Protein AF-A0ABD2I884-F1 (afdb_monomer)

Sequence (385 aa):
MLQFGVSQLSIVIMLTLMMLSFADCMKIKVKYDSKKFPVVVDEKDTVATLKTKIREIKQIGNIPIQKQILFNEITGSVFGDKKTMDEYGIGEGDTIYLEVVSDIYFFPIDVSYGSRQTIVWVKCTDTVKDLKKKIANFDKLGNIPIQKQTLTKKITWNSWIDLTDDEKTINKYGIGEGQNVLVSWDEFEFFVEYKEKMYPIKVNAMTTLKEVKEKMAEITGIPTEKQTLSHYKYGQWNDNGRVIDFVKEDMPFLIMSDGSGITVQWQNHFWEFFVVNVNGTDTVATVKQKIRAINKGRHNSELSGVIKLSKCDFNCEFAKALADEKTMDEYGIGEGITIYMTIESSTIMLCVGKKAHHRPHLLLLPMCLIFIFTWNTVAVVKPFG

Structure (mmCIF, N/CA/C/O backbone):
data_AF-A0ABD2I884-F1
#
_entry.id   AF-A0ABD2I884-F1
#
loop_
_atom_site.group_PDB
_atom_site.id
_atom_site.type_symbol
_atom_site.label_atom_id
_atom_site.label_alt_id
_atom_site.label_comp_id
_atom_site.label_asym_id
_atom_site.label_entity_id
_atom_site.label_seq_id
_atom_site.pdbx_PDB_ins_code
_atom_site.Cartn_x
_atom_site.Cartn_y
_atom_site.Cartn_z
_atom_site.occupancy
_atom_site.B_iso_or_equiv
_atom_site.auth_seq_id
_atom_site.auth_comp_id
_atom_site.auth_asym_id
_atom_site.auth_atom_id
_atom_site.pdbx_PDB_model_num
ATOM 1 N N . MET A 1 1 ? 4.501 -19.905 82.012 1.00 43.53 1 MET A N 1
ATOM 2 C CA . MET A 1 1 ? 4.223 -18.578 81.418 1.00 43.53 1 MET A CA 1
ATOM 3 C C . MET A 1 1 ? 5.105 -18.420 80.187 1.00 43.53 1 MET A C 1
ATOM 5 O O . MET A 1 1 ? 6.271 -18.158 80.403 1.00 43.53 1 MET A O 1
ATOM 9 N N . LEU A 1 2 ? 4.628 -18.681 78.959 1.00 43.16 2 LEU A N 1
ATOM 10 C CA . LEU A 1 2 ? 5.260 -18.259 77.677 1.00 43.16 2 LEU A CA 1
ATOM 11 C C . LEU A 1 2 ? 4.522 -18.859 76.454 1.00 43.16 2 LEU A C 1
ATOM 13 O O . LEU A 1 2 ? 5.142 -19.339 75.516 1.00 43.16 2 LEU A O 1
ATOM 17 N N . GLN A 1 3 ? 3.182 -18.870 76.450 1.00 42.09 3 GLN A N 1
ATOM 18 C CA . GLN A 1 3 ? 2.424 -19.408 75.300 1.00 42.09 3 GLN A CA 1
ATOM 19 C C . GLN A 1 3 ? 1.267 -18.518 74.817 1.00 42.09 3 GLN A C 1
ATOM 21 O O . GLN A 1 3 ? 0.533 -18.902 73.918 1.00 42.09 3 GLN A O 1
ATOM 26 N N . PHE A 1 4 ? 1.147 -17.295 75.350 1.00 42.34 4 PHE A N 1
ATOM 27 C CA . PHE A 1 4 ? 0.112 -16.325 74.957 1.00 42.34 4 PHE A CA 1
ATOM 28 C C . PHE A 1 4 ? 0.639 -15.125 74.137 1.00 42.34 4 PHE A C 1
ATOM 30 O O . PHE A 1 4 ? -0.134 -14.238 73.797 1.00 42.34 4 PHE A O 1
ATOM 37 N N . GLY A 1 5 ? 1.934 -15.080 73.791 1.00 50.03 5 GLY A N 1
ATOM 38 C CA . GLY A 1 5 ? 2.558 -13.901 73.159 1.00 50.03 5 GLY A CA 1
ATOM 39 C C . GLY A 1 5 ? 2.617 -13.886 71.624 1.00 50.03 5 GLY A C 1
ATOM 40 O O . GLY A 1 5 ? 2.813 -12.827 71.040 1.00 50.03 5 GLY A O 1
ATOM 41 N N . VAL A 1 6 ? 2.453 -15.030 70.949 1.00 52.41 6 VAL A N 1
ATOM 42 C CA . VAL A 1 6 ? 2.745 -15.140 69.501 1.00 52.41 6 VAL A CA 1
ATOM 43 C C . VAL A 1 6 ? 1.518 -14.841 68.627 1.00 52.41 6 VAL A C 1
ATOM 45 O O . VAL A 1 6 ? 1.655 -14.311 67.524 1.00 52.41 6 VAL A O 1
ATOM 48 N N . SER A 1 7 ? 0.302 -15.106 69.121 1.00 57.00 7 SER A N 1
ATOM 49 C CA . SER A 1 7 ? -0.935 -14.871 68.358 1.00 57.00 7 SER A CA 1
ATOM 50 C C . SER A 1 7 ? -1.324 -13.392 68.305 1.00 57.00 7 SER A C 1
ATOM 52 O O . SER A 1 7 ? -1.677 -12.895 67.241 1.00 57.00 7 SER A O 1
ATOM 54 N N . GLN A 1 8 ? -1.187 -12.669 69.420 1.00 57.09 8 GLN A N 1
ATOM 55 C CA . GLN A 1 8 ? -1.444 -11.227 69.490 1.00 57.09 8 GLN A CA 1
ATOM 56 C C . GLN A 1 8 ? -0.463 -10.448 68.607 1.00 57.09 8 GLN A C 1
ATOM 58 O O . GLN A 1 8 ? -0.886 -9.591 67.842 1.00 57.09 8 GLN A O 1
ATOM 63 N N . LEU A 1 9 ? 0.829 -10.798 68.626 1.00 58.59 9 LEU A N 1
ATOM 64 C CA . LEU A 1 9 ? 1.838 -10.129 67.800 1.00 58.59 9 LEU A CA 1
ATOM 65 C C . LEU A 1 9 ? 1.624 -10.388 66.297 1.00 58.59 9 LEU A C 1
ATOM 67 O O . LEU A 1 9 ? 1.764 -9.471 65.498 1.00 58.59 9 LEU A O 1
ATOM 71 N N . SER A 1 10 ? 1.219 -11.604 65.913 1.00 63.31 10 SER A N 1
ATOM 72 C CA . SER A 1 10 ? 0.929 -11.952 64.511 1.00 63.31 10 SER A CA 1
ATOM 73 C C . SER A 1 10 ? -0.330 -11.256 63.983 1.00 63.31 10 SER A C 1
ATOM 75 O O . SER A 1 10 ? -0.352 -10.809 62.839 1.00 63.31 10 SER A O 1
ATOM 77 N N . ILE A 1 11 ? -1.363 -11.122 64.823 1.00 66.19 11 ILE A N 1
ATOM 78 C CA . ILE A 1 11 ? -2.586 -10.374 64.497 1.00 66.19 11 ILE A CA 1
ATOM 79 C C . ILE A 1 11 ? -2.288 -8.879 64.407 1.00 66.19 11 ILE A C 1
ATOM 81 O O . ILE A 1 11 ? -2.752 -8.233 63.474 1.00 66.19 11 ILE A O 1
ATOM 85 N N . VAL A 1 12 ? -1.480 -8.339 65.326 1.00 70.62 12 VAL A N 1
ATOM 86 C CA . VAL A 1 12 ? -1.051 -6.939 65.280 1.00 70.62 12 VAL A CA 1
ATOM 87 C C . VAL A 1 12 ? -0.243 -6.681 64.017 1.00 70.62 12 VAL A C 1
ATOM 89 O O . VAL A 1 12 ? -0.601 -5.750 63.324 1.00 70.62 12 VAL A O 1
ATOM 92 N N . ILE A 1 13 ? 0.738 -7.520 63.656 1.00 71.56 13 ILE A N 1
ATOM 93 C CA . ILE A 1 13 ? 1.541 -7.383 62.424 1.00 71.56 13 ILE A CA 1
ATOM 94 C C . ILE A 1 13 ? 0.679 -7.495 61.158 1.00 71.56 13 ILE A C 1
ATOM 96 O O . ILE A 1 13 ? 0.865 -6.713 60.232 1.00 71.56 13 ILE A O 1
ATOM 100 N N . MET A 1 14 ? -0.283 -8.425 61.107 1.00 66.00 14 MET A N 1
ATOM 101 C CA . MET A 1 14 ? -1.245 -8.508 59.999 1.00 66.00 14 MET A CA 1
ATOM 102 C C . MET A 1 14 ? -2.123 -7.260 59.919 1.00 66.00 14 MET A C 1
ATOM 104 O O . MET A 1 14 ? -2.308 -6.727 58.832 1.00 66.00 14 MET A O 1
ATOM 108 N N . LEU A 1 15 ? -2.622 -6.758 61.050 1.00 60.03 15 LEU A N 1
ATOM 109 C CA . LEU A 1 15 ? -3.397 -5.521 61.096 1.00 60.03 15 LEU A CA 1
ATOM 110 C C . LEU A 1 15 ? -2.540 -4.304 60.736 1.00 60.03 15 LEU A C 1
ATOM 112 O O . LEU A 1 15 ? -3.025 -3.467 59.991 1.00 60.03 15 LEU A O 1
ATOM 116 N N . THR A 1 16 ? -1.280 -4.194 61.171 1.00 58.50 16 THR A N 1
ATOM 117 C CA . THR A 1 16 ? -0.398 -3.095 60.750 1.00 58.50 16 THR A CA 1
ATOM 118 C C . THR A 1 16 ? -0.038 -3.196 59.280 1.00 58.50 16 THR A C 1
ATOM 120 O O . THR A 1 16 ? -0.088 -2.173 58.618 1.00 58.50 16 THR A O 1
ATOM 123 N N . LEU A 1 17 ? 0.261 -4.379 58.734 1.00 57.22 17 LEU A N 1
ATOM 124 C CA . LEU A 1 17 ? 0.510 -4.568 57.296 1.00 57.22 17 LEU A CA 1
ATOM 125 C C . LEU A 1 17 ? -0.736 -4.259 56.455 1.00 57.22 17 LEU A C 1
ATOM 127 O O . LEU A 1 17 ? -0.632 -3.636 55.402 1.00 57.22 17 LEU A O 1
ATOM 131 N N . MET A 1 18 ? -1.919 -4.632 56.943 1.00 56.31 18 MET A N 1
ATOM 132 C CA . MET A 1 18 ? -3.189 -4.305 56.303 1.00 56.31 18 MET A CA 1
ATOM 133 C C . MET A 1 18 ? -3.470 -2.796 56.394 1.00 56.31 18 MET A C 1
ATOM 135 O O . MET A 1 18 ? -3.812 -2.188 55.389 1.00 56.31 18 MET A O 1
ATOM 139 N N . MET A 1 19 ? -3.218 -2.150 57.535 1.00 54.94 19 MET A N 1
ATOM 140 C CA . MET A 1 19 ? -3.333 -0.692 57.699 1.00 54.94 19 MET A CA 1
ATOM 141 C C . MET A 1 19 ? -2.277 0.080 56.884 1.00 54.94 19 MET A C 1
ATOM 143 O O . MET A 1 19 ? -2.584 1.151 56.373 1.00 54.94 19 MET A O 1
ATOM 147 N N . LEU A 1 20 ? -1.075 -0.476 56.693 1.00 51.59 20 LEU A N 1
ATOM 148 C CA . LEU A 1 20 ? -0.023 0.055 55.815 1.00 51.59 20 LEU A CA 1
ATOM 149 C C . LEU A 1 20 ? -0.415 -0.050 54.332 1.00 51.59 20 LEU A C 1
ATOM 151 O O . LEU A 1 20 ? -0.107 0.857 53.573 1.00 51.59 20 LEU A O 1
ATOM 155 N N . SER A 1 21 ? -1.157 -1.087 53.919 1.00 52.50 21 SER A N 1
ATOM 156 C CA . SER A 1 21 ? -1.674 -1.200 52.540 1.00 52.50 21 SER A CA 1
ATOM 157 C C . SER A 1 21 ? -2.800 -0.210 52.205 1.00 52.50 21 SER A C 1
ATOM 159 O O . SER A 1 21 ? -3.047 0.067 51.036 1.00 52.50 21 SER A O 1
ATOM 161 N N . PHE A 1 22 ? -3.472 0.344 53.221 1.00 51.50 22 PHE A N 1
ATOM 162 C CA . PHE A 1 22 ? -4.499 1.380 53.061 1.00 51.50 22 PHE A CA 1
ATOM 163 C C . PHE A 1 22 ? -3.937 2.810 53.125 1.00 51.50 22 PHE A C 1
ATOM 165 O O . PHE A 1 22 ? -4.686 3.749 52.858 1.00 51.50 22 PHE A O 1
ATOM 172 N N . ALA A 1 23 ? -2.662 2.991 53.488 1.00 53.56 23 ALA A N 1
ATOM 173 C CA . ALA A 1 23 ? -2.079 4.308 53.751 1.00 53.56 23 ALA A CA 1
ATOM 174 C C . ALA A 1 23 ? -1.807 5.144 52.483 1.00 53.56 23 ALA A C 1
ATOM 176 O O . ALA A 1 23 ? -1.822 6.366 52.581 1.00 53.56 23 ALA A O 1
ATOM 177 N N . ASP A 1 24 ? -1.662 4.507 51.314 1.00 64.38 24 ASP A N 1
ATOM 178 C CA . ASP A 1 24 ? -1.346 5.183 50.038 1.00 64.38 24 ASP A CA 1
ATOM 179 C C . ASP A 1 24 ? -2.547 5.229 49.063 1.00 64.38 24 ASP A C 1
ATOM 181 O O . ASP A 1 24 ? -2.422 5.569 47.886 1.00 64.38 24 ASP A O 1
ATOM 185 N N . CYS A 1 25 ? -3.743 4.867 49.539 1.00 76.62 25 CYS A N 1
ATOM 186 C CA . CYS A 1 25 ? -4.966 4.908 48.741 1.00 76.62 25 CYS A CA 1
ATOM 187 C C . CYS A 1 25 ? -5.672 6.259 48.898 1.00 76.62 25 CYS A C 1
ATOM 189 O O . CYS A 1 25 ? -6.141 6.595 49.985 1.00 76.62 25 CYS A O 1
ATOM 191 N N . MET A 1 26 ? -5.853 6.975 47.791 1.00 91.38 26 MET A N 1
ATOM 192 C CA . MET A 1 26 ? -6.607 8.224 47.725 1.00 91.38 26 MET A CA 1
ATOM 193 C C . MET A 1 26 ? -8.000 8.037 47.105 1.00 91.38 26 MET A C 1
ATOM 195 O O . MET A 1 26 ? -8.238 7.160 46.269 1.00 91.38 26 MET A O 1
ATOM 199 N N . LYS A 1 27 ? -8.963 8.867 47.509 1.00 92.56 27 LYS A N 1
ATOM 200 C CA . LYS A 1 27 ? -10.319 8.929 46.956 1.00 92.56 27 LYS A CA 1
ATOM 201 C C . LYS A 1 27 ? -10.445 10.098 45.996 1.00 92.56 27 LYS A C 1
ATOM 203 O O . LYS A 1 27 ? -10.524 11.258 46.396 1.00 92.56 27 LYS A O 1
ATOM 208 N N . ILE A 1 28 ? -10.606 9.775 44.723 1.00 95.38 28 ILE A N 1
ATOM 209 C CA . ILE A 1 28 ? -10.942 10.740 43.677 1.00 95.38 28 ILE A CA 1
ATOM 210 C C . ILE A 1 28 ? -12.432 10.666 43.331 1.00 95.38 28 ILE A C 1
ATOM 212 O O . ILE A 1 28 ? -13.159 9.765 43.761 1.00 95.38 28 ILE A O 1
ATOM 216 N N . LYS A 1 29 ? -12.908 11.616 42.528 1.00 96.56 29 LYS A N 1
ATOM 217 C CA . LYS A 1 29 ? -14.276 11.662 42.002 1.00 96.56 29 LYS A CA 1
ATOM 218 C C . LYS A 1 29 ? -14.232 11.534 40.485 1.00 96.56 29 LYS A C 1
ATOM 220 O O . LYS A 1 29 ? -13.558 12.307 39.819 1.00 96.56 29 LYS A O 1
ATOM 225 N N . VAL A 1 30 ? -15.016 10.626 39.923 1.00 96.00 30 VAL A N 1
ATOM 226 C CA . VAL A 1 30 ? -15.244 10.545 38.476 1.00 96.00 30 VAL A CA 1
ATOM 227 C C . VAL A 1 30 ? -16.599 11.168 38.168 1.00 96.00 30 VAL A C 1
ATOM 229 O O . VAL A 1 30 ? -17.614 10.732 38.712 1.00 96.00 30 VAL A O 1
ATOM 232 N N . LYS A 1 31 ? -16.634 12.211 37.336 1.00 94.56 31 LYS A N 1
ATOM 233 C CA . LYS A 1 31 ? -17.872 12.855 36.887 1.00 94.56 31 LYS A CA 1
ATOM 234 C C . LYS A 1 31 ? -18.353 12.223 35.581 1.00 94.56 31 LYS A C 1
ATOM 236 O O . LYS A 1 31 ? -17.623 12.231 34.597 1.00 94.56 31 LYS A O 1
ATOM 241 N N . TYR A 1 32 ? -19.583 11.714 35.584 1.00 92.50 32 TYR A N 1
ATOM 242 C CA . TYR A 1 32 ? -20.271 11.126 34.433 1.00 92.50 32 TYR A CA 1
ATOM 243 C C . TYR A 1 32 ? -21.754 11.521 34.457 1.00 92.50 32 TYR A C 1
ATOM 245 O O . TYR A 1 32 ? -22.393 11.421 35.504 1.00 92.50 32 TYR A O 1
ATOM 253 N N . ASP A 1 33 ? -22.282 12.001 33.326 1.00 85.06 33 ASP A N 1
ATOM 254 C CA . ASP A 1 33 ? -23.678 12.450 33.155 1.00 85.06 33 ASP A CA 1
ATOM 255 C C . ASP A 1 33 ? -24.191 13.323 34.323 1.00 85.06 33 ASP A C 1
ATOM 257 O O . ASP A 1 33 ? -25.165 13.027 35.015 1.00 85.06 33 ASP A O 1
ATOM 261 N N . SER A 1 34 ? -23.437 14.387 34.620 1.00 85.38 34 SER A N 1
ATOM 262 C CA . SER A 1 34 ? -23.677 15.338 35.722 1.00 85.38 34 SER A CA 1
ATOM 263 C C . SER A 1 34 ? -23.566 14.786 37.154 1.00 85.38 34 SER A C 1
ATOM 265 O O . SER A 1 34 ? -23.639 15.562 38.108 1.00 85.38 34 SER A O 1
ATOM 267 N N . LYS A 1 35 ? -23.318 13.485 37.343 1.00 93.12 35 LYS A N 1
ATOM 268 C CA . LYS A 1 35 ? -23.128 12.844 38.657 1.00 93.12 35 LYS A CA 1
ATOM 269 C C . LYS A 1 35 ? -21.650 12.609 38.952 1.00 93.12 35 LYS A C 1
ATOM 271 O O . LYS A 1 35 ? -20.857 12.421 38.038 1.00 93.12 35 LYS A O 1
ATOM 276 N N . LYS A 1 36 ? -21.273 12.609 40.234 1.00 95.25 36 LYS A N 1
ATOM 277 C CA . LYS A 1 36 ? -19.907 12.310 40.696 1.00 95.25 36 LYS A CA 1
ATOM 278 C C . LYS A 1 36 ? -19.889 10.990 41.462 1.00 95.25 36 LYS A C 1
ATOM 280 O O . LYS A 1 36 ? -20.698 10.800 42.366 1.00 95.25 36 LYS A O 1
ATOM 285 N N . PHE A 1 37 ? -18.948 10.118 41.125 1.00 95.00 37 PHE A N 1
ATOM 286 C CA . PHE A 1 37 ? -18.786 8.792 41.715 1.00 95.00 37 PHE A CA 1
ATOM 287 C C . PHE A 1 37 ? -17.421 8.699 42.409 1.00 95.00 37 PHE A C 1
ATOM 289 O O . PHE A 1 37 ? -16.416 9.019 41.773 1.00 95.00 37 PHE A O 1
ATOM 296 N N . PRO A 1 38 ? -17.349 8.306 43.692 1.00 94.31 38 PRO A N 1
ATOM 297 C CA . PRO A 1 38 ? -16.074 8.147 44.381 1.00 94.31 38 PRO A CA 1
ATOM 298 C C . PRO A 1 38 ? -15.347 6.891 43.887 1.00 94.31 38 PRO A C 1
ATOM 300 O O . PRO A 1 38 ? -15.960 5.830 43.767 1.00 94.31 38 PRO A O 1
ATOM 303 N N . VAL A 1 39 ? -14.043 7.003 43.639 1.00 94.25 39 VAL A N 1
ATOM 304 C CA . VAL A 1 39 ? -13.177 5.886 43.231 1.00 94.25 39 VAL A CA 1
ATOM 305 C C . VAL A 1 39 ? -11.913 5.905 44.077 1.00 94.25 39 VAL A C 1
ATOM 307 O O . VAL A 1 39 ? -11.309 6.959 44.252 1.00 94.25 39 VAL A O 1
ATOM 310 N N . VAL A 1 40 ? -11.530 4.744 44.611 1.00 93.38 40 VAL A N 1
ATOM 311 C CA . VAL A 1 40 ? -10.292 4.582 45.386 1.00 93.38 40 VAL A CA 1
ATOM 312 C C . VAL A 1 40 ? -9.160 4.200 44.434 1.00 93.38 40 VAL A C 1
ATOM 314 O O . VAL A 1 40 ? -9.248 3.182 43.738 1.00 93.38 40 VAL A O 1
ATOM 317 N N . VAL A 1 41 ? -8.105 5.005 44.397 1.00 92.94 41 VAL A N 1
ATOM 318 C CA . VAL A 1 41 ? -6.924 4.827 43.543 1.00 92.94 41 VAL A CA 1
ATOM 319 C C . VAL A 1 41 ? -5.641 4.956 44.358 1.00 92.94 41 VAL A C 1
ATOM 321 O O . VAL A 1 41 ? -5.647 5.569 45.417 1.00 92.94 41 VAL A O 1
ATOM 324 N N . ASP A 1 42 ? -4.561 4.364 43.867 1.00 92.44 42 ASP A N 1
ATOM 325 C CA . ASP A 1 42 ? -3.194 4.615 44.339 1.00 92.44 42 ASP A CA 1
ATOM 326 C C . ASP A 1 42 ? -2.560 5.709 43.459 1.00 92.44 42 ASP A C 1
ATOM 328 O O . ASP A 1 42 ? -2.895 5.825 42.277 1.00 92.44 42 ASP A O 1
ATOM 332 N N . GLU A 1 43 ? -1.637 6.506 43.993 1.00 90.25 43 GLU A N 1
ATOM 333 C CA . GLU A 1 43 ? -0.871 7.500 43.220 1.00 90.25 43 GLU A CA 1
ATOM 334 C C . GLU A 1 43 ? -0.139 6.875 42.012 1.00 90.25 43 GLU A C 1
ATOM 336 O O . GLU A 1 43 ? 0.013 7.500 40.956 1.00 90.25 43 GLU A O 1
ATOM 341 N N . LYS A 1 44 ? 0.252 5.600 42.134 1.00 91.81 44 LYS A N 1
ATOM 342 C CA . LYS A 1 44 ? 0.913 4.799 41.094 1.00 91.81 44 LYS A CA 1
ATOM 343 C C . LYS A 1 44 ? -0.058 4.119 40.133 1.00 91.81 44 LYS A C 1
ATOM 345 O O . LYS A 1 44 ? 0.394 3.515 39.157 1.00 91.81 44 LYS A O 1
ATOM 350 N N . ASP A 1 45 ? -1.369 4.193 40.367 1.00 94.19 45 ASP A N 1
ATOM 351 C CA . ASP A 1 45 ? -2.337 3.645 39.421 1.00 94.19 45 ASP A CA 1
ATOM 352 C C . ASP A 1 45 ? -2.227 4.369 38.080 1.00 94.19 45 ASP A C 1
ATOM 354 O O . ASP A 1 45 ? -2.227 5.597 37.997 1.00 94.19 45 ASP A O 1
ATOM 358 N N . THR A 1 46 ? -2.186 3.593 36.999 1.00 94.75 46 THR A N 1
ATOM 359 C CA . THR A 1 46 ? -2.264 4.144 35.645 1.00 94.75 46 THR A CA 1
ATOM 360 C C . THR A 1 46 ? -3.696 4.531 35.289 1.00 94.75 46 THR A C 1
ATOM 362 O O . THR A 1 46 ? -4.671 4.007 35.837 1.00 94.75 46 THR A O 1
ATOM 365 N N . VAL A 1 47 ? -3.843 5.387 34.281 1.00 90.81 47 VAL A N 1
ATOM 366 C CA . VAL A 1 47 ? -5.149 5.706 33.685 1.00 90.81 47 VAL A CA 1
ATOM 367 C C . VAL A 1 47 ? -5.867 4.443 33.180 1.00 90.81 47 VAL A C 1
ATOM 369 O O . VAL A 1 47 ? -7.085 4.335 33.327 1.00 90.81 47 VAL A O 1
ATOM 372 N N . ALA A 1 48 ? -5.143 3.444 32.660 1.00 87.69 48 ALA A N 1
ATOM 373 C CA . ALA A 1 48 ? -5.728 2.151 32.287 1.00 87.69 48 ALA A CA 1
ATOM 374 C C . ALA A 1 48 ? -6.326 1.395 33.492 1.00 87.69 48 ALA A C 1
ATOM 376 O O . ALA A 1 48 ? -7.418 0.819 33.395 1.00 87.69 48 ALA A O 1
ATOM 377 N N . THR A 1 49 ? -5.647 1.430 34.643 1.00 91.88 49 THR A N 1
ATOM 378 C CA . THR A 1 49 ? -6.148 0.843 35.895 1.00 91.88 49 THR A CA 1
ATOM 379 C C . THR A 1 49 ? -7.411 1.563 36.364 1.00 91.88 49 THR A C 1
ATOM 381 O O . THR A 1 49 ? -8.416 0.915 36.664 1.00 91.88 49 THR A O 1
ATOM 384 N N . LEU A 1 50 ? -7.413 2.900 36.343 1.00 94.81 50 LEU A N 1
ATOM 385 C CA . LEU A 1 50 ? -8.586 3.703 36.693 1.00 94.81 50 LEU A CA 1
ATOM 386 C C . LEU A 1 50 ? -9.794 3.385 35.793 1.00 94.81 50 LEU A C 1
ATOM 388 O O . LEU A 1 50 ? -10.895 3.196 36.304 1.00 94.81 50 LEU A O 1
ATOM 392 N N . LYS A 1 51 ? -9.610 3.243 34.473 1.00 91.88 51 LYS A N 1
ATOM 393 C CA . LYS A 1 51 ? -10.704 2.850 33.558 1.00 91.88 51 LYS A CA 1
ATOM 394 C C . LYS A 1 51 ? -11.316 1.491 33.905 1.00 91.88 51 LYS A C 1
ATOM 396 O O . LYS A 1 51 ? -12.525 1.278 33.772 1.00 91.88 51 LYS A O 1
ATOM 401 N N . THR A 1 52 ? -10.485 0.564 34.373 1.00 90.75 52 THR A N 1
ATOM 402 C CA . THR A 1 52 ? -10.947 -0.744 34.851 1.00 90.75 52 THR A CA 1
ATOM 403 C C . THR A 1 52 ? -11.790 -0.586 36.116 1.00 90.75 52 THR A C 1
ATOM 405 O O . THR A 1 52 ? -12.910 -1.087 36.152 1.00 90.75 52 THR A O 1
ATOM 408 N N . LYS A 1 53 ? -11.327 0.206 37.092 1.00 93.31 53 LYS A N 1
ATOM 409 C CA . LYS A 1 53 ? -12.087 0.517 38.316 1.00 93.31 53 LYS A CA 1
ATOM 410 C C . LYS A 1 53 ? -13.416 1.222 38.020 1.00 93.31 53 LYS A C 1
ATOM 412 O O . LYS A 1 53 ? -14.434 0.898 38.620 1.00 93.31 53 LYS A O 1
ATOM 417 N N . ILE A 1 54 ? -13.447 2.142 37.052 1.00 92.62 54 ILE A N 1
ATOM 418 C CA . ILE A 1 54 ? -14.675 2.826 36.611 1.00 92.62 54 ILE A CA 1
ATOM 419 C C . ILE A 1 54 ? -15.704 1.835 36.060 1.00 92.62 54 ILE A C 1
ATOM 421 O O . ILE A 1 54 ? -16.892 1.962 36.347 1.00 92.62 54 ILE A O 1
ATOM 425 N N . ARG A 1 55 ? -15.262 0.824 35.302 1.00 86.19 55 ARG A N 1
ATOM 426 C CA . ARG A 1 55 ? -16.146 -0.213 34.746 1.00 86.19 55 ARG A CA 1
ATOM 427 C C . ARG A 1 55 ? -16.861 -1.028 35.832 1.00 86.19 55 ARG A C 1
ATOM 429 O O . ARG A 1 55 ? -17.951 -1.541 35.589 1.00 86.19 55 ARG A O 1
ATOM 436 N N . GLU A 1 56 ? -16.265 -1.150 37.015 1.00 85.69 56 GLU A N 1
ATOM 437 C CA . GLU A 1 56 ? -16.834 -1.881 38.154 1.00 85.69 56 GLU A CA 1
ATOM 438 C C . GLU A 1 56 ? -17.914 -1.077 38.905 1.00 85.69 56 GLU A C 1
ATOM 440 O O . GLU A 1 56 ? -18.674 -1.638 39.702 1.00 85.69 56 GLU A O 1
ATOM 445 N N . ILE A 1 57 ? -18.048 0.226 38.622 1.00 89.56 57 ILE A N 1
ATOM 446 C CA . ILE A 1 57 ? -19.057 1.098 39.232 1.00 89.56 57 ILE A CA 1
ATOM 447 C C . ILE A 1 57 ? -20.429 0.782 38.631 1.00 89.56 57 ILE A C 1
ATOM 449 O O . ILE A 1 57 ? -20.808 1.266 37.563 1.00 89.56 57 ILE A O 1
ATOM 453 N N . LYS A 1 58 ? -21.220 -0.006 39.365 1.00 85.44 58 LYS A N 1
ATOM 454 C CA . LYS A 1 58 ? -22.549 -0.478 38.936 1.00 85.44 58 LYS A CA 1
ATOM 455 C C . LYS A 1 58 ? -23.487 0.644 38.480 1.00 85.44 58 LYS A C 1
ATOM 457 O O . LYS A 1 58 ? -24.287 0.426 37.578 1.00 85.44 58 LYS A O 1
ATOM 462 N N . GLN A 1 59 ? -23.395 1.831 39.081 1.00 86.06 59 GLN A N 1
ATOM 463 C CA . GLN A 1 59 ? -24.249 2.980 38.766 1.00 86.06 59 GLN A CA 1
ATOM 464 C C . GLN A 1 59 ? -23.926 3.641 37.418 1.00 86.06 59 GLN A C 1
ATOM 466 O O . GLN A 1 59 ? -24.802 4.276 36.839 1.00 86.06 59 GLN A O 1
ATOM 471 N N . ILE A 1 60 ? -22.688 3.515 36.934 1.00 82.06 60 ILE A N 1
ATOM 472 C CA . ILE A 1 60 ? -22.249 4.059 35.641 1.00 82.06 60 ILE A CA 1
ATOM 473 C C . ILE A 1 60 ? -22.632 3.102 34.492 1.00 82.06 60 ILE A C 1
ATOM 475 O O . ILE A 1 60 ? -22.807 3.525 33.350 1.00 82.06 60 ILE A O 1
ATOM 479 N N . GLY A 1 61 ? -22.830 1.817 34.802 1.00 72.75 61 GLY A N 1
ATOM 480 C CA . GLY A 1 61 ? -23.077 0.759 33.825 1.00 72.75 61 GLY A CA 1
ATOM 481 C C . GLY A 1 61 ? -21.777 0.135 33.308 1.00 72.75 61 GLY A C 1
ATOM 482 O O . GLY A 1 61 ? -20.678 0.621 33.563 1.00 72.75 61 GLY A O 1
ATOM 483 N N . ASN A 1 62 ? -21.885 -0.977 32.578 1.00 77.81 62 ASN A N 1
ATOM 484 C CA . ASN A 1 62 ? -20.732 -1.750 32.096 1.00 77.81 62 ASN A CA 1
ATOM 485 C C . ASN A 1 62 ? -20.097 -1.110 30.845 1.00 77.81 62 ASN A C 1
ATOM 487 O O . ASN A 1 62 ? -20.117 -1.697 29.763 1.00 77.81 62 ASN A O 1
ATOM 491 N N . ILE A 1 63 ? -19.577 0.114 30.975 1.00 77.75 63 ILE A N 1
ATOM 492 C CA . ILE A 1 63 ? -18.952 0.853 29.872 1.00 77.75 63 ILE A CA 1
ATOM 493 C C . ILE A 1 63 ? -17.619 0.177 29.507 1.00 77.75 63 ILE A C 1
ATOM 495 O O . ILE A 1 63 ? -16.713 0.121 30.347 1.00 77.75 63 ILE A O 1
ATOM 499 N N . PRO A 1 64 ? -17.447 -0.310 28.262 1.00 77.44 64 PRO A N 1
ATOM 500 C CA . PRO A 1 64 ? -16.181 -0.876 27.807 1.00 77.44 64 PRO A CA 1
ATOM 501 C C . PRO A 1 64 ? -15.014 0.101 27.987 1.00 77.44 64 PRO A C 1
ATOM 503 O O . PRO A 1 64 ? -15.144 1.276 27.653 1.00 77.44 64 PRO A O 1
ATOM 506 N N . ILE A 1 65 ? -13.861 -0.396 28.444 1.00 78.31 65 ILE A N 1
ATOM 507 C CA . ILE A 1 65 ? -12.658 0.408 28.741 1.00 78.31 65 ILE A CA 1
ATOM 508 C C . ILE A 1 65 ? -12.254 1.288 27.548 1.00 78.31 65 ILE A C 1
ATOM 510 O O . ILE A 1 65 ? -11.942 2.462 27.724 1.00 78.31 65 ILE A O 1
ATOM 514 N N . GLN A 1 66 ? -12.339 0.764 26.321 1.00 72.94 66 GLN A N 1
ATOM 515 C CA . GLN A 1 66 ? -12.005 1.506 25.101 1.00 72.94 66 GLN A CA 1
ATOM 516 C C . GLN A 1 66 ? -12.949 2.676 24.777 1.00 72.94 66 GLN A C 1
ATOM 518 O O . GLN A 1 66 ? -12.598 3.520 23.959 1.00 72.94 66 GLN A O 1
ATOM 523 N N . LYS A 1 67 ? -14.143 2.726 25.380 1.00 74.94 67 LYS A N 1
ATOM 524 C CA . LYS A 1 67 ? -15.095 3.833 25.207 1.00 74.94 67 LYS A CA 1
ATOM 525 C C . LYS A 1 67 ? -14.935 4.920 26.261 1.00 74.94 67 LYS A C 1
ATOM 527 O O . LYS A 1 67 ? -15.607 5.936 26.166 1.00 74.94 67 LYS A O 1
ATOM 532 N N . GLN A 1 68 ? -14.094 4.703 27.268 1.00 86.94 68 GLN A N 1
ATOM 533 C CA . GLN A 1 68 ? -13.886 5.661 28.342 1.00 86.94 68 GLN A CA 1
ATOM 534 C C . GLN A 1 68 ? -12.805 6.665 27.930 1.00 86.94 68 GLN A C 1
ATOM 536 O O . GLN A 1 68 ? -11.632 6.300 27.796 1.00 86.94 68 GLN A O 1
ATOM 541 N N . ILE A 1 69 ? -13.189 7.926 27.747 1.00 85.69 69 ILE A N 1
ATOM 542 C CA . ILE A 1 69 ? -12.269 9.059 27.630 1.00 85.69 69 ILE A CA 1
ATOM 543 C C . ILE A 1 69 ? -12.231 9.746 28.988 1.00 85.69 69 ILE A C 1
ATOM 545 O O . ILE A 1 69 ? -13.256 10.204 29.485 1.00 85.69 69 ILE A O 1
ATOM 549 N N . LEU A 1 70 ? -11.044 9.789 29.592 1.00 90.25 70 LEU A N 1
ATOM 550 C CA . LEU A 1 70 ? -10.814 10.486 30.850 1.00 90.25 70 LEU A CA 1
ATOM 551 C C . LEU A 1 70 ? -10.055 11.772 30.564 1.00 90.25 70 LEU A C 1
ATOM 553 O O . LEU A 1 70 ? -9.050 11.742 29.855 1.00 90.25 70 LEU A O 1
ATOM 557 N N . PHE A 1 71 ? -10.522 12.889 31.103 1.00 81.50 71 PHE A N 1
ATOM 558 C CA . PHE A 1 71 ? -9.891 14.185 30.884 1.00 81.50 71 PHE A CA 1
ATOM 559 C C . PHE A 1 71 ? -10.041 15.105 32.094 1.00 81.50 71 PHE A C 1
ATOM 561 O O . PHE A 1 71 ? -10.864 14.883 32.989 1.00 81.50 71 PHE A O 1
ATOM 568 N N . ASN A 1 72 ? -9.217 16.147 32.120 1.00 84.75 72 ASN A N 1
ATOM 569 C CA . ASN A 1 72 ? -9.331 17.249 33.064 1.00 84.75 72 ASN A CA 1
ATOM 570 C C . ASN A 1 72 ? -10.188 18.359 32.435 1.00 84.75 72 ASN A C 1
ATOM 572 O O . ASN A 1 72 ? -9.831 18.883 31.384 1.00 84.75 72 ASN A O 1
ATOM 576 N N . GLU A 1 73 ? -11.306 18.732 33.062 1.00 81.12 73 GLU A N 1
ATOM 577 C CA . GLU A 1 73 ? -12.218 19.761 32.527 1.00 81.12 73 GLU A CA 1
ATOM 578 C C . GLU A 1 73 ? -11.571 21.151 32.452 1.00 81.12 73 GLU A C 1
ATOM 580 O O . GLU A 1 73 ? -11.845 21.895 31.517 1.00 81.12 73 GLU A O 1
ATOM 585 N N . ILE A 1 74 ? -10.689 21.500 33.396 1.00 75.50 74 ILE A N 1
ATOM 586 C CA . ILE A 1 74 ? -10.082 22.838 33.476 1.00 75.50 74 ILE A CA 1
ATOM 587 C C . ILE A 1 74 ? -9.080 23.046 32.337 1.00 75.50 74 ILE A C 1
ATOM 589 O O . ILE A 1 74 ? -9.026 24.119 31.743 1.00 75.50 74 ILE A O 1
ATOM 593 N N . THR A 1 75 ? -8.281 22.024 32.027 1.00 73.62 75 THR A N 1
ATOM 594 C CA . THR A 1 75 ? -7.252 22.105 30.977 1.00 73.62 75 THR A CA 1
ATOM 595 C C . THR A 1 75 ? -7.718 21.554 29.630 1.00 73.62 75 THR A C 1
ATOM 597 O O . THR A 1 75 ? -7.010 21.710 28.638 1.00 73.62 75 THR A O 1
ATOM 600 N N . GLY A 1 76 ? -8.855 20.851 29.589 1.00 65.12 76 GLY A N 1
ATOM 601 C CA . GLY A 1 76 ? -9.323 20.096 28.421 1.00 65.12 76 GLY A CA 1
ATOM 602 C C . GLY A 1 76 ? -8.415 18.924 28.030 1.00 65.12 76 GLY A C 1
ATOM 603 O O . GLY A 1 76 ? -8.590 18.334 26.966 1.00 65.12 76 GLY A O 1
ATOM 604 N N . SER A 1 77 ? -7.414 18.590 28.851 1.00 70.69 77 SER A N 1
ATOM 605 C CA . SER A 1 77 ? -6.401 17.594 28.498 1.00 70.69 77 SER A CA 1
ATOM 606 C C . SER A 1 77 ? -6.920 16.179 28.713 1.00 70.69 77 SER A C 1
ATOM 608 O O . SER A 1 77 ? -7.315 15.819 29.823 1.00 70.69 77 SER A O 1
ATOM 610 N N . VAL A 1 78 ? -6.864 15.367 27.656 1.00 76.00 78 VAL A N 1
ATOM 611 C CA . VAL A 1 78 ? -7.182 13.936 27.710 1.00 76.00 78 VAL A CA 1
ATOM 612 C C . VAL A 1 78 ? -6.020 13.170 28.339 1.00 76.00 78 VAL A C 1
ATOM 614 O O . VAL A 1 78 ? -4.859 13.335 27.957 1.00 76.00 78 VAL A O 1
ATOM 617 N N . PHE A 1 79 ? -6.339 12.304 29.294 1.00 84.19 79 PHE A N 1
ATOM 618 C CA . PHE A 1 79 ? -5.376 11.441 29.955 1.00 84.19 79 PHE A CA 1
ATOM 619 C C . PHE A 1 79 ? -5.039 10.225 29.082 1.00 84.19 79 PHE A C 1
ATOM 621 O O . PHE A 1 79 ? -5.914 9.548 28.542 1.00 84.19 79 PHE A O 1
ATOM 628 N N . GLY A 1 80 ? -3.748 9.940 28.942 1.00 78.69 80 GLY A N 1
ATOM 629 C CA . GLY A 1 80 ? -3.215 8.796 28.217 1.00 78.69 80 GLY A CA 1
ATOM 630 C C . GLY A 1 80 ? -3.038 7.589 29.133 1.00 78.69 80 GLY A C 1
ATOM 631 O O . GLY A 1 80 ? -2.555 7.716 30.253 1.00 78.69 80 GLY A O 1
ATOM 632 N N . ASP A 1 81 ? -3.362 6.404 28.618 1.00 82.62 81 ASP A N 1
ATOM 633 C CA . ASP A 1 81 ? -3.501 5.160 29.394 1.00 82.62 81 ASP A CA 1
ATOM 634 C C . ASP A 1 81 ? -2.265 4.730 30.203 1.00 82.62 81 ASP A C 1
ATOM 636 O O . ASP A 1 81 ? -2.409 4.005 31.184 1.00 82.62 81 ASP A O 1
ATOM 640 N N . LYS A 1 82 ? -1.059 5.144 29.791 1.00 86.75 82 LYS A N 1
ATOM 641 C CA . LYS A 1 82 ? 0.213 4.687 30.377 1.00 86.75 82 LYS A CA 1
ATOM 642 C C . LYS A 1 82 ? 0.679 5.493 31.583 1.00 86.75 82 LYS A C 1
ATOM 644 O O . LYS A 1 82 ? 1.499 4.980 32.335 1.00 86.75 82 LYS A O 1
ATOM 649 N N . LYS A 1 83 ? 0.219 6.738 31.715 1.00 89.50 83 LYS A N 1
ATOM 650 C CA . LYS A 1 83 ? 0.684 7.624 32.780 1.00 89.50 83 LYS A CA 1
ATOM 651 C C . LYS A 1 83 ? -0.056 7.354 34.090 1.00 89.50 83 LYS A C 1
ATOM 653 O O . LYS A 1 83 ? -1.213 6.917 34.055 1.00 89.50 83 LYS A O 1
ATOM 658 N N . THR A 1 84 ? 0.611 7.586 35.215 1.00 94.31 84 THR A N 1
ATOM 659 C CA . THR A 1 84 ? 0.041 7.410 36.561 1.00 94.31 84 THR A CA 1
ATOM 660 C C . THR A 1 84 ? -0.789 8.616 37.002 1.00 94.31 84 THR A C 1
ATOM 662 O O . THR A 1 84 ? -0.779 9.662 36.348 1.00 94.31 84 THR A O 1
ATOM 665 N N . MET A 1 85 ? -1.534 8.471 38.103 1.00 94.00 85 MET A N 1
ATOM 666 C CA . MET A 1 85 ? -2.242 9.592 38.727 1.00 94.00 85 MET A CA 1
ATOM 667 C C . MET A 1 85 ? -1.260 10.694 39.159 1.00 94.00 85 MET A C 1
ATOM 669 O O . MET A 1 85 ? -1.487 11.860 38.836 1.00 94.00 85 MET A O 1
ATOM 673 N N . ASP A 1 86 ? -0.138 10.318 39.785 1.00 93.00 86 ASP A N 1
ATOM 674 C CA . ASP A 1 86 ? 0.922 11.245 40.218 1.00 93.00 86 ASP A CA 1
ATOM 675 C C . ASP A 1 86 ? 1.576 11.995 39.042 1.00 93.00 86 ASP A C 1
ATOM 677 O O . ASP A 1 86 ? 1.736 13.213 39.076 1.00 93.00 86 ASP A O 1
ATOM 681 N N . GLU A 1 87 ? 1.840 11.316 37.919 1.00 92.19 87 GLU A N 1
ATOM 682 C CA . GLU A 1 87 ? 2.381 11.961 36.710 1.00 92.19 87 GLU A CA 1
ATOM 683 C C . GLU A 1 87 ? 1.430 12.999 36.087 1.00 92.19 87 GLU A C 1
ATOM 685 O O . GLU A 1 87 ? 1.862 13.849 35.299 1.00 92.19 87 GLU A O 1
ATOM 690 N N . TYR A 1 88 ? 0.135 12.923 36.405 1.00 90.50 88 TYR A N 1
ATOM 691 C CA . TYR A 1 88 ? -0.868 13.924 36.044 1.00 90.50 88 TYR A CA 1
ATOM 692 C C . TYR A 1 88 ? -1.161 14.929 37.163 1.00 90.50 88 TYR A C 1
ATOM 694 O O . TYR A 1 88 ? -1.954 15.846 36.942 1.00 90.50 88 TYR A O 1
ATOM 702 N N . GLY A 1 89 ? -0.523 14.786 38.328 1.00 91.69 89 GLY A N 1
ATOM 703 C CA . GLY A 1 89 ? -0.768 15.605 39.512 1.00 91.69 89 GLY A CA 1
ATOM 704 C C . GLY A 1 89 ? -2.183 15.449 40.067 1.00 91.69 89 GLY A C 1
ATOM 705 O O . GLY A 1 89 ? -2.736 16.417 40.579 1.00 91.69 89 GLY A O 1
ATOM 706 N N . ILE A 1 90 ? -2.793 14.272 39.899 1.00 92.50 90 ILE A N 1
ATOM 707 C CA . ILE A 1 90 ? -4.131 13.959 40.410 1.00 92.50 90 ILE A CA 1
ATOM 708 C C . ILE A 1 90 ? -3.989 13.522 41.869 1.00 92.50 90 ILE A C 1
ATOM 710 O O . ILE A 1 90 ? -3.302 12.541 42.137 1.00 92.50 90 ILE A O 1
ATOM 714 N N . GLY A 1 91 ? -4.662 14.218 42.785 1.00 91.38 91 GLY A N 1
ATOM 715 C CA . GLY A 1 91 ? -4.604 13.967 44.226 1.00 91.38 91 GLY A CA 1
ATOM 716 C C . GLY A 1 91 ? -5.957 13.661 44.881 1.00 91.38 91 GLY A C 1
ATOM 717 O O . GLY A 1 91 ? -7.009 13.594 44.237 1.00 91.38 91 GLY A O 1
ATOM 718 N N . GLU A 1 92 ? -5.933 13.497 46.207 1.00 92.38 92 GLU A N 1
ATOM 719 C CA . GLU A 1 92 ? -7.123 13.269 47.039 1.00 92.38 92 GLU A CA 1
ATOM 720 C C . GLU A 1 92 ? -8.214 14.319 46.771 1.00 92.38 92 GLU A C 1
ATOM 722 O O . GLU A 1 92 ? -8.013 15.527 46.886 1.00 92.38 92 GLU A O 1
ATOM 727 N N . GLY A 1 93 ? -9.422 13.847 46.468 1.00 91.88 93 GLY A N 1
ATOM 728 C CA . GLY A 1 93 ? -10.605 14.684 46.299 1.00 91.88 93 GLY A CA 1
ATOM 729 C C . GLY A 1 93 ? -10.795 15.299 44.910 1.00 91.88 93 GLY A C 1
ATOM 730 O O . GLY A 1 93 ? -11.877 15.872 44.680 1.00 91.88 93 GLY A O 1
ATOM 731 N N . ASP A 1 94 ? -9.829 15.139 43.999 1.00 94.50 94 ASP A N 1
ATOM 732 C CA . ASP A 1 94 ? -9.881 15.660 42.631 1.00 94.50 94 ASP A CA 1
ATOM 733 C C . ASP A 1 94 ? -11.036 15.081 41.814 1.00 94.50 94 ASP A C 1
ATOM 735 O O . ASP A 1 94 ? -11.573 14.009 42.103 1.00 94.50 94 ASP A O 1
ATOM 739 N N . THR A 1 95 ? -11.466 15.826 40.789 1.00 94.69 95 THR A N 1
ATOM 740 C CA . THR A 1 95 ? -12.528 15.395 39.870 1.00 94.69 95 THR A CA 1
ATOM 741 C C . THR A 1 95 ? -11.974 15.136 38.470 1.00 94.69 95 THR A C 1
ATOM 743 O O . THR A 1 95 ? -11.550 16.066 37.790 1.00 94.69 95 THR A O 1
ATOM 746 N N . ILE A 1 96 ? -12.063 13.887 38.017 1.00 94.75 96 ILE A N 1
ATOM 747 C CA . ILE A 1 96 ? -11.778 13.457 36.644 1.00 94.75 96 ILE A CA 1
ATOM 748 C C . ILE A 1 96 ? -13.089 13.350 35.873 1.00 94.75 96 ILE A C 1
ATOM 750 O O . ILE A 1 96 ? -14.094 12.884 36.409 1.00 94.75 96 ILE A O 1
ATOM 754 N N . TYR A 1 97 ? -13.087 13.756 34.610 1.00 92.19 97 TYR A N 1
ATOM 755 C CA . TYR A 1 97 ? -14.273 13.730 33.765 1.00 92.19 97 TYR A CA 1
ATOM 756 C C . TYR A 1 97 ? -14.248 12.506 32.865 1.00 92.19 97 TYR A C 1
ATOM 758 O O . TYR A 1 97 ? -13.245 12.251 32.203 1.00 92.19 97 TYR A O 1
ATOM 766 N N . LEU A 1 98 ? -15.346 11.748 32.871 1.00 91.69 98 LEU A N 1
ATOM 767 C CA . LEU A 1 98 ? -15.568 10.610 31.992 1.00 91.69 98 LEU A CA 1
ATOM 768 C C . LEU A 1 98 ? -16.528 11.015 30.877 1.00 91.69 98 LEU A C 1
ATOM 770 O O . LEU A 1 98 ? -17.705 11.279 31.126 1.00 91.69 98 LEU A O 1
ATOM 774 N N . GLU A 1 99 ? -16.036 10.979 29.647 1.00 86.12 99 GLU A N 1
ATOM 775 C CA . GLU A 1 99 ? -16.856 11.008 28.444 1.00 86.12 99 GLU A CA 1
ATOM 776 C C . GLU A 1 99 ? -16.874 9.620 27.804 1.00 86.12 99 GLU A C 1
ATOM 778 O O . GLU A 1 99 ? -15.868 8.906 27.765 1.00 86.12 99 GLU A O 1
ATOM 783 N N . VAL A 1 100 ? -18.051 9.212 27.338 1.00 80.75 100 VAL A N 1
ATOM 784 C CA . VAL A 1 100 ? -18.250 7.904 26.720 1.00 80.75 100 VAL A CA 1
ATOM 785 C C . VAL A 1 100 ? -18.328 8.101 25.227 1.00 80.75 100 VAL A C 1
ATOM 787 O O . VAL A 1 100 ? -19.266 8.723 24.732 1.00 80.75 100 VAL A O 1
ATOM 790 N N . VAL A 1 101 ? -17.376 7.518 24.502 1.00 70.62 101 VAL A N 1
ATOM 791 C CA . VAL A 1 101 ? -17.472 7.427 23.046 1.00 70.62 101 VAL A CA 1
ATOM 792 C C . VAL A 1 101 ? -18.722 6.617 22.733 1.00 70.62 101 VAL A C 1
ATOM 794 O O . VAL A 1 101 ? -18.778 5.415 23.010 1.00 70.62 101 VAL A O 1
ATOM 797 N N . SER A 1 102 ? -19.754 7.285 22.216 1.00 57.25 102 SER A N 1
ATOM 798 C CA . SER A 1 102 ? -21.007 6.614 21.887 1.00 57.25 102 SER A CA 1
ATOM 799 C C . SER A 1 102 ? -20.754 5.491 20.873 1.00 57.25 102 SER A C 1
ATOM 801 O O . SER A 1 102 ? -19.908 5.607 19.986 1.00 57.25 102 SER A O 1
ATOM 803 N N . ASP A 1 103 ? -21.538 4.412 20.947 1.00 51.78 103 ASP A N 1
ATOM 804 C CA . ASP A 1 103 ? -21.572 3.347 19.927 1.00 51.78 103 ASP A CA 1
ATOM 805 C C . ASP A 1 103 ? -21.955 3.833 18.517 1.00 51.78 103 ASP A C 1
ATOM 807 O O . ASP A 1 103 ? -21.940 3.044 17.566 1.00 51.78 103 ASP A O 1
ATOM 811 N N . ILE A 1 104 ? -22.315 5.113 18.413 1.00 51.50 104 ILE A N 1
ATOM 812 C CA . ILE A 1 104 ? -22.809 5.825 17.241 1.00 51.50 104 ILE A CA 1
ATOM 813 C C . ILE A 1 104 ? -21.700 6.691 16.625 1.00 51.50 104 ILE A C 1
ATOM 815 O O . ILE A 1 104 ? -21.924 7.258 15.561 1.00 51.50 104 ILE A O 1
ATOM 819 N N . TYR A 1 105 ? -20.499 6.785 17.220 1.00 58.38 105 TYR A N 1
ATOM 820 C CA . TYR A 1 105 ? -19.393 7.501 16.576 1.00 58.38 105 TYR A CA 1
ATOM 821 C C . TYR A 1 105 ? -18.819 6.661 15.431 1.00 58.38 105 TYR A C 1
ATOM 823 O O . TYR A 1 105 ? -17.780 6.004 15.534 1.00 58.38 105 TYR A O 1
ATOM 831 N N . PHE A 1 106 ? -19.578 6.634 14.342 1.00 68.38 106 PHE A N 1
ATOM 832 C CA . PHE A 1 106 ? -19.097 6.249 13.042 1.00 68.38 106 PHE A CA 1
ATOM 833 C C . PHE A 1 106 ? -18.399 7.456 12.441 1.00 68.38 106 PHE A C 1
ATOM 835 O O . PHE A 1 106 ? -18.955 8.551 12.430 1.00 68.38 106 PHE A O 1
ATOM 842 N N . PHE A 1 107 ? -17.212 7.243 11.902 1.00 66.12 107 PHE A N 1
ATOM 843 C CA . PHE A 1 107 ? -16.565 8.228 11.055 1.00 66.12 107 PHE A CA 1
ATOM 844 C C . PHE A 1 107 ? -16.481 7.686 9.626 1.00 66.12 107 PHE A C 1
ATOM 846 O O . PHE A 1 107 ? -16.401 6.465 9.428 1.00 66.12 107 PHE A O 1
ATOM 853 N N . PRO A 1 108 ? -16.538 8.567 8.621 1.00 79.38 108 PRO A N 1
ATOM 854 C CA . PRO A 1 108 ? -16.356 8.172 7.238 1.00 79.38 108 PRO A CA 1
ATOM 855 C C . PRO A 1 108 ? -14.879 7.873 6.955 1.00 79.38 108 PRO A C 1
ATOM 857 O O . PRO A 1 108 ? -13.984 8.615 7.367 1.00 79.38 108 PRO A O 1
ATOM 860 N N . ILE A 1 109 ? -14.629 6.797 6.213 1.00 85.81 109 ILE A N 1
ATOM 861 C CA . ILE A 1 109 ? -13.356 6.542 5.529 1.00 85.81 109 ILE A CA 1
ATOM 862 C C . ILE A 1 109 ? -13.594 6.409 4.031 1.00 85.81 109 ILE A C 1
ATOM 864 O O . ILE A 1 109 ? -14.657 5.949 3.605 1.00 85.81 109 ILE A O 1
ATOM 868 N N . ASP A 1 110 ? -12.582 6.753 3.246 1.00 89.00 110 ASP A N 1
ATOM 869 C CA . ASP A 1 110 ? -12.599 6.565 1.804 1.00 89.00 110 ASP A CA 1
ATOM 870 C C . ASP A 1 110 ? -12.135 5.148 1.482 1.00 89.00 110 ASP A C 1
ATOM 872 O O . ASP A 1 110 ? -11.026 4.746 1.837 1.00 89.00 110 ASP A O 1
ATOM 876 N N . VAL A 1 111 ? -12.977 4.380 0.796 1.00 89.19 111 VAL A N 1
ATOM 877 C CA . VAL A 1 111 ? -12.631 3.056 0.280 1.00 89.19 111 VAL A CA 1
ATOM 878 C C . VAL A 1 111 ? -12.570 3.106 -1.237 1.00 89.19 111 VAL A C 1
ATOM 880 O O . VAL A 1 111 ? -13.528 3.508 -1.897 1.00 89.19 111 VAL A O 1
ATOM 883 N N . SER A 1 112 ? -11.447 2.667 -1.800 1.00 87.00 112 SER A N 1
ATOM 884 C CA . SER A 1 112 ? -11.216 2.658 -3.246 1.00 87.00 112 SER A CA 1
ATOM 885 C C . SER A 1 112 ? -10.939 1.256 -3.784 1.00 87.00 112 SER A C 1
ATOM 887 O O . SER A 1 112 ? -10.291 0.448 -3.122 1.00 87.00 112 SER A O 1
ATOM 889 N N . TYR A 1 113 ? -11.420 0.988 -4.998 1.00 81.50 113 TYR A N 1
ATOM 890 C CA . TYR A 1 113 ? -11.101 -0.192 -5.802 1.00 81.50 113 TYR A CA 1
ATOM 891 C C . TYR A 1 113 ? -10.902 0.226 -7.261 1.00 81.50 113 TYR A C 1
ATOM 893 O O . TYR A 1 113 ? -11.864 0.601 -7.935 1.00 81.50 113 TYR A O 1
ATOM 901 N N . GLY A 1 114 ? -9.662 0.179 -7.757 1.00 73.62 114 GLY A N 1
ATOM 902 C CA . GLY A 1 114 ? -9.334 0.702 -9.087 1.00 73.62 114 GLY A CA 1
ATOM 903 C C . GLY A 1 114 ? -9.781 2.163 -9.230 1.00 73.62 114 GLY A C 1
ATOM 904 O O . GLY A 1 114 ? -9.391 3.012 -8.427 1.00 73.62 114 GLY A O 1
ATOM 905 N N . SER A 1 115 ? -10.641 2.443 -10.214 1.00 69.94 115 SER A N 1
ATOM 906 C CA . SER A 1 115 ? -11.257 3.761 -10.442 1.00 69.94 115 SER A CA 1
ATOM 907 C C . SER A 1 115 ? -12.514 4.036 -9.602 1.00 69.94 115 SER A C 1
ATOM 909 O O . SER A 1 115 ? -13.022 5.156 -9.603 1.00 69.94 115 SER A O 1
ATOM 911 N N . ARG A 1 116 ? -13.040 3.040 -8.879 1.00 80.19 116 ARG A N 1
ATOM 912 C CA . ARG A 1 116 ? -14.254 3.170 -8.060 1.00 80.19 116 ARG A CA 1
ATOM 913 C C . ARG A 1 116 ? -13.894 3.635 -6.656 1.00 80.19 116 ARG A C 1
ATOM 915 O O . ARG A 1 116 ? -12.923 3.162 -6.067 1.00 80.19 116 ARG A O 1
ATOM 922 N N . GLN A 1 117 ? -14.706 4.526 -6.098 1.00 84.06 117 GLN A N 1
ATOM 923 C CA . GLN A 1 117 ? -14.547 5.032 -4.737 1.00 84.06 117 GLN A CA 1
ATOM 924 C C . GLN A 1 117 ? -15.904 5.101 -4.036 1.00 84.06 117 GLN A C 1
ATOM 926 O O . GLN A 1 117 ? -16.933 5.361 -4.662 1.00 84.06 117 GLN A O 1
ATOM 931 N N . THR A 1 118 ? -15.915 4.850 -2.732 1.00 85.12 118 THR A N 1
ATOM 932 C CA . THR A 1 118 ? -17.093 5.001 -1.880 1.00 85.12 118 THR A CA 1
ATOM 933 C C . THR A 1 118 ? -16.673 5.364 -0.466 1.00 85.12 118 THR A C 1
ATOM 935 O O . THR A 1 118 ? -15.568 5.051 -0.037 1.00 85.12 118 THR A O 1
ATOM 938 N N . ILE A 1 119 ? -17.588 5.973 0.278 1.00 82.75 119 ILE A N 1
ATOM 939 C CA . ILE A 1 119 ? -17.402 6.252 1.699 1.00 82.75 119 ILE A CA 1
ATOM 940 C C . ILE A 1 119 ? -17.981 5.088 2.502 1.00 82.75 119 ILE A C 1
ATOM 942 O O . ILE A 1 119 ? -19.106 4.652 2.241 1.00 82.75 119 ILE A O 1
ATOM 946 N N . VAL A 1 120 ? -17.227 4.596 3.484 1.00 85.56 120 VAL A N 1
ATOM 947 C CA . VAL A 1 120 ? -17.672 3.561 4.425 1.00 85.56 120 VAL A CA 1
ATOM 948 C C . VAL A 1 120 ? -17.657 4.126 5.840 1.00 85.56 120 VAL A C 1
ATOM 950 O O . VAL A 1 120 ? -16.667 4.698 6.283 1.00 85.56 120 VAL A O 1
ATOM 953 N N . TRP A 1 121 ? -18.760 3.944 6.563 1.00 81.94 121 TRP A N 1
ATOM 954 C CA . TRP A 1 121 ? -18.903 4.385 7.948 1.00 81.94 121 TRP A CA 1
ATOM 955 C C . TRP A 1 121 ? -18.388 3.311 8.912 1.00 81.94 121 TRP A C 1
ATOM 957 O O . TRP A 1 121 ? -18.915 2.191 8.987 1.00 81.94 121 TRP A O 1
ATOM 967 N N . VAL A 1 122 ? -17.344 3.648 9.665 1.00 82.25 122 VAL A N 1
ATOM 968 C CA . VAL A 1 122 ? -16.612 2.708 10.526 1.00 82.25 122 VAL A CA 1
ATOM 969 C C . VAL A 1 122 ? -16.530 3.195 11.964 1.00 82.25 122 VAL A C 1
ATOM 971 O O . VAL A 1 122 ? -16.598 4.389 12.228 1.00 82.25 122 VAL A O 1
ATOM 974 N N . LYS A 1 123 ? -16.389 2.258 12.900 1.00 81.00 123 LYS A N 1
ATOM 975 C CA . LYS A 1 123 ? -16.124 2.533 14.315 1.00 81.00 123 LYS A CA 1
ATOM 976 C C . LYS A 1 123 ? -14.635 2.380 14.581 1.00 81.00 123 LYS A C 1
ATOM 978 O O . LYS A 1 123 ? -13.996 1.494 14.019 1.00 81.00 123 LYS A O 1
ATOM 983 N N . CYS A 1 124 ? -14.094 3.125 15.542 1.00 72.69 124 CYS A N 1
ATOM 984 C CA . CYS A 1 124 ? -12.686 2.993 15.950 1.00 72.69 124 CYS A CA 1
ATOM 985 C C . CYS A 1 124 ? -12.333 1.563 16.414 1.00 72.69 124 CYS A C 1
ATOM 987 O O . CYS A 1 124 ? -11.174 1.146 16.378 1.00 72.69 124 CYS A O 1
ATOM 989 N N . THR A 1 125 ? -13.338 0.824 16.891 1.00 78.44 125 THR A N 1
ATOM 990 C CA . THR A 1 125 ? -13.222 -0.547 17.393 1.00 78.44 125 THR A CA 1
ATOM 991 C C . THR A 1 125 ? -13.454 -1.616 16.336 1.00 78.44 125 THR A C 1
ATOM 993 O O . THR A 1 125 ? -13.286 -2.786 16.666 1.00 78.44 125 THR A O 1
ATOM 996 N N . ASP A 1 126 ? -13.863 -1.254 15.116 1.00 86.31 126 ASP A N 1
ATOM 997 C CA . ASP A 1 126 ? -14.040 -2.241 14.051 1.00 86.31 126 ASP A CA 1
ATOM 998 C C . ASP A 1 126 ? -12.715 -2.966 13.814 1.00 86.31 126 ASP A C 1
ATOM 1000 O O . ASP A 1 126 ? -11.645 -2.348 13.755 1.00 86.31 126 ASP A O 1
ATOM 1004 N N . THR A 1 127 ? -12.788 -4.286 13.695 1.00 93.44 127 THR A N 1
ATOM 1005 C CA . THR A 1 127 ? -11.659 -5.106 13.258 1.00 93.44 127 THR A CA 1
ATOM 1006 C C . THR A 1 127 ? -11.466 -4.987 11.747 1.00 93.44 127 THR A C 1
ATOM 1008 O O . THR A 1 127 ? -12.360 -4.539 11.021 1.00 93.44 127 THR A O 1
ATOM 1011 N N . VAL A 1 128 ? -10.309 -5.407 11.236 1.00 93.56 128 VAL A N 1
ATOM 1012 C CA . VAL A 1 128 ? -10.095 -5.528 9.785 1.00 93.56 128 VAL A CA 1
ATOM 1013 C C . VAL A 1 128 ? -11.155 -6.443 9.156 1.00 93.56 128 VAL A C 1
ATOM 1015 O O . VAL A 1 128 ? -11.697 -6.124 8.097 1.00 93.56 128 VAL A O 1
ATOM 1018 N N . LYS A 1 129 ? -11.540 -7.526 9.836 1.00 94.56 129 LYS A N 1
ATOM 1019 C CA . LYS A 1 129 ? -12.624 -8.423 9.415 1.00 94.56 129 LYS A CA 1
ATOM 1020 C C . LYS A 1 129 ? -13.989 -7.736 9.357 1.00 94.56 129 LYS A C 1
ATOM 1022 O O . LYS A 1 129 ? -14.762 -7.995 8.432 1.00 94.56 129 LYS A O 1
ATOM 1027 N N . ASP A 1 130 ? -14.297 -6.854 10.307 1.00 92.38 130 ASP A N 1
ATOM 1028 C CA . ASP A 1 130 ? -15.532 -6.060 10.280 1.00 92.38 130 ASP A CA 1
ATOM 1029 C C . ASP A 1 130 ? -15.532 -5.067 9.118 1.00 92.38 130 ASP A C 1
ATOM 1031 O O . ASP A 1 130 ? -16.541 -4.935 8.421 1.00 92.38 130 ASP A O 1
ATOM 1035 N N . LEU A 1 131 ? -14.391 -4.428 8.848 1.00 92.62 131 LEU A N 1
ATOM 1036 C CA . LEU A 1 131 ? -14.232 -3.558 7.687 1.00 92.62 131 LEU A CA 1
ATOM 1037 C C . LEU A 1 131 ? -14.427 -4.333 6.373 1.00 92.62 131 LEU A C 1
ATOM 1039 O O . LEU A 1 131 ? -15.188 -3.878 5.519 1.00 92.62 131 LEU A O 1
ATOM 1043 N N . LYS A 1 132 ? -13.846 -5.532 6.228 1.00 93.31 132 LYS A N 1
ATOM 1044 C CA . LYS A 1 132 ? -14.056 -6.380 5.039 1.00 93.31 132 LYS A CA 1
ATOM 1045 C C . LYS A 1 132 ? -15.529 -6.742 4.829 1.00 93.31 132 LYS A C 1
ATOM 1047 O O . LYS A 1 132 ? -16.039 -6.662 3.712 1.00 93.31 132 LYS A O 1
ATOM 1052 N N . LYS A 1 133 ? -16.246 -7.102 5.903 1.00 91.38 133 LYS A N 1
ATOM 1053 C CA . LYS A 1 133 ? -17.700 -7.359 5.855 1.00 91.38 133 LYS A CA 1
ATOM 1054 C C . LYS A 1 133 ? -18.476 -6.129 5.398 1.00 91.38 133 LYS A C 1
ATOM 1056 O O . LYS A 1 133 ? -19.365 -6.254 4.564 1.00 91.38 133 LYS A O 1
ATOM 1061 N N . LYS A 1 134 ? -18.141 -4.948 5.927 1.00 89.62 134 LYS A N 1
ATOM 1062 C CA . LYS A 1 134 ? -18.776 -3.692 5.513 1.00 89.62 134 LYS A CA 1
ATOM 1063 C C . LYS A 1 134 ? -18.546 -3.433 4.031 1.00 89.62 134 LYS A C 1
ATOM 1065 O O . LYS A 1 134 ? -19.519 -3.201 3.331 1.00 89.62 134 LYS A O 1
ATOM 1070 N N . ILE A 1 135 ? -17.304 -3.547 3.558 1.00 90.00 135 ILE A N 1
ATOM 1071 C CA . ILE A 1 135 ? -16.921 -3.357 2.150 1.00 90.00 135 ILE A CA 1
ATOM 1072 C C . ILE A 1 135 ? -17.636 -4.350 1.226 1.00 90.00 135 ILE A C 1
ATOM 1074 O O . ILE A 1 135 ? -18.116 -3.948 0.169 1.00 90.00 135 ILE A O 1
ATOM 1078 N N . ALA A 1 136 ? -17.756 -5.620 1.631 1.00 85.69 136 ALA A N 1
ATOM 1079 C CA . ALA A 1 136 ? -18.419 -6.660 0.836 1.00 85.69 136 ALA A CA 1
ATOM 1080 C C . ALA A 1 136 ? -19.882 -6.326 0.503 1.00 85.69 136 ALA A C 1
ATOM 1082 O O . ALA A 1 136 ? -20.384 -6.768 -0.524 1.00 85.69 136 ALA A O 1
ATOM 1083 N N . ASN A 1 137 ? -20.539 -5.532 1.353 1.00 77.75 137 ASN A N 1
ATOM 1084 C CA . ASN A 1 137 ? -21.940 -5.147 1.201 1.00 77.75 137 ASN A CA 1
ATOM 1085 C C . ASN A 1 137 ? -22.146 -3.895 0.324 1.00 77.75 137 ASN A C 1
ATOM 1087 O O . ASN A 1 137 ? -23.281 -3.445 0.182 1.00 77.75 137 ASN A O 1
ATOM 1091 N N . PHE A 1 138 ? -21.087 -3.289 -0.228 1.00 77.06 138 PHE A N 1
ATOM 1092 C CA . PHE A 1 138 ? -21.219 -2.128 -1.115 1.00 77.06 138 PHE A CA 1
ATOM 1093 C C . PHE A 1 138 ? -21.257 -2.548 -2.588 1.00 77.06 138 PHE A C 1
ATOM 1095 O O . PHE A 1 138 ? -20.214 -2.761 -3.213 1.00 77.06 138 PHE A O 1
ATOM 1102 N N . ASP A 1 139 ? -22.452 -2.506 -3.185 1.00 67.19 139 ASP A N 1
ATOM 1103 C CA . ASP A 1 139 ? -22.667 -2.774 -4.617 1.00 67.19 139 ASP A CA 1
ATOM 1104 C C . ASP A 1 139 ? -21.792 -1.892 -5.524 1.00 67.19 139 ASP A C 1
ATOM 1106 O O . ASP A 1 139 ? -21.297 -2.340 -6.559 1.00 67.19 139 ASP A O 1
ATOM 1110 N N . LYS A 1 140 ? -21.516 -0.647 -5.101 1.00 73.19 140 LYS A N 1
ATOM 1111 C CA . LYS A 1 140 ? -20.646 0.299 -5.826 1.00 73.19 140 LYS A CA 1
ATOM 1112 C C . LYS A 1 140 ? -19.225 -0.231 -6.055 1.00 73.19 140 LYS A C 1
ATOM 1114 O O . LYS A 1 140 ? -18.563 0.218 -6.987 1.00 73.19 140 LYS A O 1
ATOM 1119 N N . LEU A 1 141 ? -18.752 -1.171 -5.235 1.00 69.75 141 LEU A N 1
ATOM 1120 C CA . LEU A 1 141 ? -17.431 -1.792 -5.371 1.00 69.75 141 LEU A CA 1
ATOM 1121 C C . LEU A 1 141 ? -17.476 -3.153 -6.085 1.00 69.75 141 LEU A C 1
ATOM 1123 O O . LEU A 1 141 ? -16.421 -3.699 -6.390 1.00 69.75 141 LEU A O 1
ATOM 1127 N N . GLY A 1 142 ? -18.662 -3.658 -6.442 1.00 70.12 142 GLY A N 1
ATOM 1128 C CA . GLY A 1 142 ? -18.828 -4.900 -7.204 1.00 70.12 142 GLY A CA 1
ATOM 1129 C C . GLY A 1 142 ? -18.990 -6.171 -6.364 1.00 70.12 142 GLY A C 1
ATOM 1130 O O . GLY A 1 142 ? -18.693 -7.244 -6.875 1.00 70.12 142 GLY A O 1
ATOM 1131 N N . ASN A 1 143 ? -19.463 -6.066 -5.114 1.00 75.56 143 ASN A N 1
ATOM 1132 C CA . ASN A 1 143 ? -19.801 -7.209 -4.245 1.00 75.56 143 ASN A CA 1
ATOM 1133 C C . ASN A 1 143 ? -18.653 -8.205 -4.051 1.00 75.56 143 ASN A C 1
ATOM 1135 O O . ASN A 1 143 ? -18.757 -9.408 -4.293 1.00 75.56 143 ASN A O 1
ATOM 1139 N N . ILE A 1 144 ? -17.535 -7.660 -3.586 1.00 77.56 144 ILE A N 1
ATOM 1140 C CA . ILE A 1 144 ? -16.274 -8.366 -3.417 1.00 77.56 144 ILE A CA 1
ATOM 1141 C C . ILE A 1 144 ? -16.374 -9.394 -2.278 1.00 77.56 144 ILE A C 1
ATOM 1143 O O . ILE A 1 144 ? -16.572 -8.991 -1.124 1.00 77.56 144 ILE A O 1
ATOM 1147 N N . PRO A 1 145 ? -16.148 -10.701 -2.525 1.00 83.75 145 PRO A N 1
ATOM 1148 C CA . PRO A 1 145 ? -16.163 -11.704 -1.466 1.00 83.75 145 PRO A CA 1
ATOM 1149 C C . PRO A 1 145 ? -15.128 -11.395 -0.383 1.00 83.75 145 PRO A C 1
ATOM 1151 O O . PRO A 1 145 ? -13.952 -11.216 -0.686 1.00 83.75 145 PRO A O 1
ATOM 1154 N N . ILE A 1 146 ? -15.549 -11.405 0.886 1.00 85.94 146 ILE A N 1
ATOM 1155 C CA . ILE A 1 146 ? -14.711 -11.076 2.059 1.00 85.94 146 ILE A CA 1
ATOM 1156 C C . ILE A 1 146 ? -13.355 -11.794 2.021 1.00 85.94 146 ILE A C 1
ATOM 1158 O O . ILE A 1 146 ? -12.328 -11.178 2.282 1.00 85.94 146 ILE A O 1
ATOM 1162 N N . GLN A 1 147 ? -13.344 -13.084 1.669 1.00 82.75 147 GLN A N 1
ATOM 1163 C CA . GLN A 1 147 ? -12.129 -13.910 1.662 1.00 82.75 147 GLN A CA 1
ATOM 1164 C C . GLN A 1 147 ? -11.132 -13.534 0.560 1.00 82.75 147 GLN A C 1
ATOM 1166 O O . GLN A 1 147 ? -9.959 -13.870 0.665 1.00 82.75 147 GLN A O 1
ATOM 1171 N N . LYS A 1 148 ? -11.591 -12.845 -0.488 1.00 83.19 148 LYS A N 1
ATOM 1172 C CA . LYS A 1 148 ? -10.735 -12.351 -1.570 1.00 83.19 148 LYS A CA 1
ATOM 1173 C C . LYS A 1 148 ? -10.235 -10.930 -1.318 1.00 83.19 148 LYS A C 1
ATOM 1175 O O . LYS A 1 148 ? -9.378 -10.464 -2.053 1.00 83.19 148 LYS A O 1
ATOM 1180 N N . GLN A 1 149 ? -10.763 -10.233 -0.309 1.00 87.25 149 GLN A N 1
ATOM 1181 C CA . GLN A 1 149 ? -10.375 -8.855 -0.029 1.00 87.25 149 GLN A CA 1
ATOM 1182 C C . GLN A 1 149 ? -9.004 -8.786 0.638 1.00 87.25 149 GLN A C 1
ATOM 1184 O O . GLN A 1 149 ? -8.823 -9.232 1.774 1.00 87.25 149 GLN A O 1
ATOM 1189 N N . THR A 1 150 ? -8.090 -8.089 -0.019 1.00 87.75 150 THR A N 1
ATOM 1190 C CA . THR A 1 150 ? -6.870 -7.561 0.583 1.00 87.75 150 THR A CA 1
ATOM 1191 C C . THR A 1 150 ? -7.067 -6.071 0.816 1.00 87.75 150 THR A C 1
ATOM 1193 O O . THR A 1 150 ? -7.329 -5.323 -0.129 1.00 87.75 150 THR A O 1
ATOM 1196 N N . LEU A 1 151 ? -6.988 -5.651 2.082 1.00 90.50 151 LEU A N 1
ATOM 1197 C CA . LEU A 1 151 ? -7.147 -4.255 2.477 1.00 90.50 151 LEU A CA 1
ATOM 1198 C C . LEU A 1 151 ? -5.793 -3.623 2.771 1.00 90.50 151 LEU A C 1
ATOM 1200 O O . LEU A 1 151 ? -4.962 -4.202 3.474 1.00 90.50 151 LEU A O 1
ATOM 1204 N N . THR A 1 152 ? -5.613 -2.399 2.300 1.00 88.25 152 THR A N 1
ATOM 1205 C CA . THR A 1 152 ? -4.357 -1.674 2.456 1.00 88.25 152 THR A CA 1
ATOM 1206 C C . THR A 1 152 ? -4.633 -0.217 2.754 1.00 88.25 152 THR A C 1
ATOM 1208 O O . THR A 1 152 ? -5.496 0.404 2.141 1.00 88.25 152 THR A O 1
ATOM 1211 N N . LYS A 1 153 ? -3.888 0.360 3.689 1.00 87.19 153 LYS A N 1
ATOM 1212 C CA . LYS A 1 153 ? -3.986 1.780 4.022 1.00 87.19 153 LYS A CA 1
ATOM 1213 C C . LYS A 1 153 ? -2.803 2.532 3.422 1.00 87.19 153 LYS A C 1
ATOM 1215 O O . LYS A 1 153 ? -1.659 2.095 3.560 1.00 87.19 153 LYS A O 1
ATOM 1220 N N . LYS A 1 154 ? -3.068 3.687 2.812 1.00 80.25 154 LYS A N 1
ATOM 1221 C CA . LYS A 1 154 ? -2.015 4.622 2.398 1.00 80.25 154 LYS A CA 1
ATOM 1222 C C . LYS A 1 154 ? -1.478 5.380 3.616 1.00 80.25 154 LYS A C 1
ATOM 1224 O O . LYS A 1 154 ? -2.259 5.921 4.394 1.00 80.25 154 LYS A O 1
ATOM 1229 N N . ILE A 1 155 ? -0.160 5.423 3.792 1.00 76.00 155 ILE A N 1
ATOM 1230 C CA . ILE A 1 155 ? 0.495 6.206 4.855 1.00 76.00 155 ILE A CA 1
ATOM 1231 C C . ILE A 1 155 ? 1.085 7.494 4.270 1.00 76.00 155 ILE A C 1
ATOM 1233 O O . ILE A 1 155 ? 0.850 8.576 4.801 1.00 76.00 155 ILE A O 1
ATOM 1237 N N . THR A 1 156 ? 1.817 7.388 3.160 1.00 68.31 156 THR A N 1
ATOM 1238 C CA . THR A 1 156 ? 2.414 8.520 2.425 1.00 68.31 156 THR A CA 1
ATOM 1239 C C . THR A 1 156 ? 2.208 8.339 0.920 1.00 68.31 156 THR A C 1
ATOM 1241 O O . THR A 1 156 ? 1.592 7.367 0.487 1.00 68.31 156 THR A O 1
ATOM 1244 N N . TRP A 1 157 ? 2.706 9.266 0.091 1.00 61.16 157 TRP A N 1
ATOM 1245 C CA . TRP A 1 157 ? 2.546 9.211 -1.367 1.00 61.16 157 TRP A CA 1
ATOM 1246 C C . TRP A 1 157 ? 3.070 7.907 -2.003 1.00 61.16 157 TRP A C 1
ATOM 1248 O O . TRP A 1 157 ? 2.463 7.471 -2.977 1.00 61.16 157 TRP A O 1
ATOM 1258 N N . ASN A 1 158 ? 4.082 7.269 -1.399 1.00 60.16 158 ASN A N 1
ATOM 1259 C CA . ASN A 1 158 ? 4.748 6.029 -1.830 1.00 60.16 158 ASN A CA 1
ATOM 1260 C C . ASN A 1 158 ? 4.815 4.939 -0.740 1.00 60.16 158 ASN A C 1
ATOM 1262 O O . ASN A 1 158 ? 5.698 4.082 -0.777 1.00 60.16 158 ASN A O 1
ATOM 1266 N N . SER A 1 159 ? 3.9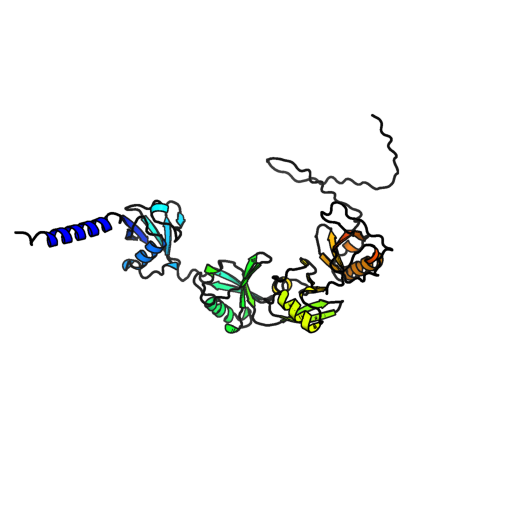51 4.993 0.276 1.00 70.06 159 SER A N 1
ATOM 1267 C CA . SER A 1 159 ? 3.981 4.013 1.365 1.00 70.06 159 SER A CA 1
ATOM 1268 C C . SER A 1 159 ? 2.595 3.501 1.705 1.00 70.06 159 SER A C 1
ATOM 1270 O O . SER A 1 159 ? 1.647 4.270 1.899 1.00 70.06 159 SER A O 1
ATOM 1272 N N . TRP A 1 160 ? 2.520 2.181 1.825 1.00 81.38 160 TRP A N 1
ATOM 1273 C CA . TRP A 1 160 ? 1.310 1.418 2.063 1.00 81.38 160 TRP A CA 1
ATOM 1274 C C . TRP A 1 160 ? 1.537 0.435 3.207 1.00 81.38 160 TRP A C 1
ATOM 1276 O O . TRP A 1 160 ? 2.627 -0.115 3.354 1.00 81.38 160 TRP A O 1
ATOM 1286 N N . ILE A 1 161 ? 0.496 0.197 4.003 1.00 84.06 161 ILE A N 1
ATOM 1287 C CA . ILE A 1 161 ? 0.490 -0.847 5.028 1.00 84.06 161 ILE A CA 1
ATOM 1288 C C . ILE A 1 161 ? -0.659 -1.813 4.791 1.00 84.06 161 ILE A C 1
ATOM 1290 O O . ILE A 1 161 ? -1.818 -1.405 4.681 1.00 84.06 161 ILE A O 1
ATOM 1294 N N . ASP A 1 162 ? -0.325 -3.098 4.733 1.00 86.12 162 ASP A N 1
ATOM 1295 C CA . ASP A 1 162 ? -1.313 -4.160 4.614 1.00 86.12 162 ASP A CA 1
ATOM 1296 C C . ASP A 1 162 ? -2.026 -4.378 5.945 1.00 86.12 162 ASP A C 1
ATOM 1298 O O . ASP A 1 162 ? -1.414 -4.484 7.014 1.00 86.12 162 ASP A O 1
ATOM 1302 N N . LEU A 1 163 ? -3.349 -4.462 5.871 1.00 89.31 163 LEU A N 1
ATOM 1303 C CA . LEU A 1 163 ? -4.199 -4.791 7.003 1.00 89.31 163 LEU A CA 1
ATOM 1304 C C . LEU A 1 163 ? -4.311 -6.320 7.084 1.00 89.31 163 LEU A C 1
ATOM 1306 O O . LEU A 1 163 ? -5.321 -6.905 6.705 1.00 89.31 163 LEU A O 1
ATOM 1310 N N . THR A 1 164 ? -3.218 -6.970 7.487 1.00 87.12 164 THR A N 1
ATOM 1311 C CA . THR A 1 164 ? -3.082 -8.439 7.472 1.00 87.12 164 THR A CA 1
ATOM 1312 C C . THR A 1 164 ? -3.704 -9.147 8.672 1.00 87.12 164 THR A C 1
ATOM 1314 O O . THR A 1 164 ? -4.033 -10.325 8.573 1.00 87.12 164 THR A O 1
ATOM 1317 N N . ASP A 1 165 ? -3.854 -8.459 9.805 1.00 91.06 165 ASP A N 1
ATOM 1318 C CA . ASP A 1 165 ? -4.407 -9.030 11.031 1.00 91.06 165 ASP A CA 1
ATOM 1319 C C . ASP A 1 165 ? -5.910 -8.741 11.102 1.00 91.06 165 ASP A C 1
ATOM 1321 O O . ASP A 1 165 ? -6.331 -7.633 11.444 1.00 91.06 165 ASP A O 1
ATOM 1325 N N . ASP A 1 166 ? -6.705 -9.756 10.760 1.00 91.94 166 ASP A N 1
ATOM 1326 C CA . ASP A 1 166 ? -8.166 -9.686 10.695 1.00 91.94 166 ASP A CA 1
ATOM 1327 C C . ASP A 1 166 ? -8.822 -9.321 12.037 1.00 91.94 166 ASP A C 1
ATOM 1329 O O . ASP A 1 166 ? -9.896 -8.720 12.033 1.00 91.94 166 ASP A O 1
ATOM 1333 N N . GLU A 1 167 ? -8.182 -9.633 13.168 1.00 93.00 167 GLU A N 1
ATOM 1334 C CA . GLU A 1 167 ? -8.706 -9.390 14.520 1.00 93.00 167 GLU A CA 1
ATOM 1335 C C . GLU A 1 167 ? -8.185 -8.067 15.115 1.00 93.00 167 GLU A C 1
ATOM 1337 O O . GLU A 1 167 ? -8.698 -7.557 16.119 1.00 93.00 167 GLU A O 1
ATOM 1342 N N . LYS A 1 168 ? -7.179 -7.451 14.485 1.00 89.38 168 LYS A N 1
ATOM 1343 C CA . LY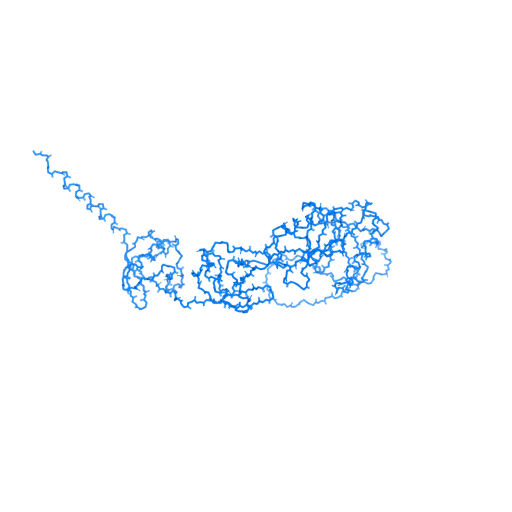S A 1 168 ? -6.680 -6.136 14.883 1.00 89.38 168 LYS A CA 1
ATOM 1344 C C . LYS A 1 168 ? -7.666 -5.045 14.482 1.00 89.38 168 LYS A C 1
ATOM 1346 O O . LYS A 1 168 ? -8.218 -5.021 13.384 1.00 89.38 168 LYS A O 1
ATOM 1351 N N . THR A 1 169 ? -7.878 -4.099 15.394 1.00 85.81 169 THR A N 1
ATOM 1352 C CA . THR A 1 169 ? -8.774 -2.968 15.148 1.00 85.81 169 THR A CA 1
ATOM 1353 C C . THR A 1 169 ? -8.169 -1.973 14.163 1.00 85.81 169 THR A C 1
ATOM 1355 O O . THR A 1 169 ? -6.958 -1.733 14.164 1.00 85.81 169 THR A O 1
ATOM 1358 N N . ILE A 1 170 ? -9.014 -1.330 13.359 1.00 85.00 170 ILE A N 1
ATOM 1359 C CA . ILE A 1 170 ? -8.587 -0.345 12.357 1.00 85.00 170 ILE A CA 1
ATOM 1360 C C . ILE A 1 170 ? -7.871 0.862 12.995 1.00 85.00 170 ILE A C 1
ATOM 1362 O O . ILE A 1 170 ? -6.908 1.384 12.431 1.00 85.00 170 ILE A O 1
ATOM 1366 N N . ASN A 1 171 ? -8.232 1.241 14.228 1.00 80.38 171 ASN A N 1
ATOM 1367 C CA . ASN A 1 171 ? -7.539 2.297 14.973 1.00 80.38 171 ASN A CA 1
ATOM 1368 C C . ASN A 1 171 ? -6.091 1.912 15.335 1.00 80.38 171 ASN A C 1
ATOM 1370 O O . ASN A 1 171 ? -5.197 2.753 15.309 1.00 80.38 171 ASN A O 1
ATOM 1374 N N . LYS A 1 172 ? -5.796 0.626 15.582 1.00 83.31 172 LYS A N 1
ATOM 1375 C CA . LYS A 1 172 ? -4.407 0.168 15.790 1.00 83.31 172 LYS A CA 1
ATOM 1376 C C . LYS A 1 172 ? -3.554 0.237 14.513 1.00 83.31 172 LYS A C 1
ATOM 1378 O O . LYS A 1 172 ? -2.335 0.117 14.600 1.00 83.31 172 LYS A O 1
ATOM 1383 N N . TYR A 1 173 ? -4.173 0.417 13.345 1.00 81.25 173 TYR A N 1
ATOM 1384 C CA . TYR A 1 173 ? -3.510 0.763 12.080 1.00 81.25 173 TYR A CA 1
ATOM 1385 C C . TYR A 1 173 ? -3.512 2.283 11.806 1.00 81.25 173 TYR A C 1
ATOM 1387 O O . TYR A 1 173 ? -3.088 2.744 10.740 1.00 81.25 173 TYR A O 1
ATOM 1395 N N . GLY A 1 174 ? -3.992 3.087 12.760 1.00 80.94 174 GLY A N 1
ATOM 1396 C CA . GLY A 1 174 ? -4.136 4.535 12.640 1.00 80.94 174 GLY A CA 1
ATOM 1397 C C . GLY A 1 174 ? -5.142 4.952 11.568 1.00 80.94 174 GLY A C 1
ATOM 1398 O O . GLY A 1 174 ? -4.927 5.966 10.905 1.00 80.94 174 GLY A O 1
ATOM 1399 N N . ILE A 1 175 ? -6.161 4.132 11.301 1.00 81.56 175 ILE A N 1
ATOM 1400 C CA . ILE A 1 175 ? -7.260 4.483 10.397 1.00 81.56 175 ILE A CA 1
ATOM 1401 C C . ILE A 1 175 ? -8.268 5.305 11.201 1.00 81.56 175 ILE A C 1
ATOM 1403 O O . ILE A 1 175 ? -8.864 4.802 12.152 1.00 81.56 175 ILE A O 1
ATOM 1407 N N . GLY A 1 176 ? -8.418 6.568 10.814 1.00 78.19 176 GLY A N 1
ATOM 1408 C CA . GLY A 1 176 ? -9.353 7.539 11.372 1.00 78.19 176 GLY A CA 1
ATOM 1409 C C . GLY A 1 176 ? -10.165 8.209 10.264 1.00 78.19 176 GLY A C 1
ATOM 1410 O O . GLY A 1 176 ? -10.151 7.753 9.121 1.00 78.19 176 GLY A O 1
ATOM 1411 N N . GLU A 1 177 ? -10.858 9.289 10.602 1.00 75.94 177 GLU A N 1
ATOM 1412 C CA . GLU A 1 177 ? -11.716 10.032 9.675 1.00 75.94 177 GLU A CA 1
ATOM 1413 C C . GLU A 1 177 ? -10.974 10.494 8.410 1.00 75.94 177 GLU A C 1
ATOM 1415 O O . GLU A 1 177 ? -9.837 10.964 8.479 1.00 75.94 177 GLU A O 1
ATOM 1420 N N . GLY A 1 178 ? -11.603 10.302 7.244 1.00 73.88 178 GLY A N 1
ATOM 1421 C CA . GLY A 1 178 ? -11.060 10.691 5.935 1.00 73.88 178 GLY A CA 1
ATOM 1422 C C . GLY A 1 178 ? -9.844 9.878 5.468 1.00 73.88 178 GLY A C 1
ATOM 1423 O O . GLY A 1 178 ? -9.189 10.229 4.487 1.00 73.88 178 GLY A O 1
ATOM 1424 N N . GLN A 1 179 ? -9.488 8.795 6.166 1.00 82.75 179 GLN A N 1
ATOM 1425 C CA . GLN A 1 179 ? -8.392 7.933 5.729 1.00 82.75 179 GLN A CA 1
ATOM 1426 C C . GLN A 1 179 ? -8.771 7.124 4.490 1.00 82.75 179 GLN A C 1
ATOM 1428 O O . GLN A 1 179 ? -9.901 6.666 4.347 1.00 82.75 179 GLN A O 1
ATOM 1433 N N . ASN A 1 180 ? -7.778 6.907 3.627 1.00 85.75 180 ASN A N 1
ATOM 1434 C CA . ASN A 1 180 ? -7.933 6.181 2.374 1.00 85.75 180 ASN A CA 1
ATOM 1435 C C . ASN A 1 180 ? -7.504 4.716 2.539 1.00 85.75 180 ASN A C 1
ATOM 1437 O O . ASN A 1 180 ? -6.321 4.411 2.728 1.00 85.75 180 ASN A O 1
ATOM 1441 N N . VAL A 1 181 ? -8.476 3.813 2.432 1.00 89.81 181 VAL A N 1
ATOM 1442 C CA . VAL A 1 181 ? -8.293 2.362 2.386 1.00 89.81 181 VAL A CA 1
ATOM 1443 C C . VAL A 1 181 ? -8.515 1.880 0.954 1.00 89.81 181 VAL A C 1
ATOM 1445 O O . VAL A 1 181 ? -9.502 2.194 0.296 1.00 89.81 181 VAL A O 1
ATOM 1448 N N . LEU A 1 182 ? -7.578 1.102 0.443 1.00 88.31 182 LEU A N 1
ATOM 1449 C CA . LEU A 1 182 ? -7.702 0.396 -0.818 1.00 88.31 182 LEU A CA 1
ATOM 1450 C C . LEU A 1 182 ? -8.176 -1.027 -0.532 1.00 88.31 182 LEU A C 1
ATOM 1452 O O . LEU A 1 182 ? -7.632 -1.690 0.350 1.00 88.31 182 LEU A O 1
ATOM 1456 N N . VAL A 1 183 ? -9.155 -1.500 -1.294 1.00 87.75 183 VAL A N 1
ATOM 1457 C CA . VAL A 1 183 ? -9.482 -2.923 -1.390 1.00 87.75 183 VAL A CA 1
ATOM 1458 C C . VAL A 1 183 ? -8.992 -3.445 -2.734 1.00 87.75 183 VAL A C 1
ATOM 1460 O O . VAL A 1 183 ? -9.119 -2.769 -3.749 1.00 87.75 183 VAL A O 1
ATOM 1463 N N . SER A 1 184 ? -8.426 -4.645 -2.751 1.00 82.81 184 SER A N 1
ATOM 1464 C CA . SER A 1 184 ? -8.087 -5.386 -3.968 1.00 82.81 184 SER A CA 1
ATOM 1465 C C . SER A 1 184 ? -8.527 -6.838 -3.818 1.00 82.81 184 SER A C 1
ATOM 1467 O O . SER A 1 184 ? -8.599 -7.336 -2.695 1.00 82.81 184 SER A O 1
ATOM 1469 N N . TRP A 1 185 ? -8.899 -7.490 -4.920 1.00 75.44 185 TRP A N 1
ATOM 1470 C CA . TRP A 1 185 ? -9.456 -8.850 -4.874 1.00 75.44 185 TRP A CA 1
ATOM 1471 C C . TRP A 1 185 ? -9.384 -9.630 -6.184 1.00 75.44 185 TRP A C 1
ATOM 1473 O O . TRP A 1 185 ? -9.465 -10.857 -6.150 1.00 75.44 185 TRP A O 1
ATOM 1483 N N . ASP A 1 186 ? -9.208 -8.932 -7.306 1.00 71.94 186 ASP A N 1
ATOM 1484 C CA . ASP A 1 186 ? -8.997 -9.546 -8.608 1.00 71.94 186 ASP A CA 1
ATOM 1485 C C . ASP A 1 186 ? -7.572 -9.320 -9.099 1.00 71.94 186 ASP A C 1
ATOM 1487 O O . ASP A 1 186 ? -6.957 -8.270 -8.870 1.00 71.94 186 ASP A O 1
ATOM 1491 N N . GLU A 1 187 ? -7.077 -10.321 -9.820 1.00 78.75 187 GLU A N 1
ATOM 1492 C CA . GLU A 1 187 ? -5.968 -10.126 -10.735 1.00 78.75 187 GLU A CA 1
ATOM 1493 C C . GLU A 1 187 ? -6.468 -9.372 -11.971 1.00 78.75 187 GLU A C 1
ATOM 1495 O O . GLU A 1 187 ? -7.528 -9.672 -12.520 1.00 78.75 187 GLU A O 1
ATOM 1500 N N . PHE A 1 188 ? -5.683 -8.413 -12.432 1.00 79.56 188 PHE A N 1
ATOM 1501 C CA . PHE A 1 188 ? -5.861 -7.726 -13.699 1.00 79.56 188 PHE A CA 1
ATOM 1502 C C . PHE A 1 188 ? -4.593 -7.864 -14.540 1.00 79.56 188 PHE A C 1
ATOM 1504 O O . PHE A 1 188 ? -3.520 -8.219 -14.043 1.00 79.56 188 PHE A O 1
ATOM 1511 N N . GLU A 1 189 ? -4.730 -7.596 -15.835 1.00 86.75 189 GLU A N 1
ATOM 1512 C CA . GLU A 1 189 ? -3.582 -7.487 -16.725 1.00 86.75 189 GLU A CA 1
ATOM 1513 C C . GLU A 1 189 ? -2.905 -6.137 -16.505 1.00 86.75 189 GLU A C 1
ATOM 1515 O O . GLU A 1 189 ? -3.487 -5.077 -16.734 1.00 86.75 189 GLU A O 1
ATOM 1520 N N . PHE A 1 190 ? -1.666 -6.191 -16.039 1.00 88.44 190 PHE A N 1
ATOM 1521 C CA . PHE A 1 190 ? -0.751 -5.066 -16.017 1.00 88.44 190 PHE A CA 1
ATOM 1522 C C . PHE A 1 190 ? 0.255 -5.240 -17.142 1.00 88.44 190 PHE A C 1
ATOM 1524 O O . PHE A 1 190 ? 0.652 -6.363 -17.447 1.00 88.44 190 PHE A O 1
ATOM 1531 N N . PHE A 1 191 ? 0.676 -4.146 -17.763 1.00 90.25 191 PHE A N 1
ATOM 1532 C CA . PHE A 1 191 ? 1.594 -4.226 -18.888 1.00 90.25 191 PHE A CA 1
ATOM 1533 C C . PHE A 1 191 ? 3.002 -3.824 -18.475 1.00 90.25 191 PHE A C 1
ATOM 1535 O O . PHE A 1 191 ? 3.213 -2.850 -17.752 1.00 90.25 191 PHE A O 1
ATOM 1542 N N . VAL A 1 192 ? 3.974 -4.575 -18.977 1.00 91.50 192 VAL A N 1
ATOM 1543 C CA . VAL A 1 192 ? 5.386 -4.219 -18.898 1.00 91.50 192 VAL A CA 1
ATOM 1544 C C . VAL A 1 192 ? 5.921 -4.088 -20.318 1.00 91.50 192 VAL A C 1
ATOM 1546 O O . VAL A 1 192 ? 5.862 -5.033 -21.104 1.00 91.50 192 VAL A O 1
ATOM 1549 N N . GLU A 1 193 ? 6.418 -2.907 -20.662 1.00 88.00 193 GLU A N 1
ATOM 1550 C CA . GLU A 1 193 ? 7.109 -2.649 -21.917 1.00 88.00 193 GLU A CA 1
ATOM 1551 C C . GLU A 1 193 ? 8.550 -3.157 -21.821 1.00 88.00 193 GLU A C 1
ATOM 1553 O O . GLU A 1 193 ? 9.295 -2.794 -20.911 1.00 88.00 193 GLU A O 1
ATOM 1558 N N . TYR A 1 194 ? 8.967 -3.970 -22.785 1.00 85.81 194 TYR A N 1
ATOM 1559 C CA . TYR A 1 194 ? 10.351 -4.396 -22.940 1.00 85.81 194 TYR A CA 1
ATOM 1560 C C . TYR A 1 194 ? 10.693 -4.512 -24.427 1.00 85.81 194 TYR A C 1
ATOM 1562 O O . TYR A 1 194 ? 10.009 -5.214 -25.171 1.00 85.81 194 TYR A O 1
ATOM 1570 N N . LYS A 1 195 ? 11.753 -3.812 -24.861 1.00 77.38 195 LYS A N 1
ATOM 1571 C CA . LYS A 1 195 ? 12.187 -3.722 -26.272 1.00 77.38 195 LYS A CA 1
ATOM 1572 C C . LYS A 1 195 ? 11.028 -3.383 -27.226 1.00 77.38 195 LYS A C 1
ATOM 1574 O O . LYS A 1 195 ? 10.784 -4.109 -28.183 1.00 77.38 195 LYS A O 1
ATOM 1579 N N . GLU A 1 196 ? 10.305 -2.300 -26.921 1.00 73.00 196 GLU A N 1
ATOM 1580 C CA . GLU A 1 196 ? 9.163 -1.783 -27.705 1.00 73.00 196 GLU A CA 1
ATOM 1581 C C . GLU A 1 196 ? 7.969 -2.755 -27.810 1.00 73.00 196 GLU A C 1
ATOM 1583 O O . GLU A 1 196 ? 7.038 -2.541 -28.588 1.00 73.00 196 GLU A O 1
ATOM 1588 N N . LYS A 1 197 ? 7.962 -3.827 -27.007 1.00 83.44 197 LYS A N 1
ATOM 1589 C CA . LYS A 1 197 ? 6.877 -4.805 -26.939 1.00 83.44 197 LYS A CA 1
ATOM 1590 C C . LYS A 1 197 ? 6.219 -4.785 -25.565 1.00 83.44 197 LYS A C 1
ATOM 1592 O O . LYS A 1 197 ? 6.894 -4.834 -24.541 1.00 83.44 197 LYS A O 1
ATOM 1597 N N . MET A 1 198 ? 4.889 -4.768 -25.559 1.00 88.88 198 MET A N 1
ATOM 1598 C CA . MET A 1 198 ? 4.076 -4.832 -24.345 1.00 88.88 198 MET A CA 1
ATOM 1599 C C . MET A 1 198 ? 3.819 -6.285 -23.950 1.00 88.88 198 MET A C 1
ATOM 1601 O O . MET A 1 198 ? 3.319 -7.076 -24.754 1.00 88.88 198 MET A O 1
ATOM 1605 N N . TYR A 1 199 ? 4.140 -6.625 -22.706 1.00 93.25 199 TYR A N 1
ATOM 1606 C CA . TYR A 1 199 ? 3.892 -7.935 -22.115 1.00 93.25 199 TYR A CA 1
ATOM 1607 C C . TYR A 1 199 ? 2.783 -7.821 -21.064 1.00 93.25 199 TYR A C 1
ATOM 1609 O O . TYR A 1 199 ? 2.979 -7.119 -20.069 1.00 93.25 199 TYR A O 1
ATOM 1617 N N . PRO A 1 200 ? 1.624 -8.476 -21.259 1.00 92.75 200 PRO A N 1
ATOM 1618 C CA . PRO A 1 200 ? 0.599 -8.550 -20.230 1.00 92.75 200 PRO A CA 1
ATOM 1619 C C . PRO A 1 200 ? 1.034 -9.534 -19.141 1.00 92.75 200 PRO A C 1
ATOM 1621 O O . PRO A 1 200 ? 1.384 -10.681 -19.423 1.00 92.75 200 PRO A O 1
ATOM 1624 N N . ILE A 1 201 ? 0.976 -9.101 -17.887 1.00 93.06 201 ILE A N 1
ATOM 1625 C CA . ILE A 1 201 ? 1.177 -9.941 -16.709 1.00 93.06 201 ILE A CA 1
ATOM 1626 C C . ILE A 1 201 ? -0.053 -9.879 -15.813 1.00 93.06 201 ILE A C 1
ATOM 1628 O O . ILE A 1 201 ? -0.625 -8.815 -15.588 1.00 93.06 201 ILE A O 1
ATOM 1632 N N . LYS A 1 202 ? -0.458 -11.030 -15.272 1.00 89.19 202 LYS A N 1
ATOM 1633 C CA . LYS A 1 202 ? -1.533 -11.089 -14.278 1.00 89.19 202 LYS A CA 1
ATOM 1634 C C . LYS A 1 202 ? -0.989 -10.727 -12.908 1.00 89.19 202 LYS A C 1
ATOM 1636 O O . LYS A 1 202 ? -0.109 -11.422 -12.391 1.00 89.19 202 LYS A O 1
ATOM 1641 N N . VAL A 1 203 ? -1.509 -9.649 -12.343 1.00 86.94 203 VAL A N 1
ATOM 1642 C CA . VAL A 1 203 ? -1.110 -9.104 -11.042 1.00 86.94 203 VAL A CA 1
ATOM 1643 C C . VAL A 1 203 ? -2.335 -8.583 -10.313 1.00 86.94 203 VAL A C 1
ATOM 1645 O O . VAL A 1 203 ? -3.354 -8.304 -10.932 1.00 86.94 203 VAL A O 1
ATOM 1648 N N . ASN A 1 204 ? -2.245 -8.407 -9.004 1.00 82.81 204 ASN A N 1
ATOM 1649 C CA . ASN A 1 204 ? -3.227 -7.619 -8.268 1.00 82.81 204 ASN A CA 1
ATOM 1650 C C . ASN A 1 204 ? -2.601 -6.277 -7.861 1.00 82.81 204 ASN A C 1
ATOM 1652 O O . ASN A 1 204 ? -1.412 -6.032 -8.063 1.00 82.81 204 ASN A O 1
ATOM 1656 N N . ALA A 1 205 ? -3.401 -5.389 -7.273 1.00 78.12 205 ALA A N 1
ATOM 1657 C CA . ALA A 1 205 ? -2.946 -4.048 -6.900 1.00 78.12 205 ALA A CA 1
ATOM 1658 C C . ALA A 1 205 ? -1.767 -4.073 -5.907 1.00 78.12 205 ALA A C 1
ATOM 1660 O O . ALA A 1 205 ? -0.981 -3.127 -5.846 1.00 78.12 205 ALA A O 1
ATOM 1661 N N . MET A 1 206 ? -1.638 -5.157 -5.142 1.00 78.38 206 MET A N 1
ATOM 1662 C CA . MET A 1 206 ? -0.634 -5.303 -4.095 1.00 78.38 206 MET A CA 1
ATOM 1663 C C . MET A 1 206 ? 0.626 -6.017 -4.550 1.00 78.38 206 MET A C 1
ATOM 1665 O O . MET A 1 206 ? 1.595 -6.021 -3.793 1.00 78.38 206 MET A O 1
ATOM 1669 N N . THR A 1 207 ? 0.625 -6.578 -5.761 1.00 86.44 207 THR A N 1
ATOM 1670 C CA . THR A 1 207 ? 1.809 -7.200 -6.341 1.00 86.44 207 THR A CA 1
ATOM 1671 C C . THR A 1 207 ? 2.969 -6.209 -6.296 1.00 86.44 207 THR A C 1
ATOM 1673 O O . THR A 1 207 ? 2.865 -5.065 -6.746 1.00 86.44 207 THR A O 1
ATOM 1676 N N . THR A 1 208 ? 4.060 -6.642 -5.684 1.00 89.88 208 THR A N 1
ATOM 1677 C CA . THR A 1 208 ? 5.298 -5.886 -5.539 1.00 89.88 208 THR A CA 1
ATOM 1678 C C . THR A 1 208 ? 6.061 -5.845 -6.855 1.00 89.88 208 THR A C 1
ATOM 1680 O O . THR A 1 208 ? 5.895 -6.698 -7.727 1.00 89.88 208 THR A O 1
ATOM 1683 N N . LEU A 1 209 ? 6.953 -4.871 -7.000 1.00 90.50 209 LEU A N 1
ATOM 1684 C CA . LEU A 1 209 ? 7.818 -4.794 -8.171 1.00 90.50 209 LEU A CA 1
ATOM 1685 C C . LEU A 1 209 ? 8.802 -5.957 -8.256 1.00 90.50 209 LEU A C 1
ATOM 1687 O O . LEU A 1 209 ? 9.143 -6.375 -9.360 1.00 90.50 209 LEU A O 1
ATOM 1691 N N . LYS A 1 210 ? 9.194 -6.535 -7.119 1.00 93.06 210 LYS A N 1
ATOM 1692 C CA . LYS A 1 210 ? 9.932 -7.798 -7.103 1.00 93.06 210 LYS A CA 1
ATOM 1693 C C . LYS A 1 210 ? 9.153 -8.924 -7.791 1.00 93.06 210 LYS A C 1
ATOM 1695 O O . LYS A 1 210 ? 9.688 -9.575 -8.681 1.00 93.06 210 LYS A O 1
ATOM 1700 N N . GLU A 1 211 ? 7.884 -9.108 -7.438 1.00 93.44 211 GLU A N 1
ATOM 1701 C CA . GLU A 1 211 ? 7.027 -10.135 -8.049 1.00 93.44 211 GLU A CA 1
ATOM 1702 C C . GLU A 1 211 ? 6.746 -9.841 -9.533 1.00 93.44 211 GLU A C 1
ATOM 1704 O O . GLU A 1 211 ? 6.664 -10.759 -10.349 1.00 93.44 211 GLU A O 1
ATOM 1709 N N . VAL A 1 212 ? 6.635 -8.562 -9.917 1.00 94.44 212 VAL A N 1
ATOM 1710 C CA . VAL A 1 212 ? 6.571 -8.163 -11.335 1.00 94.44 212 VAL A CA 1
ATOM 1711 C C . VAL A 1 212 ? 7.829 -8.617 -12.078 1.00 94.44 212 VAL A C 1
ATOM 1713 O O . VAL A 1 212 ? 7.712 -9.193 -13.160 1.00 94.44 212 VAL A O 1
ATOM 1716 N N . LYS A 1 213 ? 9.021 -8.410 -11.498 1.00 94.25 213 LYS A N 1
ATOM 1717 C CA . LYS A 1 213 ? 10.281 -8.875 -12.096 1.00 94.25 213 LYS A CA 1
ATOM 1718 C C . LYS A 1 213 ? 10.327 -10.394 -12.228 1.00 94.25 213 LYS A C 1
ATOM 1720 O O . LYS A 1 213 ? 10.756 -10.907 -13.256 1.00 94.25 213 LYS A O 1
ATOM 1725 N N . GLU A 1 214 ? 9.874 -11.123 -11.212 1.00 96.19 214 GLU A N 1
ATOM 1726 C CA . GLU A 1 214 ? 9.805 -12.591 -11.236 1.00 96.19 214 GLU A CA 1
ATOM 1727 C C . GLU A 1 214 ? 8.913 -13.084 -12.387 1.00 96.19 214 GLU A C 1
ATOM 1729 O O . GLU A 1 214 ? 9.360 -13.878 -13.212 1.00 96.19 214 GLU A O 1
ATOM 1734 N N . LYS A 1 215 ? 7.709 -12.516 -12.542 1.00 96.00 215 LYS A N 1
ATOM 1735 C CA . LYS A 1 215 ? 6.813 -12.824 -13.674 1.00 96.00 215 LYS A CA 1
ATOM 1736 C C . LYS A 1 215 ? 7.449 -12.492 -15.026 1.00 96.00 215 LYS A C 1
ATOM 1738 O O . LYS A 1 215 ? 7.318 -13.249 -15.985 1.00 96.00 215 LYS A O 1
ATOM 1743 N N . MET A 1 216 ? 8.162 -11.372 -15.121 1.00 95.25 216 MET A N 1
ATOM 1744 C CA . MET A 1 216 ? 8.878 -11.009 -16.344 1.00 95.25 216 MET A CA 1
ATOM 1745 C C . MET A 1 216 ? 10.079 -11.915 -16.622 1.00 95.25 216 MET A C 1
ATOM 1747 O O . MET A 1 216 ? 10.376 -12.171 -17.791 1.00 95.25 216 MET A O 1
ATOM 1751 N N . ALA A 1 217 ? 10.739 -12.443 -15.589 1.00 94.75 217 ALA A N 1
ATOM 1752 C CA . ALA A 1 217 ? 11.823 -13.411 -15.737 1.00 94.75 217 ALA A CA 1
ATOM 1753 C C . ALA A 1 217 ? 11.314 -14.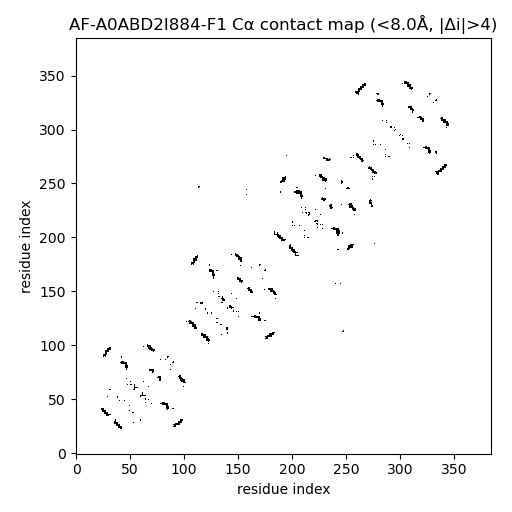704 -16.378 1.00 94.75 217 ALA A C 1
ATOM 1755 O O . ALA A 1 217 ? 11.953 -15.228 -17.286 1.00 94.75 217 ALA A O 1
ATOM 1756 N N . GLU A 1 218 ? 10.133 -15.174 -15.972 1.00 95.12 218 GLU A N 1
ATOM 1757 C CA . GLU A 1 218 ? 9.486 -16.351 -16.564 1.00 95.12 218 GLU A CA 1
ATOM 1758 C C . GLU A 1 218 ? 9.143 -16.143 -18.048 1.00 95.12 218 GLU A C 1
ATOM 1760 O O . GLU A 1 218 ? 9.305 -17.054 -18.857 1.00 95.12 218 GLU A O 1
ATOM 1765 N N . ILE A 1 219 ? 8.701 -14.938 -18.422 1.00 94.56 219 ILE A N 1
ATOM 1766 C CA . ILE A 1 219 ? 8.295 -14.610 -19.799 1.00 94.56 219 ILE A CA 1
ATOM 1767 C C . ILE A 1 219 ? 9.499 -14.387 -20.720 1.00 94.56 219 ILE A C 1
ATOM 1769 O O . ILE A 1 219 ? 9.472 -14.770 -21.890 1.00 94.56 219 ILE A O 1
ATOM 1773 N N . THR A 1 220 ? 10.534 -13.712 -20.221 1.00 90.88 220 THR A N 1
ATOM 1774 C CA . THR A 1 220 ? 11.647 -13.212 -21.047 1.00 90.88 220 THR A CA 1
ATOM 1775 C C . THR A 1 220 ? 12.945 -13.996 -20.878 1.00 90.88 220 THR A C 1
ATOM 1777 O O . THR A 1 220 ? 13.845 -13.857 -21.703 1.00 90.88 220 THR A O 1
ATOM 1780 N N . GLY A 1 221 ? 13.061 -14.813 -19.827 1.00 91.00 221 GLY A N 1
ATOM 1781 C CA . GLY A 1 221 ? 14.287 -15.521 -19.451 1.00 91.00 221 GLY A CA 1
ATOM 1782 C C . GLY A 1 221 ? 15.348 -14.641 -18.781 1.00 91.00 221 GLY A C 1
ATOM 1783 O O . GLY A 1 221 ? 16.463 -15.105 -18.548 1.00 91.00 221 GLY A O 1
ATOM 1784 N N . ILE A 1 222 ? 15.039 -13.373 -18.488 1.00 87.44 222 ILE A N 1
ATOM 1785 C CA . ILE A 1 222 ? 15.990 -12.417 -17.912 1.00 87.44 222 ILE A CA 1
ATOM 1786 C C . ILE A 1 222 ? 15.976 -12.543 -16.385 1.00 87.44 222 ILE A C 1
ATOM 1788 O O . ILE A 1 222 ? 14.920 -12.354 -15.783 1.00 87.44 222 ILE A O 1
ATOM 1792 N N . PRO A 1 223 ? 17.117 -12.801 -15.731 1.00 89.38 223 PRO A N 1
ATOM 1793 C CA . PRO A 1 223 ? 17.182 -12.874 -14.273 1.00 89.38 223 PRO A CA 1
ATOM 1794 C C . PRO A 1 223 ? 16.731 -11.578 -13.582 1.00 89.38 223 PRO A C 1
ATOM 1796 O O . PRO A 1 223 ? 17.015 -10.481 -14.067 1.00 89.38 223 PRO A O 1
ATOM 1799 N N . THR A 1 224 ? 16.036 -11.685 -12.446 1.00 88.88 224 THR A N 1
ATOM 1800 C CA . THR A 1 224 ? 15.396 -10.542 -11.765 1.00 88.88 224 THR A CA 1
ATOM 1801 C C . THR A 1 224 ? 16.389 -9.477 -11.300 1.00 88.88 224 THR A C 1
ATOM 1803 O O . THR A 1 224 ? 16.060 -8.293 -11.302 1.00 88.88 224 THR A O 1
ATOM 1806 N N . GLU A 1 225 ? 17.622 -9.862 -10.974 1.00 83.19 225 GLU A N 1
ATOM 1807 C CA . GLU A 1 225 ? 18.711 -8.965 -10.581 1.00 83.19 225 GLU A CA 1
ATOM 1808 C C . GLU A 1 225 ? 19.246 -8.110 -11.736 1.00 83.19 225 GLU A C 1
ATOM 1810 O O . GLU A 1 225 ? 19.808 -7.042 -11.502 1.00 83.19 225 GLU A O 1
ATOM 1815 N N . LYS A 1 226 ? 19.042 -8.557 -12.980 1.00 83.69 226 LYS A N 1
ATOM 1816 C CA . LYS A 1 226 ? 19.367 -7.785 -14.187 1.00 83.69 226 LYS A CA 1
ATOM 1817 C C . LYS A 1 226 ? 18.210 -6.904 -14.637 1.00 83.69 226 LYS A C 1
ATOM 1819 O O . LYS A 1 226 ? 18.383 -6.034 -15.484 1.00 83.69 226 LYS A O 1
ATOM 1824 N N . GLN A 1 227 ? 17.022 -7.117 -14.077 1.00 86.31 227 GLN A N 1
ATOM 1825 C CA . GLN A 1 227 ? 15.852 -6.337 -14.430 1.00 86.31 227 GLN A CA 1
ATOM 1826 C C . GLN A 1 227 ? 15.801 -5.029 -13.648 1.00 86.31 227 GLN A C 1
ATOM 1828 O O . GLN A 1 227 ? 15.835 -5.001 -12.415 1.00 86.31 227 GLN A O 1
ATOM 1833 N N . THR A 1 228 ? 15.599 -3.934 -14.370 1.00 83.12 228 THR A N 1
ATOM 1834 C CA . THR A 1 228 ? 15.233 -2.643 -13.792 1.00 83.12 228 THR A CA 1
ATOM 1835 C C . THR A 1 228 ? 13.852 -2.243 -14.279 1.00 83.12 228 THR A C 1
ATOM 1837 O O . THR A 1 228 ? 13.603 -2.226 -15.479 1.00 83.12 228 THR A O 1
ATOM 1840 N N . LEU A 1 229 ? 12.958 -1.906 -13.347 1.00 85.06 229 LEU A N 1
ATOM 1841 C CA . LEU A 1 229 ? 11.628 -1.391 -13.657 1.00 85.06 229 LEU A CA 1
ATOM 1842 C C . LEU A 1 229 ? 11.609 0.123 -13.472 1.00 85.06 229 LEU A C 1
ATOM 1844 O O . LEU A 1 229 ? 12.054 0.650 -12.447 1.00 85.06 229 LEU A O 1
ATOM 1848 N N . SER A 1 230 ? 11.080 0.816 -14.472 1.00 77.56 230 SER A N 1
ATOM 1849 C CA . SER A 1 230 ? 10.937 2.265 -14.467 1.00 77.56 230 SER A CA 1
ATOM 1850 C C . SER A 1 230 ? 9.532 2.681 -14.878 1.00 77.56 230 SER A C 1
ATOM 1852 O O . SER A 1 230 ? 8.898 2.049 -15.718 1.00 77.56 230 SER A O 1
ATOM 1854 N N . HIS A 1 231 ? 9.043 3.756 -14.275 1.00 76.50 231 HIS A N 1
ATOM 1855 C CA . HIS A 1 231 ? 7.810 4.415 -14.675 1.00 76.50 231 HIS A CA 1
ATOM 1856 C C . HIS A 1 231 ? 8.152 5.693 -15.439 1.00 76.50 231 HIS A C 1
ATOM 1858 O O . HIS A 1 231 ? 9.041 6.434 -15.019 1.00 76.50 231 HIS A O 1
ATOM 1864 N N . TYR A 1 232 ? 7.421 5.993 -16.514 1.00 65.75 232 TYR A N 1
ATOM 1865 C CA . TYR A 1 232 ? 7.733 7.117 -17.409 1.00 65.75 232 TYR A CA 1
ATOM 1866 C C . TYR A 1 232 ? 7.813 8.483 -16.700 1.00 65.75 232 TYR A C 1
ATOM 1868 O O . TYR A 1 232 ? 8.539 9.362 -17.147 1.00 65.75 232 TYR A O 1
ATOM 1876 N N . LYS A 1 233 ? 7.071 8.661 -15.599 1.00 64.62 233 LYS A N 1
ATOM 1877 C CA . LYS A 1 233 ? 7.006 9.914 -14.824 1.00 64.62 233 LYS A CA 1
ATOM 1878 C C . LYS A 1 233 ? 7.939 9.945 -13.611 1.00 64.62 233 LYS A C 1
ATOM 1880 O O . LYS A 1 233 ? 8.390 11.003 -13.197 1.00 64.62 233 LYS A O 1
ATOM 1885 N N . TYR A 1 234 ? 8.194 8.785 -13.010 1.00 65.44 234 TYR A N 1
ATOM 1886 C CA . TYR A 1 234 ? 8.826 8.679 -11.687 1.00 65.44 234 TYR A CA 1
ATOM 1887 C C . TYR A 1 234 ? 10.219 8.033 -11.744 1.00 65.44 234 TYR A C 1
ATOM 1889 O O . TYR A 1 234 ? 10.885 7.927 -10.720 1.00 65.44 234 TYR A O 1
ATOM 1897 N N . GLY A 1 235 ? 10.665 7.598 -12.926 1.00 67.62 235 GLY A N 1
ATOM 1898 C CA . GLY A 1 235 ? 11.972 6.980 -13.121 1.00 67.62 235 GLY A CA 1
ATOM 1899 C C . GLY A 1 235 ? 12.061 5.570 -12.574 1.00 67.62 235 GLY A C 1
ATOM 1900 O O . GLY A 1 235 ? 11.084 4.828 -12.614 1.00 67.62 235 GLY A O 1
ATOM 1901 N N . GLN A 1 236 ? 13.257 5.177 -12.143 1.00 71.12 236 GLN A N 1
ATOM 1902 C CA . GLN A 1 236 ? 13.528 3.843 -11.613 1.00 71.12 236 GLN A CA 1
ATOM 1903 C C . GLN A 1 236 ? 12.870 3.652 -10.244 1.00 71.12 236 GLN A C 1
ATOM 1905 O O . GLN A 1 236 ? 12.945 4.526 -9.382 1.00 71.12 236 GLN A O 1
ATOM 1910 N N . TRP A 1 237 ? 12.272 2.481 -10.034 1.00 73.69 237 TRP A N 1
ATOM 1911 C CA . TRP A 1 237 ? 11.654 2.118 -8.761 1.00 73.69 237 TRP A CA 1
ATOM 1912 C C . TRP A 1 237 ? 12.411 1.006 -8.050 1.00 73.69 237 TRP A C 1
ATOM 1914 O O . TRP A 1 237 ? 13.112 0.200 -8.662 1.00 73.69 237 TRP A O 1
ATOM 1924 N N . ASN A 1 238 ? 12.249 0.978 -6.729 1.00 80.19 238 ASN A N 1
ATOM 1925 C CA . ASN A 1 238 ? 12.773 -0.089 -5.891 1.00 80.19 238 ASN A CA 1
ATOM 1926 C C . ASN A 1 238 ? 11.821 -1.293 -5.858 1.00 80.19 238 ASN A C 1
ATOM 1928 O O . ASN A 1 238 ? 10.628 -1.181 -6.134 1.00 80.19 238 ASN A O 1
ATOM 1932 N N . ASP A 1 239 ? 12.352 -2.435 -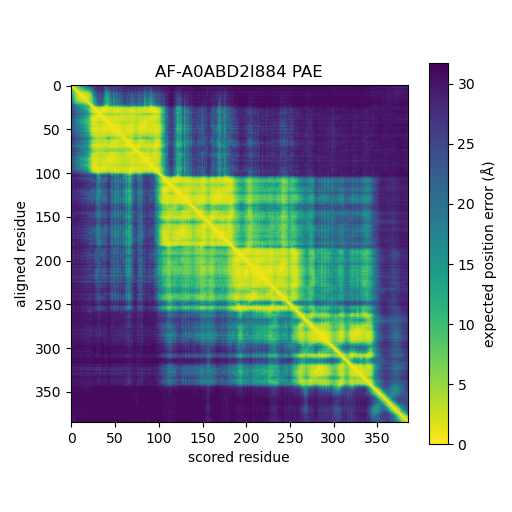5.438 1.00 83.75 239 ASP A N 1
ATOM 1933 C CA . ASP A 1 239 ? 11.631 -3.711 -5.406 1.00 83.75 239 ASP A CA 1
ATOM 1934 C C . ASP A 1 239 ? 10.441 -3.737 -4.427 1.00 83.75 239 ASP A C 1
ATOM 1936 O O . ASP A 1 239 ? 9.565 -4.593 -4.549 1.00 83.75 239 ASP A O 1
ATOM 1940 N N . ASN A 1 240 ? 10.381 -2.780 -3.492 1.00 80.81 240 ASN A N 1
ATOM 1941 C CA . ASN A 1 240 ? 9.296 -2.641 -2.518 1.00 80.81 240 ASN A CA 1
ATOM 1942 C C . ASN A 1 240 ? 8.103 -1.826 -3.047 1.00 80.81 240 ASN A C 1
ATOM 1944 O O . ASN A 1 240 ? 7.063 -1.789 -2.384 1.00 80.81 240 ASN A O 1
ATOM 1948 N N . GLY A 1 241 ? 8.241 -1.163 -4.203 1.00 83.06 241 GLY A N 1
ATOM 1949 C CA . GLY A 1 241 ? 7.127 -0.504 -4.886 1.00 83.06 241 GLY A CA 1
ATOM 1950 C C . GLY A 1 241 ? 6.023 -1.501 -5.233 1.00 83.06 241 GLY A C 1
ATOM 1951 O O . GLY A 1 241 ? 6.271 -2.708 -5.315 1.00 83.06 241 GLY A O 1
ATOM 1952 N N . ARG A 1 242 ? 4.795 -1.020 -5.441 1.00 86.19 242 ARG A N 1
ATOM 1953 C CA . ARG A 1 242 ? 3.642 -1.886 -5.729 1.00 86.19 242 ARG A CA 1
ATOM 1954 C C . ARG A 1 242 ? 2.938 -1.461 -7.003 1.00 86.19 242 ARG A C 1
ATOM 1956 O O . ARG A 1 242 ? 2.921 -0.285 -7.345 1.00 86.19 242 ARG A O 1
ATOM 1963 N N . VAL A 1 243 ? 2.302 -2.411 -7.683 1.00 83.94 243 VAL A N 1
ATOM 1964 C CA . VAL A 1 243 ? 1.581 -2.160 -8.941 1.00 83.94 243 VAL A CA 1
ATOM 1965 C C . VAL A 1 243 ? 0.553 -1.028 -8.793 1.00 83.94 243 VAL A C 1
ATOM 1967 O O . VAL A 1 243 ? 0.413 -0.203 -9.694 1.00 83.94 243 VAL A O 1
ATOM 1970 N N . ILE A 1 244 ? -0.122 -0.917 -7.641 1.00 77.94 244 ILE A N 1
ATOM 1971 C CA . ILE A 1 244 ? -1.079 0.168 -7.370 1.00 77.94 244 ILE A CA 1
ATOM 1972 C C . ILE A 1 244 ? -0.504 1.580 -7.540 1.00 77.94 244 ILE A C 1
ATOM 1974 O O . ILE A 1 244 ? -1.258 2.497 -7.871 1.00 77.94 244 ILE A O 1
ATOM 1978 N N . ASP A 1 245 ? 0.802 1.766 -7.348 1.00 78.31 245 ASP A N 1
ATOM 1979 C CA . ASP A 1 245 ? 1.453 3.069 -7.501 1.00 78.31 245 ASP A CA 1
ATOM 1980 C C . ASP A 1 245 ? 1.397 3.575 -8.954 1.00 78.31 245 ASP A C 1
ATOM 1982 O O . ASP A 1 245 ? 1.520 4.774 -9.193 1.00 78.31 245 ASP A O 1
ATOM 1986 N N . PHE A 1 246 ? 1.138 2.677 -9.911 1.00 76.50 246 PHE A N 1
ATOM 1987 C CA . PHE A 1 246 ? 1.098 2.963 -11.348 1.00 76.50 246 PHE A CA 1
ATOM 1988 C C . PHE A 1 246 ? -0.313 2.870 -11.939 1.00 76.50 246 PHE A C 1
ATOM 1990 O O . PHE A 1 246 ? -0.607 3.509 -12.940 1.00 76.50 246 PHE A O 1
ATOM 1997 N N . VAL A 1 247 ? -1.217 2.111 -11.310 1.00 66.69 247 VAL A N 1
ATOM 1998 C CA . VAL A 1 247 ? -2.584 1.865 -11.823 1.00 66.69 247 VAL A CA 1
ATOM 1999 C C . VAL A 1 247 ? -3.487 3.102 -11.758 1.00 66.69 247 VAL A C 1
ATOM 2001 O O . VAL A 1 247 ? -4.493 3.165 -12.459 1.00 66.69 247 VAL A O 1
ATOM 2004 N N . LYS A 1 248 ? -3.159 4.093 -10.920 1.00 58.44 248 LYS A N 1
ATOM 2005 C CA . LYS A 1 248 ? -3.950 5.330 -10.784 1.00 58.44 248 LYS A CA 1
ATOM 2006 C C . LYS A 1 248 ? -3.586 6.426 -11.799 1.00 58.44 248 LYS A C 1
ATOM 2008 O O . LYS A 1 248 ? -4.206 7.483 -11.755 1.00 58.44 248 LYS A O 1
ATOM 2013 N N . GLU A 1 249 ? -2.599 6.202 -12.664 1.00 54.25 249 GLU A N 1
ATOM 2014 C CA . GLU A 1 249 ? -2.123 7.183 -13.650 1.00 54.25 249 GLU A CA 1
ATOM 2015 C C . GLU A 1 249 ? -2.644 6.850 -15.065 1.00 54.25 249 GLU A C 1
ATOM 2017 O O . GLU A 1 249 ? -2.964 5.700 -15.364 1.00 54.25 249 GLU A O 1
ATOM 2022 N N . ASP A 1 250 ? -2.691 7.850 -15.954 1.00 51.62 250 ASP A N 1
ATOM 2023 C CA . ASP A 1 250 ? -3.227 7.744 -17.327 1.00 51.62 250 ASP A CA 1
ATOM 2024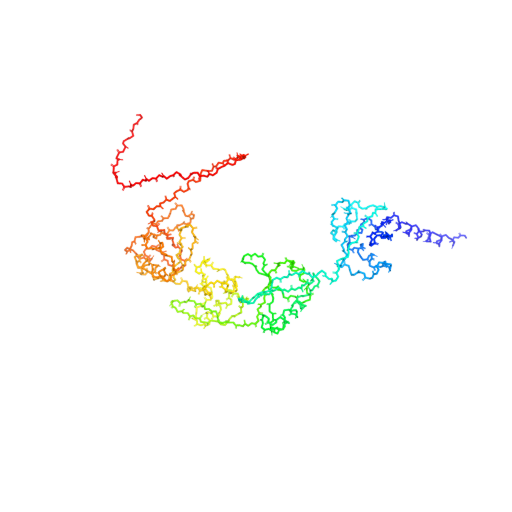 C C . ASP A 1 250 ? -2.464 6.748 -18.239 1.00 51.62 250 ASP A C 1
ATOM 2026 O O . ASP A 1 250 ? -2.958 6.375 -19.303 1.00 51.62 250 ASP A O 1
ATOM 2030 N N . MET A 1 251 ? -1.275 6.282 -17.830 1.00 57.44 251 MET A N 1
ATOM 2031 C CA . MET A 1 251 ? -0.488 5.241 -18.513 1.00 57.44 251 MET A CA 1
ATOM 2032 C C . MET A 1 251 ? 0.056 4.202 -17.510 1.00 57.44 251 MET A C 1
ATOM 2034 O O . MET A 1 251 ? 1.201 4.310 -17.069 1.00 57.44 251 MET A O 1
ATOM 2038 N N . PRO A 1 252 ? -0.733 3.172 -17.150 1.00 71.56 252 PRO A N 1
ATOM 2039 C CA . PRO A 1 252 ? -0.412 2.242 -16.069 1.00 71.56 252 PRO A CA 1
ATOM 2040 C C . PRO A 1 252 ? 0.464 1.072 -16.547 1.00 71.56 252 PRO A C 1
ATOM 2042 O O . PRO A 1 252 ? 0.059 -0.088 -16.477 1.00 71.56 252 PRO A O 1
ATOM 2045 N N . PHE A 1 253 ? 1.660 1.358 -17.062 1.00 80.88 253 PHE A N 1
ATOM 2046 C CA . PHE A 1 253 ? 2.639 0.331 -17.428 1.00 80.88 253 PHE A CA 1
ATOM 2047 C C . PHE A 1 253 ? 4.043 0.691 -16.938 1.00 80.88 253 PHE A C 1
ATOM 2049 O O . PHE A 1 253 ? 4.364 1.858 -16.704 1.00 80.88 253 PHE A O 1
ATOM 2056 N N . LEU A 1 254 ? 4.890 -0.325 -16.776 1.00 86.06 254 LEU A N 1
ATOM 2057 C CA . LEU A 1 254 ? 6.308 -0.143 -16.454 1.00 86.06 254 LEU A CA 1
ATOM 2058 C C . LEU A 1 254 ? 7.170 -0.444 -17.663 1.00 86.06 254 LEU A C 1
ATOM 2060 O O . LEU A 1 254 ? 6.832 -1.291 -18.477 1.00 86.06 254 LEU A O 1
ATOM 2064 N N . ILE A 1 255 ? 8.314 0.217 -17.745 1.00 82.75 255 ILE A N 1
ATOM 2065 C CA . ILE A 1 255 ? 9.349 -0.059 -18.731 1.00 82.75 255 ILE A CA 1
ATOM 2066 C C . ILE A 1 255 ? 10.425 -0.877 -18.030 1.00 82.75 255 ILE A C 1
ATOM 2068 O O . ILE A 1 255 ? 11.027 -0.415 -17.053 1.00 82.75 255 ILE A O 1
ATOM 2072 N N . MET A 1 256 ? 10.650 -2.089 -18.526 1.00 85.81 256 MET A N 1
ATOM 2073 C CA . MET A 1 256 ? 11.713 -2.969 -18.069 1.00 85.81 256 MET A CA 1
ATOM 2074 C C . MET A 1 256 ? 12.958 -2.785 -18.936 1.00 85.81 256 MET A C 1
ATOM 2076 O O . MET A 1 256 ? 12.876 -2.772 -20.165 1.00 85.81 256 MET A O 1
ATOM 2080 N N . SER A 1 257 ? 14.122 -2.714 -18.299 1.00 78.00 257 SER A N 1
ATOM 2081 C CA . SER A 1 257 ? 15.408 -2.966 -18.945 1.00 78.00 257 SER A CA 1
ATOM 2082 C C . SER A 1 257 ? 16.040 -4.227 -18.377 1.00 78.00 257 SER A C 1
ATOM 2084 O O . SER A 1 257 ? 15.833 -4.572 -17.218 1.00 78.00 257 SER A O 1
ATOM 2086 N N . ASP A 1 258 ? 16.798 -4.919 -19.216 1.00 74.25 258 ASP A N 1
ATOM 2087 C CA . ASP A 1 258 ? 17.564 -6.130 -18.892 1.00 74.25 258 ASP A CA 1
ATOM 2088 C C . ASP A 1 258 ? 19.015 -5.805 -18.518 1.00 74.25 258 ASP A C 1
ATOM 2090 O O . ASP A 1 258 ? 19.897 -6.649 -18.649 1.00 74.25 258 ASP A O 1
ATOM 2094 N N . GLY A 1 259 ? 19.230 -4.541 -18.145 1.00 64.62 259 GLY A N 1
ATOM 2095 C CA . GLY A 1 259 ? 20.522 -3.931 -17.930 1.00 64.62 259 GLY A CA 1
ATOM 2096 C C . GLY A 1 259 ? 21.270 -3.597 -19.227 1.00 64.62 259 GLY A C 1
ATOM 2097 O O . GLY A 1 259 ? 21.961 -2.593 -19.245 1.00 64.62 259 GLY A O 1
ATOM 2098 N N . SER A 1 260 ? 21.029 -4.241 -20.372 1.00 61.97 260 SER A N 1
ATOM 2099 C CA . SER A 1 260 ? 21.786 -3.987 -21.617 1.00 61.97 260 SER A CA 1
ATOM 2100 C C . SER A 1 260 ? 21.576 -2.603 -22.277 1.00 61.97 260 SER A C 1
ATOM 2102 O O . SER A 1 260 ? 22.138 -2.338 -23.337 1.00 61.97 260 SER A O 1
ATOM 2104 N N . GLY A 1 261 ? 20.779 -1.712 -21.670 1.00 61.47 261 GLY A N 1
ATOM 2105 C CA . GLY A 1 261 ? 20.452 -0.364 -22.160 1.00 61.47 261 GLY A CA 1
ATOM 2106 C C . GLY A 1 261 ? 21.029 0.781 -21.312 1.00 61.47 261 GLY A C 1
ATOM 2107 O O . GLY A 1 261 ? 21.525 0.577 -20.203 1.00 61.47 261 GLY A O 1
ATOM 2108 N N . ILE A 1 262 ? 20.928 2.013 -21.828 1.00 64.88 262 ILE A N 1
ATOM 2109 C CA . ILE A 1 262 ? 21.429 3.230 -21.172 1.00 64.88 262 ILE A CA 1
ATOM 2110 C C . ILE A 1 262 ? 20.253 3.997 -20.558 1.00 64.88 262 ILE A C 1
ATOM 2112 O O . ILE A 1 262 ? 19.223 4.242 -21.194 1.00 64.88 262 ILE A O 1
ATOM 2116 N N . THR A 1 263 ? 20.403 4.411 -19.304 1.00 62.41 263 THR A N 1
ATOM 2117 C CA . THR A 1 263 ? 19.400 5.230 -18.616 1.00 62.41 263 THR A CA 1
ATOM 2118 C C . THR A 1 263 ? 19.626 6.696 -18.968 1.00 62.41 263 THR A C 1
ATOM 2120 O O . THR A 1 263 ? 20.732 7.214 -18.810 1.00 62.41 263 THR A O 1
ATOM 2123 N N . VAL A 1 264 ? 18.587 7.397 -19.425 1.00 65.31 264 VAL A N 1
ATOM 2124 C CA . VAL A 1 264 ? 18.676 8.823 -19.759 1.00 65.31 264 VAL A CA 1
ATOM 2125 C C . VAL A 1 264 ? 17.849 9.633 -18.767 1.00 65.31 264 VAL A C 1
ATOM 2127 O O . VAL A 1 264 ? 16.634 9.492 -18.648 1.00 65.31 264 VAL A O 1
ATOM 2130 N N . GLN A 1 265 ? 18.521 10.511 -18.038 1.00 60.59 265 GLN A N 1
ATOM 2131 C CA . GLN A 1 265 ? 17.892 11.458 -17.131 1.00 60.59 265 GLN A CA 1
ATOM 2132 C C . GLN A 1 265 ? 17.761 12.803 -17.813 1.00 60.59 265 GLN A C 1
ATOM 2134 O O . GLN A 1 265 ? 18.699 13.277 -18.450 1.00 60.59 265 GLN A O 1
ATOM 2139 N N . TRP A 1 266 ? 16.608 13.442 -17.678 1.00 62.25 266 TRP A N 1
ATOM 2140 C CA . TRP A 1 266 ? 16.398 14.758 -18.247 1.00 62.25 266 TRP A CA 1
ATOM 2141 C C . TRP A 1 266 ? 16.456 15.831 -17.169 1.00 62.25 266 TRP A C 1
ATOM 2143 O O . TRP A 1 266 ? 15.775 15.754 -16.150 1.00 62.25 266 TRP A O 1
ATOM 2153 N N . GLN A 1 267 ? 17.263 16.861 -17.419 1.00 54.66 267 GLN A N 1
ATOM 2154 C CA . GLN A 1 267 ? 17.347 18.026 -16.558 1.00 54.66 267 GLN A CA 1
ATOM 2155 C C . GLN A 1 267 ? 16.650 19.224 -17.218 1.00 54.66 267 GLN A C 1
ATOM 2157 O O . GLN A 1 267 ? 17.207 19.929 -18.060 1.00 54.66 267 GLN A O 1
ATOM 2162 N N . ASN A 1 268 ? 15.405 19.443 -16.811 1.00 50.62 268 ASN A N 1
ATOM 2163 C CA . ASN A 1 268 ? 14.614 20.662 -16.990 1.00 50.62 268 ASN A CA 1
ATOM 2164 C C . ASN A 1 268 ? 13.893 20.974 -15.656 1.00 50.62 268 ASN A C 1
ATOM 2166 O O . ASN A 1 268 ? 14.202 20.364 -14.634 1.00 50.62 268 ASN A O 1
ATOM 2170 N N . HIS A 1 269 ? 12.910 21.882 -15.635 1.00 50.88 269 HIS A N 1
ATOM 2171 C CA . HIS A 1 269 ? 12.132 22.173 -14.417 1.00 50.88 269 HIS A CA 1
ATOM 2172 C C . HIS A 1 269 ? 11.318 20.975 -13.876 1.00 50.88 269 HIS A C 1
ATOM 2174 O O . HIS A 1 269 ? 10.843 21.044 -12.744 1.00 50.88 269 HIS A O 1
ATOM 2180 N N . PHE A 1 270 ? 11.159 19.898 -14.653 1.00 52.47 270 PHE A N 1
ATOM 2181 C CA . PHE A 1 270 ? 10.286 18.761 -14.353 1.00 52.47 270 PHE A CA 1
ATOM 2182 C C . PHE A 1 270 ? 11.032 17.504 -13.866 1.00 52.47 270 PHE A C 1
ATOM 2184 O O . PHE A 1 270 ? 10.383 16.625 -13.310 1.00 52.47 270 PHE A O 1
ATOM 2191 N N . TRP A 1 271 ? 12.367 17.437 -13.998 1.00 56.72 271 TRP A N 1
ATOM 2192 C CA . TRP A 1 271 ? 13.210 16.333 -13.490 1.00 56.72 271 TRP A CA 1
ATOM 2193 C C . TRP A 1 271 ? 12.675 14.933 -13.849 1.00 56.72 271 TRP A C 1
ATOM 2195 O O . TRP A 1 271 ? 12.584 14.054 -12.995 1.00 56.72 271 TRP A O 1
ATOM 2205 N N . GLU A 1 272 ? 12.278 14.733 -15.107 1.00 58.31 272 GLU A N 1
ATOM 2206 C CA . GLU A 1 272 ? 11.720 13.461 -15.581 1.00 58.31 272 GLU A CA 1
ATOM 2207 C C . GLU A 1 272 ? 12.814 12.466 -16.015 1.00 58.31 272 GLU A C 1
ATOM 2209 O O . GLU A 1 272 ? 13.945 12.828 -16.357 1.00 58.31 272 GLU A O 1
ATOM 2214 N N . PHE A 1 273 ? 12.462 11.179 -16.033 1.00 60.00 273 PHE A N 1
ATOM 2215 C CA . PHE A 1 273 ? 13.388 10.066 -16.242 1.00 60.00 273 PHE A CA 1
ATOM 2216 C C . PHE A 1 273 ? 12.850 9.115 -17.309 1.00 60.00 273 PHE A C 1
ATOM 2218 O O . PHE A 1 273 ? 11.680 8.738 -17.262 1.00 60.00 273 PHE A O 1
ATOM 2225 N N . PHE A 1 274 ? 13.703 8.634 -18.213 1.00 64.56 274 PHE A N 1
ATOM 2226 C CA . PHE A 1 274 ? 13.320 7.549 -19.113 1.00 64.56 274 PHE A CA 1
ATOM 2227 C C . PHE A 1 274 ? 14.509 6.650 -19.470 1.00 64.56 274 PHE A C 1
ATOM 2229 O O . PHE A 1 274 ? 15.670 7.050 -19.465 1.00 64.56 274 PHE A O 1
ATOM 2236 N N . VAL A 1 275 ? 14.220 5.393 -19.785 1.00 65.25 275 VAL A N 1
ATOM 2237 C CA . VAL A 1 275 ? 15.237 4.431 -20.217 1.00 65.25 275 VAL A CA 1
ATOM 2238 C C . VAL A 1 275 ? 15.231 4.366 -21.738 1.00 65.25 275 VAL A C 1
ATOM 2240 O O . VAL A 1 275 ? 14.161 4.311 -22.346 1.00 65.25 275 VAL A O 1
ATOM 2243 N N . VAL A 1 276 ? 16.413 4.371 -22.359 1.00 68.25 276 VAL A N 1
ATOM 2244 C CA . VAL A 1 276 ? 16.549 4.154 -23.803 1.00 68.25 276 VAL A CA 1
ATOM 2245 C C . VAL A 1 276 ? 17.426 2.938 -24.035 1.00 68.25 276 VAL A C 1
ATOM 2247 O O . VAL A 1 276 ? 18.592 2.895 -23.648 1.00 68.25 276 VAL A O 1
ATOM 2250 N N . ASN A 1 277 ? 16.876 1.950 -24.731 1.00 67.31 277 ASN A N 1
ATOM 2251 C CA . ASN A 1 277 ? 17.670 0.818 -25.182 1.00 67.31 277 ASN A CA 1
ATOM 2252 C C . ASN A 1 277 ? 18.561 1.257 -26.345 1.00 67.31 277 ASN A C 1
ATOM 2254 O O . ASN A 1 277 ? 18.098 1.621 -27.436 1.00 67.31 277 ASN A O 1
ATOM 2258 N N . VAL A 1 278 ? 19.861 1.238 -26.095 1.00 69.06 278 VAL A N 1
ATOM 2259 C CA . VAL A 1 278 ? 20.889 1.618 -27.055 1.00 69.06 278 VAL A CA 1
ATOM 2260 C C . VAL A 1 278 ? 21.995 0.582 -27.004 1.00 69.06 278 VAL A C 1
ATOM 2262 O O . VAL A 1 278 ? 22.266 0.011 -25.952 1.00 69.06 278 VAL A O 1
ATOM 2265 N N . ASN A 1 279 ? 22.607 0.328 -28.148 1.00 71.69 279 ASN A N 1
ATOM 2266 C CA . ASN A 1 279 ? 23.754 -0.561 -28.234 1.00 71.69 279 ASN A CA 1
ATOM 2267 C C . ASN A 1 279 ? 25.038 0.232 -27.975 1.00 71.69 279 ASN A C 1
ATOM 2269 O O . ASN A 1 279 ? 25.083 1.435 -28.234 1.00 71.69 279 ASN A O 1
ATOM 2273 N N . GLY A 1 280 ? 26.105 -0.450 -27.558 1.00 72.81 280 GLY A N 1
ATOM 2274 C CA . GLY A 1 280 ? 27.437 0.154 -27.434 1.00 72.81 280 GLY A CA 1
ATOM 2275 C C . GLY A 1 280 ? 27.899 0.866 -28.715 1.00 72.81 280 GLY A C 1
ATOM 2276 O O . GLY A 1 280 ? 28.476 1.953 -28.667 1.00 72.81 280 GLY A O 1
ATOM 2277 N N . THR A 1 281 ? 27.512 0.322 -29.873 1.00 80.56 281 THR A N 1
ATOM 2278 C CA . THR A 1 281 ? 27.792 0.867 -31.209 1.00 80.56 281 THR A CA 1
ATOM 2279 C C . THR A 1 281 ? 26.900 2.038 -31.625 1.00 80.56 281 THR A C 1
ATOM 2281 O O . THR A 1 281 ? 27.148 2.640 -32.669 1.00 80.56 281 THR A O 1
ATOM 2284 N N . ASP A 1 282 ? 25.835 2.351 -30.883 1.00 83.50 282 ASP A N 1
ATOM 2285 C CA . ASP A 1 282 ? 24.948 3.455 -31.248 1.00 83.50 282 ASP A CA 1
ATOM 2286 C C . ASP A 1 282 ? 25.691 4.783 -31.077 1.00 83.50 282 ASP A C 1
ATOM 2288 O O . ASP A 1 282 ? 26.299 5.052 -30.039 1.00 83.50 282 ASP A O 1
ATOM 2292 N N . THR A 1 283 ? 25.620 5.648 -32.087 1.00 89.00 283 THR A N 1
ATOM 2293 C CA . THR A 1 283 ? 26.173 7.001 -31.980 1.00 89.00 283 THR A CA 1
ATOM 2294 C C . THR A 1 283 ? 25.288 7.886 -31.111 1.00 89.00 283 THR A C 1
ATOM 2296 O O . THR A 1 283 ? 24.069 7.703 -31.047 1.00 89.00 283 THR A O 1
ATOM 2299 N N . VAL A 1 284 ? 25.867 8.910 -30.490 1.00 85.69 284 VAL A N 1
ATOM 2300 C CA . VAL A 1 284 ? 25.126 9.932 -29.732 1.00 85.69 284 VAL A CA 1
ATOM 2301 C C . VAL A 1 284 ? 24.013 10.559 -30.582 1.00 85.69 284 VAL A C 1
ATOM 2303 O O . VAL A 1 284 ? 22.906 10.760 -30.078 1.00 85.69 284 VAL A O 1
ATOM 2306 N N . ALA A 1 285 ? 24.237 10.783 -31.881 1.00 84.12 285 ALA A N 1
ATOM 2307 C CA . ALA A 1 285 ? 23.199 11.236 -32.810 1.00 84.12 285 ALA A CA 1
ATOM 2308 C C . ALA A 1 285 ? 22.016 10.255 -32.910 1.00 84.12 285 ALA A C 1
ATOM 2310 O O . ALA A 1 285 ? 20.854 10.669 -32.870 1.00 84.12 285 ALA A O 1
ATOM 2311 N N . THR A 1 286 ? 22.303 8.955 -33.002 1.00 83.69 286 THR A N 1
ATOM 2312 C CA . THR A 1 286 ? 21.289 7.889 -33.064 1.00 83.69 286 THR A CA 1
ATOM 2313 C C . THR A 1 286 ? 20.495 7.824 -31.764 1.00 83.69 286 THR A C 1
ATOM 2315 O O . THR A 1 286 ? 19.265 7.754 -31.779 1.00 83.69 286 THR A O 1
ATOM 2318 N N . VAL A 1 287 ? 21.177 7.947 -30.625 1.00 80.38 287 VAL A N 1
ATOM 2319 C CA . VAL A 1 287 ? 20.534 8.002 -29.309 1.00 80.38 287 VAL A CA 1
ATOM 2320 C C . VAL A 1 287 ? 19.622 9.225 -29.197 1.00 80.38 287 VAL A C 1
ATOM 2322 O O . VAL A 1 287 ? 18.464 9.082 -28.814 1.00 80.38 287 VAL A O 1
ATOM 2325 N N . LYS A 1 288 ? 20.055 10.412 -29.642 1.00 81.12 288 LYS A N 1
ATOM 2326 C CA . LYS A 1 288 ? 19.191 11.607 -29.711 1.00 81.12 288 LYS A CA 1
ATOM 2327 C C . LYS A 1 288 ? 17.956 11.395 -30.591 1.00 81.12 288 LYS A C 1
ATOM 2329 O O . LYS A 1 288 ? 16.884 11.901 -30.262 1.00 81.12 288 LYS A O 1
ATOM 2334 N N . GLN A 1 289 ? 18.068 10.658 -31.698 1.00 77.81 289 GLN A N 1
ATOM 2335 C CA . GLN A 1 289 ? 16.913 10.323 -32.539 1.00 77.81 289 GLN A CA 1
ATOM 2336 C C . GLN A 1 289 ? 15.931 9.386 -31.828 1.00 77.81 289 GLN A C 1
ATOM 2338 O O . GLN A 1 289 ? 14.732 9.665 -31.841 1.00 77.81 289 GLN A O 1
ATOM 2343 N N . LYS A 1 290 ? 16.424 8.337 -31.156 1.00 77.19 290 LYS A N 1
ATOM 2344 C CA . LYS A 1 290 ? 15.598 7.432 -30.336 1.00 77.19 290 LYS A CA 1
ATOM 2345 C C . LYS A 1 290 ? 14.856 8.195 -29.238 1.00 77.19 290 LYS A C 1
ATOM 2347 O O . LYS A 1 290 ? 13.646 8.048 -29.091 1.00 77.19 290 LYS A O 1
ATOM 2352 N N . ILE A 1 291 ? 15.553 9.099 -28.550 1.00 74.50 291 ILE A N 1
ATOM 2353 C CA . ILE A 1 291 ? 14.966 9.998 -27.547 1.00 74.50 291 ILE A CA 1
ATOM 2354 C C . ILE A 1 291 ? 13.834 10.836 -28.160 1.00 74.50 291 ILE A C 1
ATOM 2356 O O . ILE A 1 291 ? 12.724 10.878 -27.634 1.00 74.50 291 ILE A O 1
ATOM 2360 N N . ARG A 1 292 ? 14.076 11.473 -29.312 1.00 72.75 292 ARG A N 1
ATOM 2361 C CA . ARG A 1 292 ? 13.055 12.270 -30.015 1.00 72.75 292 ARG A CA 1
ATOM 2362 C C . ARG A 1 292 ? 11.843 11.438 -30.434 1.00 72.75 292 ARG A C 1
ATOM 2364 O O . ARG A 1 292 ? 10.729 11.953 -30.385 1.00 72.75 292 ARG A O 1
ATOM 2371 N N . ALA A 1 293 ? 12.043 10.191 -30.857 1.00 67.25 293 ALA A N 1
ATOM 2372 C CA . ALA A 1 293 ? 10.959 9.292 -31.246 1.00 67.25 293 ALA A CA 1
ATOM 2373 C C . ALA A 1 293 ? 10.062 8.936 -30.050 1.00 67.25 293 ALA A C 1
ATOM 2375 O O . ALA A 1 293 ? 8.845 9.087 -30.148 1.00 67.25 293 ALA A O 1
ATOM 2376 N N . ILE A 1 294 ? 10.661 8.581 -28.907 1.00 64.81 294 ILE A N 1
ATOM 2377 C CA . ILE A 1 294 ? 9.944 8.316 -27.647 1.00 64.81 294 ILE A CA 1
ATOM 2378 C C . ILE A 1 294 ? 9.133 9.550 -27.216 1.00 64.81 294 ILE A C 1
ATOM 2380 O O . ILE A 1 294 ? 7.971 9.438 -26.825 1.00 64.81 294 ILE A O 1
ATOM 2384 N N . ASN A 1 295 ? 9.710 10.746 -27.355 1.00 62.00 295 ASN A N 1
ATOM 2385 C CA . ASN A 1 295 ? 9.075 11.992 -26.920 1.00 62.00 295 ASN A CA 1
ATOM 2386 C C . ASN A 1 295 ? 7.913 12.442 -27.816 1.00 62.00 295 ASN A C 1
ATOM 2388 O O . ASN A 1 295 ? 6.927 12.978 -27.311 1.00 62.00 295 ASN A O 1
ATOM 2392 N N . LYS A 1 296 ? 7.975 12.188 -29.131 1.00 58.59 296 LYS A N 1
ATOM 2393 C CA . LYS A 1 296 ? 6.872 12.498 -30.062 1.00 58.59 296 LYS A CA 1
ATOM 2394 C C . LYS A 1 296 ? 5.570 11.769 -29.712 1.00 58.59 296 LYS A C 1
ATOM 2396 O O . LYS A 1 296 ? 4.502 12.288 -30.018 1.00 58.59 296 LYS A O 1
ATOM 2401 N N . GLY A 1 297 ? 5.648 10.608 -29.061 1.00 53.75 297 GLY A N 1
ATOM 2402 C CA . GLY A 1 297 ? 4.478 9.859 -28.594 1.00 53.75 297 GLY A CA 1
ATOM 2403 C C . GLY A 1 297 ? 3.909 10.314 -27.243 1.00 53.75 297 GLY A C 1
ATOM 2404 O O . GLY A 1 297 ? 2.838 9.850 -26.871 1.00 53.75 297 GLY A O 1
ATOM 2405 N N . ARG A 1 298 ? 4.593 11.197 -26.495 1.00 55.53 298 ARG A N 1
ATOM 2406 C CA . ARG A 1 298 ? 4.301 11.483 -25.071 1.00 55.53 298 ARG A CA 1
ATOM 2407 C C . ARG A 1 298 ? 3.885 12.933 -24.761 1.00 55.53 298 ARG A C 1
ATOM 2409 O O . ARG A 1 298 ? 4.027 13.382 -23.633 1.00 55.53 298 ARG A O 1
ATOM 2416 N N . HIS A 1 299 ? 3.333 13.665 -25.733 1.00 44.62 299 HIS A N 1
ATOM 2417 C CA . HIS A 1 299 ? 2.729 15.003 -25.545 1.00 44.62 299 HIS A CA 1
ATOM 2418 C C . HIS A 1 299 ? 3.642 16.133 -25.012 1.00 44.62 299 HIS A C 1
ATOM 2420 O O . HIS A 1 299 ? 3.127 17.179 -24.629 1.00 44.62 299 HIS A O 1
ATOM 2426 N N . ASN A 1 300 ? 4.975 16.004 -25.041 1.00 52.25 300 ASN A N 1
ATOM 2427 C CA . ASN A 1 300 ? 5.868 17.091 -24.621 1.00 52.25 300 ASN A CA 1
ATOM 2428 C C . ASN A 1 300 ? 6.554 17.767 -25.827 1.00 52.25 300 ASN A C 1
ATOM 2430 O O . ASN A 1 300 ? 7.596 17.322 -26.315 1.00 52.25 300 ASN A O 1
ATOM 2434 N N . SER A 1 301 ? 5.937 18.841 -26.339 1.00 51.25 301 SER A N 1
ATOM 2435 C CA . SER A 1 301 ? 6.403 19.606 -27.509 1.00 51.25 301 SER A CA 1
ATOM 2436 C C . SER A 1 301 ? 7.694 20.399 -27.272 1.00 51.25 301 SER A C 1
ATOM 2438 O O . SER A 1 301 ? 8.291 20.870 -28.236 1.00 51.25 301 SER A O 1
ATOM 2440 N N . GLU A 1 302 ? 8.152 20.541 -26.024 1.00 52.97 302 GLU A N 1
ATOM 2441 C CA . GLU A 1 302 ? 9.370 21.294 -25.677 1.00 52.97 302 GLU A CA 1
ATOM 2442 C C . GLU A 1 302 ? 10.664 20.563 -26.086 1.00 52.97 302 GLU A C 1
ATOM 2444 O O . GLU A 1 302 ? 11.718 21.179 -26.247 1.00 52.97 302 GLU A O 1
ATOM 2449 N N . LEU A 1 303 ? 10.588 19.251 -26.336 1.00 51.47 303 LEU A N 1
ATOM 2450 C CA . LEU A 1 303 ? 11.722 18.393 -26.711 1.00 51.47 303 LEU A CA 1
ATOM 2451 C C . LEU A 1 303 ? 12.114 18.484 -28.196 1.00 51.47 303 LEU A C 1
ATOM 2453 O O . LEU A 1 303 ? 13.009 17.764 -28.645 1.00 51.47 303 LEU A O 1
ATOM 2457 N N . SER A 1 304 ? 11.486 19.378 -28.969 1.00 51.94 304 SER A N 1
ATOM 2458 C CA . SER A 1 304 ? 11.863 19.646 -30.364 1.00 51.94 304 SER A CA 1
ATOM 2459 C C . SER A 1 304 ? 13.168 20.444 -30.511 1.00 51.94 304 SER A C 1
ATOM 2461 O O . SER A 1 304 ? 13.638 20.622 -31.635 1.00 51.94 304 SER A O 1
ATOM 2463 N N . GLY A 1 305 ? 13.747 20.935 -29.407 1.00 59.31 305 GLY A N 1
ATOM 2464 C CA . GLY A 1 305 ? 14.985 21.720 -29.383 1.00 59.31 305 GLY A CA 1
ATOM 2465 C C . GLY A 1 305 ? 16.276 20.927 -29.650 1.00 59.31 305 GLY A C 1
ATOM 2466 O O . GLY A 1 305 ? 16.283 19.707 -29.861 1.00 59.31 305 GLY A O 1
ATOM 2467 N N . VAL A 1 306 ? 17.414 21.632 -29.646 1.00 58.22 306 VAL A N 1
ATOM 2468 C CA . VAL A 1 306 ? 18.742 21.003 -29.720 1.00 58.22 306 VAL A CA 1
ATOM 2469 C C . VAL A 1 306 ? 18.996 20.259 -28.409 1.00 58.22 306 VAL A C 1
ATOM 2471 O O . VAL A 1 306 ? 19.020 20.848 -27.329 1.00 58.22 306 VAL A O 1
ATOM 2474 N N . ILE A 1 307 ? 19.153 18.939 -28.519 1.00 70.12 307 ILE A N 1
ATOM 2475 C CA . ILE A 1 307 ? 19.391 18.038 -27.393 1.00 70.12 307 ILE A CA 1
ATOM 2476 C C . ILE A 1 307 ? 20.898 17.956 -27.169 1.00 70.12 307 ILE A C 1
ATOM 2478 O O . ILE A 1 307 ? 21.630 17.517 -28.061 1.00 70.12 307 ILE A O 1
ATOM 2482 N N . LYS A 1 308 ? 21.364 18.327 -25.977 1.00 75.31 308 LYS A N 1
ATOM 2483 C CA . LYS A 1 308 ? 22.719 18.029 -25.509 1.00 75.31 308 LYS A CA 1
ATOM 2484 C C . LYS A 1 308 ? 22.662 16.859 -24.541 1.00 75.31 308 LYS A C 1
ATOM 2486 O O . LYS A 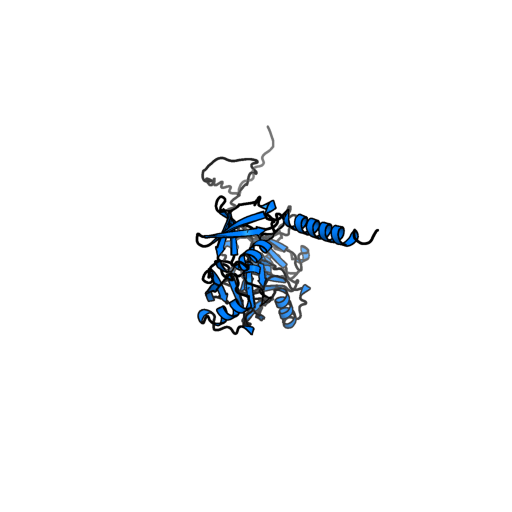1 308 ? 21.913 16.895 -23.569 1.00 75.31 308 LYS A O 1
ATOM 2491 N N . LEU A 1 309 ? 23.455 15.831 -24.825 1.00 76.75 309 LEU A N 1
ATOM 2492 C CA . LEU A 1 309 ? 23.667 14.714 -23.914 1.00 76.75 309 LEU A CA 1
ATOM 2493 C C . LEU A 1 309 ? 25.006 14.919 -23.216 1.00 76.75 309 LEU A C 1
ATOM 2495 O O . LEU A 1 309 ? 25.978 15.318 -23.857 1.00 76.75 309 LEU A O 1
ATOM 2499 N N . SER A 1 310 ? 25.055 14.667 -21.919 1.00 78.31 310 SER A N 1
ATOM 2500 C CA . SER A 1 310 ? 26.265 14.746 -21.117 1.00 78.31 310 SER A CA 1
ATOM 2501 C C . SER A 1 310 ? 26.387 13.542 -20.195 1.00 78.31 310 SER A C 1
ATOM 2503 O O . SER A 1 310 ? 25.401 12.972 -19.734 1.00 78.31 310 SER A O 1
ATOM 2505 N N . LYS A 1 311 ? 27.626 13.145 -19.918 1.00 75.81 311 LYS A N 1
ATOM 2506 C CA . LYS A 1 311 ? 27.950 12.176 -18.869 1.00 75.81 311 LYS A CA 1
ATOM 2507 C C . LYS A 1 311 ? 28.464 12.952 -17.657 1.00 75.81 311 LYS A C 1
ATOM 2509 O O . LYS A 1 311 ? 29.312 13.831 -17.824 1.00 75.81 311 LYS A O 1
ATOM 2514 N N . CYS A 1 312 ? 27.943 12.656 -16.469 1.00 65.38 312 CYS A N 1
ATOM 2515 C CA . CYS A 1 312 ? 28.495 13.171 -15.214 1.00 65.38 312 CYS A CA 1
ATOM 2516 C C . CYS A 1 312 ? 29.317 12.083 -14.535 1.00 65.38 312 CYS A C 1
ATOM 2518 O O . CYS A 1 312 ? 28.848 10.952 -14.411 1.00 65.38 312 CYS A O 1
ATOM 2520 N N . ASP A 1 313 ? 30.487 12.461 -14.031 1.00 51.59 313 ASP A N 1
ATOM 2521 C CA . ASP A 1 313 ? 31.216 11.666 -13.046 1.00 51.59 313 ASP A CA 1
ATOM 2522 C C . ASP A 1 313 ? 30.786 12.087 -11.622 1.00 51.59 313 ASP A C 1
ATOM 2524 O O . ASP A 1 313 ? 30.156 13.137 -11.441 1.00 51.59 313 ASP A O 1
ATOM 2528 N N . PHE A 1 314 ? 31.056 11.232 -10.623 1.00 37.06 314 PHE A N 1
ATOM 2529 C CA . PHE A 1 314 ? 30.652 11.387 -9.213 1.00 37.06 314 PHE A CA 1
ATOM 2530 C C . PHE A 1 314 ? 30.674 12.860 -8.738 1.00 37.06 314 PHE A C 1
ATOM 2532 O O . PHE A 1 314 ? 31.681 13.545 -8.886 1.00 37.06 314 PHE A O 1
ATOM 2539 N N . ASN A 1 315 ? 29.561 13.316 -8.143 1.00 41.38 315 ASN A N 1
ATOM 2540 C CA . ASN A 1 315 ? 29.248 14.686 -7.681 1.00 41.38 315 ASN A CA 1
ATOM 2541 C C . ASN A 1 315 ? 28.795 15.736 -8.718 1.00 41.38 315 ASN A C 1
ATOM 2543 O O . ASN A 1 315 ? 28.491 16.854 -8.310 1.00 41.38 315 ASN A O 1
ATOM 2547 N N . CYS A 1 316 ? 28.645 15.411 -10.009 1.00 50.31 316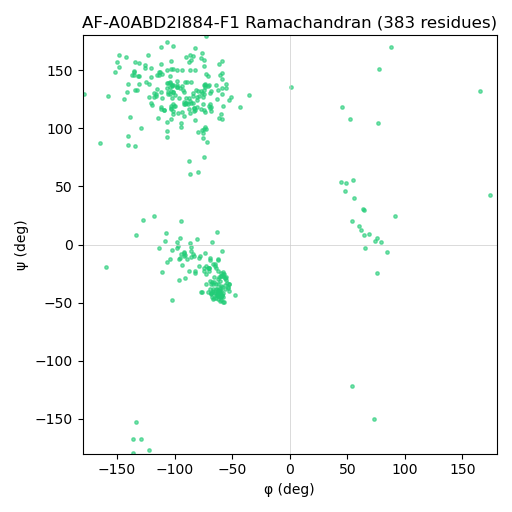 CYS A N 1
ATOM 2548 C CA . CYS A 1 316 ? 28.041 16.312 -11.017 1.00 50.31 316 CYS A CA 1
ATOM 2549 C C . CYS A 1 316 ? 28.680 17.719 -11.125 1.00 50.31 316 CYS A C 1
ATOM 2551 O O . CYS A 1 316 ? 28.056 18.632 -11.662 1.00 50.31 316 CYS A O 1
ATOM 2553 N N . GLU A 1 317 ? 29.921 17.913 -10.666 1.00 42.25 317 GLU A N 1
ATOM 2554 C CA . GLU A 1 317 ? 30.634 19.194 -10.809 1.00 42.25 317 GLU A CA 1
ATOM 2555 C C . GLU A 1 317 ? 31.134 19.428 -12.248 1.00 42.25 317 GLU A C 1
ATOM 2557 O O . GLU A 1 317 ? 31.346 20.571 -12.648 1.00 42.25 317 GLU A O 1
ATOM 2562 N N . PHE A 1 318 ? 31.259 18.367 -13.060 1.00 50.47 318 PHE A N 1
ATOM 2563 C CA . PHE A 1 318 ? 31.759 18.439 -14.437 1.00 50.47 318 PHE A CA 1
ATOM 2564 C C . PHE A 1 318 ? 30.972 17.510 -15.374 1.00 50.47 318 PHE A C 1
ATOM 2566 O O . PHE A 1 318 ? 31.367 16.375 -15.635 1.00 50.47 318 PHE A O 1
ATOM 2573 N N . ALA A 1 319 ? 29.843 17.987 -15.902 1.00 64.06 319 ALA A N 1
ATOM 2574 C CA . ALA A 1 319 ? 29.115 17.283 -16.956 1.00 64.06 319 ALA A CA 1
ATOM 2575 C C . ALA A 1 319 ? 29.858 17.435 -18.298 1.00 64.06 319 ALA A C 1
ATOM 2577 O O . ALA A 1 319 ? 29.967 18.540 -18.834 1.00 64.06 319 ALA A O 1
ATOM 2578 N N . LYS A 1 320 ? 30.361 16.335 -18.870 1.00 74.56 320 LYS A N 1
ATOM 2579 C CA . LYS A 1 320 ? 31.038 16.357 -20.176 1.00 74.56 320 LYS A CA 1
ATOM 2580 C C . LYS A 1 320 ? 30.030 16.127 -21.296 1.00 74.56 320 LYS A C 1
ATOM 2582 O O . LYS A 1 320 ? 29.380 15.084 -21.330 1.00 74.56 320 LYS A O 1
ATOM 2587 N N . ALA A 1 321 ? 29.926 17.078 -22.224 1.00 80.12 321 ALA A N 1
ATOM 2588 C CA . ALA A 1 321 ? 29.078 16.943 -23.406 1.00 80.12 321 ALA A CA 1
ATOM 2589 C C . ALA A 1 321 ? 29.554 15.793 -24.313 1.00 80.12 321 ALA A C 1
ATOM 2591 O O . ALA A 1 321 ? 30.753 15.626 -24.558 1.00 80.12 321 ALA A O 1
ATOM 2592 N N . LEU A 1 322 ? 28.597 15.015 -24.811 1.00 85.19 322 LEU A N 1
ATOM 2593 C CA . LEU A 1 322 ? 28.807 13.906 -25.733 1.00 85.19 322 LEU A CA 1
ATOM 2594 C C . LEU A 1 322 ? 28.673 14.409 -27.177 1.00 85.19 322 LEU A C 1
ATOM 2596 O O . LEU A 1 322 ? 27.716 15.114 -27.507 1.00 85.19 322 LEU A O 1
ATOM 2600 N N . ALA A 1 323 ? 29.644 14.064 -28.019 1.00 86.25 323 ALA A N 1
ATOM 2601 C CA . ALA A 1 323 ? 29.716 14.457 -29.421 1.00 86.25 323 ALA A CA 1
ATOM 2602 C C . ALA A 1 323 ? 28.922 13.482 -30.297 1.00 86.25 323 ALA A C 1
ATOM 2604 O O . ALA A 1 323 ? 28.964 12.276 -30.062 1.00 86.25 323 ALA A O 1
ATOM 2605 N N . ASP A 1 324 ? 28.204 14.008 -31.290 1.00 87.00 324 ASP A N 1
ATOM 2606 C CA . ASP A 1 324 ? 27.169 13.296 -32.054 1.00 87.00 324 ASP A CA 1
ATOM 2607 C C . ASP A 1 324 ? 27.690 12.084 -32.833 1.00 87.00 324 ASP A C 1
ATOM 2609 O O . ASP A 1 324 ? 26.986 11.083 -32.969 1.00 87.00 324 ASP A O 1
ATOM 2613 N N . GLU A 1 325 ? 28.922 12.175 -33.318 1.00 91.25 325 GLU A N 1
ATOM 2614 C CA . GLU A 1 325 ? 29.612 11.177 -34.128 1.00 91.25 325 GLU A CA 1
ATOM 2615 C C . GLU A 1 325 ? 30.176 10.001 -33.325 1.00 91.25 325 GLU A C 1
ATOM 2617 O O . GLU A 1 325 ? 30.457 8.954 -33.905 1.00 91.25 325 GLU A O 1
ATOM 2622 N N . LYS A 1 326 ? 30.331 10.158 -32.007 1.00 90.12 326 LYS A N 1
ATOM 2623 C CA . LYS A 1 326 ? 30.924 9.133 -31.150 1.00 90.12 326 LYS A CA 1
ATOM 2624 C C . LYS A 1 326 ? 29.894 8.128 -30.657 1.00 90.12 326 LYS A C 1
ATOM 2626 O O . LYS A 1 326 ? 28.718 8.453 -30.478 1.00 90.12 326 LYS A O 1
ATOM 2631 N N . THR A 1 327 ? 30.349 6.907 -30.428 1.00 88.25 327 THR A N 1
ATOM 2632 C CA . THR A 1 327 ? 29.534 5.790 -29.940 1.00 88.25 327 THR A CA 1
ATOM 2633 C C . THR A 1 327 ? 29.448 5.765 -28.417 1.00 88.25 327 THR A C 1
ATOM 2635 O O . THR A 1 327 ? 30.235 6.408 -27.716 1.00 88.25 327 THR A O 1
ATOM 2638 N N . MET A 1 328 ? 28.474 5.028 -27.885 1.00 83.38 328 MET A N 1
ATOM 2639 C CA . MET A 1 328 ? 28.336 4.827 -26.442 1.00 83.38 328 MET A CA 1
ATOM 2640 C C . MET A 1 328 ? 29.569 4.115 -25.850 1.00 83.38 328 MET A C 1
ATOM 2642 O O . MET A 1 328 ? 30.082 4.550 -24.814 1.00 83.38 328 MET A O 1
ATOM 2646 N N . ASP A 1 329 ? 30.120 3.118 -26.555 1.00 82.06 329 ASP A N 1
ATOM 2647 C CA . ASP A 1 329 ? 31.334 2.384 -26.160 1.00 82.06 329 ASP A CA 1
ATOM 2648 C C . ASP A 1 329 ? 32.566 3.293 -26.061 1.00 82.06 329 ASP A C 1
ATOM 2650 O O . ASP A 1 329 ? 33.335 3.201 -25.103 1.00 82.06 329 ASP A O 1
ATOM 2654 N N . GLU A 1 330 ? 32.734 4.236 -26.995 1.00 83.81 330 GLU A N 1
ATOM 2655 C CA . GLU A 1 330 ? 33.848 5.199 -26.977 1.00 83.81 330 GLU A CA 1
ATOM 2656 C C . GLU A 1 330 ? 33.834 6.121 -25.749 1.00 83.81 330 GLU A C 1
ATOM 2658 O O . GLU A 1 330 ? 34.870 6.667 -25.361 1.00 83.81 330 GLU A O 1
ATOM 2663 N N . TYR A 1 331 ? 32.670 6.301 -25.124 1.00 81.94 331 TYR A N 1
ATOM 2664 C CA . TYR A 1 331 ? 32.522 7.037 -23.870 1.00 81.94 331 TYR A CA 1
ATOM 2665 C C . TYR A 1 331 ? 32.469 6.128 -22.632 1.00 81.94 331 TYR A C 1
ATOM 2667 O O . TYR A 1 331 ? 32.291 6.630 -21.512 1.00 81.94 331 TYR A O 1
ATOM 2675 N N . GLY A 1 332 ? 32.607 4.809 -22.804 1.00 77.12 332 GLY A N 1
ATOM 2676 C CA . GLY A 1 332 ? 32.396 3.823 -21.746 1.00 77.12 332 GLY A CA 1
ATOM 2677 C C . GLY A 1 332 ? 31.005 3.963 -21.129 1.00 77.12 332 GLY A C 1
ATOM 2678 O O . GLY A 1 332 ? 30.864 4.000 -19.904 1.00 77.12 332 GLY A O 1
ATOM 2679 N N . ILE A 1 333 ? 29.995 4.216 -21.961 1.00 74.06 333 ILE A N 1
ATOM 2680 C CA . ILE A 1 333 ? 28.593 4.308 -21.563 1.00 74.06 333 ILE A CA 1
ATOM 2681 C C . ILE A 1 333 ? 27.968 2.994 -21.998 1.00 74.06 333 ILE A C 1
ATOM 2683 O O . ILE A 1 333 ? 27.821 2.727 -23.184 1.00 74.06 333 ILE A O 1
ATOM 2687 N N . GLY A 1 334 ? 27.657 2.156 -21.024 1.00 64.12 334 GLY A N 1
ATOM 2688 C CA . GLY A 1 334 ? 27.044 0.862 -21.259 1.00 64.12 334 GLY A CA 1
ATOM 2689 C C . GLY A 1 334 ? 25.883 0.637 -20.310 1.00 64.12 334 GLY A C 1
ATOM 2690 O O . GLY A 1 334 ? 25.260 1.580 -19.818 1.00 64.12 334 GLY A O 1
ATOM 2691 N N . GLU A 1 335 ? 25.646 -0.637 -20.049 1.00 60.56 335 GLU A N 1
ATOM 2692 C CA . GLU A 1 335 ? 24.607 -1.162 -19.176 1.00 60.56 335 GLU A CA 1
ATOM 2693 C C . GLU A 1 335 ? 24.475 -0.383 -17.857 1.00 60.56 335 GLU A C 1
ATOM 2695 O O . GLU A 1 335 ? 25.421 -0.266 -17.076 1.00 60.56 335 GLU A O 1
ATOM 2700 N N . GLY A 1 336 ? 23.296 0.208 -17.634 1.00 58.44 336 GLY A N 1
ATOM 2701 C CA . GLY A 1 336 ? 22.938 0.894 -16.387 1.00 58.44 336 GLY A CA 1
ATOM 2702 C C . GLY A 1 336 ? 23.597 2.259 -16.149 1.00 58.44 336 GLY A C 1
ATOM 2703 O O . GLY A 1 336 ? 23.355 2.875 -15.108 1.00 58.44 336 GLY A O 1
ATOM 2704 N N . ILE A 1 337 ? 24.390 2.780 -17.093 1.00 69.00 337 ILE A N 1
ATOM 2705 C CA . ILE A 1 337 ? 24.954 4.131 -16.981 1.00 69.00 337 ILE A CA 1
ATOM 2706 C C . ILE A 1 337 ? 23.853 5.175 -17.173 1.00 69.00 337 ILE A C 1
ATOM 2708 O O . ILE A 1 337 ? 23.027 5.086 -18.080 1.00 69.00 337 ILE A O 1
ATOM 2712 N N . THR A 1 338 ? 23.874 6.195 -16.316 1.00 69.25 338 THR A N 1
ATOM 2713 C CA . THR A 1 338 ? 23.019 7.375 -16.435 1.00 69.25 338 THR A CA 1
ATOM 2714 C C . THR A 1 338 ? 23.705 8.451 -17.272 1.00 69.25 338 THR A C 1
ATOM 2716 O O . THR A 1 338 ? 24.810 8.886 -16.943 1.00 69.25 338 THR A O 1
ATOM 2719 N N . ILE A 1 339 ? 23.029 8.927 -18.316 1.00 74.50 339 ILE A N 1
ATOM 2720 C CA . ILE A 1 339 ? 23.411 10.136 -19.055 1.00 74.50 339 ILE A CA 1
ATOM 2721 C C . ILE A 1 339 ? 22.369 11.230 -18.863 1.00 74.50 339 ILE A C 1
ATOM 2723 O O . ILE A 1 339 ? 21.178 10.955 -18.762 1.00 74.50 339 ILE A O 1
ATOM 2727 N N . TYR A 1 340 ? 22.821 12.475 -18.825 1.00 72.56 340 TYR A N 1
ATOM 2728 C CA . TYR A 1 340 ? 21.983 13.642 -18.613 1.00 72.56 340 TYR A CA 1
ATOM 2729 C C . TYR A 1 340 ? 21.646 14.294 -19.945 1.00 72.56 340 TYR A C 1
ATOM 2731 O O . TYR A 1 340 ? 22.495 14.466 -20.816 1.00 72.56 340 TYR A O 1
ATOM 2739 N N . MET A 1 341 ? 20.392 14.683 -20.095 1.00 74.25 341 MET A N 1
ATOM 2740 C CA . MET A 1 341 ? 19.896 15.439 -21.225 1.00 74.25 341 MET A CA 1
ATOM 2741 C C . MET A 1 341 ? 19.629 16.878 -20.794 1.00 74.25 341 MET A C 1
ATOM 2743 O O . MET A 1 341 ? 18.982 17.117 -19.777 1.00 74.25 341 MET A O 1
ATOM 2747 N N . THR A 1 342 ? 20.068 17.836 -21.603 1.00 69.69 342 THR A N 1
ATOM 2748 C CA . THR A 1 342 ? 19.682 19.248 -21.505 1.00 69.69 342 THR A CA 1
ATOM 2749 C C . THR A 1 342 ? 19.117 19.706 -22.844 1.00 69.69 342 THR A C 1
ATOM 2751 O O . THR A 1 342 ? 19.612 19.321 -23.907 1.00 69.69 342 THR A O 1
ATOM 2754 N N . ILE A 1 343 ? 18.051 20.503 -22.799 1.00 65.94 343 ILE A N 1
ATOM 2755 C CA . ILE A 1 343 ? 17.519 21.172 -23.987 1.00 65.94 343 ILE A CA 1
ATOM 2756 C C . ILE A 1 343 ? 18.113 22.568 -24.007 1.00 65.94 343 ILE A C 1
ATOM 2758 O O . ILE A 1 343 ? 17.976 23.313 -23.035 1.00 65.94 343 ILE A O 1
ATOM 2762 N N . GLU A 1 344 ? 18.736 22.950 -25.115 1.00 60.72 344 GLU A N 1
ATOM 2763 C CA . GLU A 1 344 ? 18.996 24.364 -25.362 1.00 60.72 344 GLU A CA 1
ATOM 2764 C C . GLU A 1 344 ? 17.669 25.052 -25.689 1.00 60.72 344 GLU A C 1
ATOM 2766 O O . GLU A 1 344 ? 17.250 25.139 -26.842 1.00 60.72 344 GLU A O 1
ATOM 2771 N N . SER A 1 345 ? 16.974 25.515 -24.653 1.00 49.47 345 SER A N 1
ATOM 2772 C CA . SER A 1 345 ? 15.983 26.569 -24.823 1.00 49.47 345 SER A CA 1
ATOM 2773 C C . SER A 1 345 ? 16.740 27.855 -25.152 1.00 49.47 345 SER A C 1
ATOM 2775 O O . SER A 1 345 ? 17.653 28.245 -24.424 1.00 49.47 345 SER A O 1
ATOM 2777 N N . SER A 1 346 ? 16.334 28.566 -26.202 1.00 38.47 346 SER A N 1
ATOM 2778 C CA . SER A 1 346 ? 16.778 29.936 -26.499 1.00 38.47 346 SER A CA 1
ATOM 2779 C C . SER A 1 346 ? 16.365 30.961 -25.423 1.00 38.47 346 SER A C 1
ATOM 2781 O O . SER A 1 346 ? 16.483 32.167 -25.625 1.00 38.47 346 SER A O 1
ATOM 2783 N N . THR A 1 347 ? 15.870 30.515 -24.266 1.00 37.09 347 THR A N 1
ATOM 2784 C CA . THR A 1 347 ? 15.524 31.351 -23.119 1.00 37.09 347 THR A CA 1
ATOM 2785 C C . THR A 1 347 ? 15.938 30.638 -21.832 1.00 37.09 347 THR A C 1
ATOM 2787 O O . THR A 1 347 ? 15.201 29.823 -21.281 1.00 37.09 347 THR A O 1
ATOM 2790 N N . ILE A 1 348 ? 17.143 30.936 -21.345 1.00 33.75 348 ILE A N 1
ATOM 2791 C CA . ILE A 1 348 ? 17.585 30.519 -20.012 1.00 33.75 348 ILE A CA 1
ATOM 2792 C C . ILE A 1 348 ? 17.022 31.533 -19.007 1.00 33.75 348 ILE A C 1
ATOM 2794 O O . ILE A 1 348 ? 17.517 32.655 -18.915 1.00 33.75 348 ILE A O 1
ATOM 2798 N N . MET A 1 349 ? 16.008 31.152 -18.224 1.00 26.25 349 MET A N 1
ATOM 2799 C CA . MET A 1 349 ? 15.705 31.857 -16.974 1.00 26.25 349 MET A CA 1
ATOM 2800 C C . MET A 1 349 ? 16.740 31.435 -15.923 1.00 26.25 349 MET A C 1
ATOM 2802 O O . MET A 1 349 ? 16.633 30.376 -15.307 1.00 26.25 349 MET A O 1
ATOM 2806 N N . LEU A 1 350 ? 17.771 32.257 -15.728 1.00 29.00 350 LEU A N 1
ATOM 2807 C CA . LEU A 1 350 ? 18.704 32.115 -14.610 1.00 29.00 350 LEU A CA 1
ATOM 2808 C C . LEU A 1 350 ? 18.034 32.614 -13.321 1.00 29.00 350 LEU A C 1
ATOM 2810 O O . LEU A 1 350 ? 18.078 33.801 -13.006 1.00 29.00 350 LEU A O 1
ATOM 2814 N N . CYS A 1 351 ? 17.454 31.709 -12.532 1.00 26.61 351 CYS A N 1
ATOM 2815 C CA . CYS A 1 351 ? 17.174 31.992 -11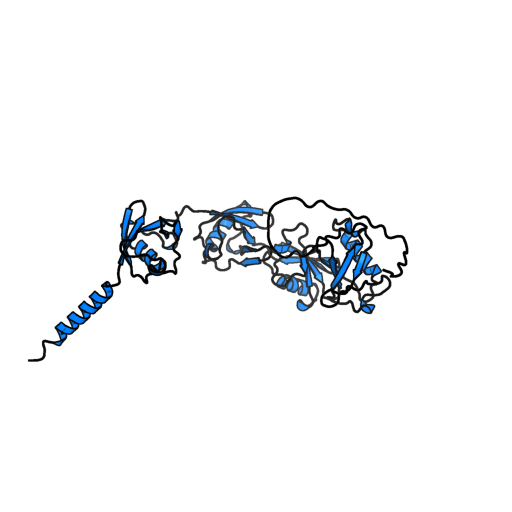.124 1.00 26.61 351 CYS A CA 1
ATOM 2816 C C . CYS A 1 351 ? 18.485 31.917 -10.329 1.00 26.61 351 CYS A C 1
ATOM 2818 O O . CYS A 1 351 ? 18.879 30.855 -9.849 1.00 26.61 351 CYS A O 1
ATOM 2820 N N . VAL A 1 352 ? 19.180 33.047 -10.179 1.00 29.28 352 VAL A N 1
ATOM 2821 C CA . VAL A 1 352 ? 20.332 33.151 -9.272 1.00 29.28 352 VAL A CA 1
ATOM 2822 C C . VAL A 1 352 ? 19.817 33.321 -7.841 1.00 29.28 352 VAL A C 1
ATOM 2824 O O . VAL A 1 352 ? 19.496 34.424 -7.400 1.00 29.28 352 VAL A O 1
ATOM 2827 N N . GLY A 1 353 ? 19.741 32.222 -7.092 1.00 26.70 353 GLY A N 1
ATOM 2828 C CA . GLY A 1 353 ? 19.505 32.256 -5.651 1.00 26.70 353 GLY A CA 1
ATOM 2829 C C . GLY A 1 353 ? 20.746 32.754 -4.908 1.00 26.70 353 GLY A C 1
ATOM 2830 O O . GLY A 1 353 ? 21.666 31.983 -4.644 1.00 26.70 353 GLY A O 1
ATOM 2831 N N . LYS A 1 354 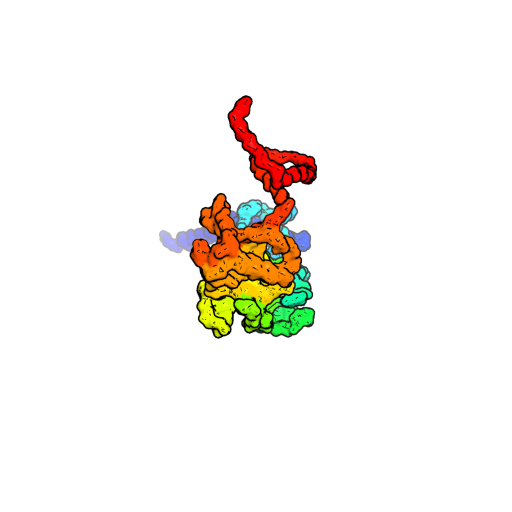? 20.785 34.037 -4.528 1.00 28.86 354 LYS A N 1
ATOM 2832 C CA . LYS A 1 354 ? 21.730 34.505 -3.501 1.00 28.86 354 LYS A CA 1
ATOM 2833 C C . LYS A 1 354 ? 21.321 33.898 -2.154 1.00 28.86 354 LYS A C 1
ATOM 2835 O O . LYS A 1 354 ? 20.241 34.190 -1.648 1.00 28.86 354 LYS A O 1
ATOM 2840 N N . LYS A 1 355 ? 22.196 33.088 -1.547 1.00 30.56 355 LYS A N 1
ATOM 2841 C CA . LYS A 1 355 ? 22.106 32.717 -0.124 1.00 30.56 355 LYS A CA 1
ATOM 2842 C C . LYS A 1 355 ? 22.148 33.998 0.719 1.00 30.56 355 LYS A C 1
ATOM 2844 O O . LYS A 1 355 ? 23.204 34.614 0.836 1.00 30.56 355 LYS A O 1
ATOM 2849 N N . ALA A 1 356 ? 21.021 34.385 1.309 1.00 29.34 356 ALA A N 1
ATOM 2850 C CA . ALA A 1 356 ? 20.966 35.402 2.353 1.00 29.34 356 ALA A CA 1
ATOM 2851 C C . ALA A 1 356 ? 20.835 34.705 3.715 1.00 29.34 356 ALA A C 1
ATOM 2853 O O . ALA A 1 356 ? 19.841 34.031 3.989 1.00 29.34 356 ALA A O 1
ATOM 2854 N N . HIS A 1 357 ? 21.854 34.839 4.564 1.00 32.97 357 HIS A N 1
ATOM 2855 C CA . HIS A 1 357 ? 21.756 34.459 5.969 1.00 32.97 357 HIS A CA 1
ATOM 2856 C C . HIS A 1 357 ? 20.941 35.515 6.743 1.00 32.97 357 HIS A C 1
ATOM 2858 O O . HIS A 1 357 ? 21.279 36.691 6.735 1.00 32.97 357 HIS A O 1
ATOM 2864 N N . HIS A 1 358 ? 19.919 35.023 7.452 1.00 29.42 358 HIS A N 1
ATOM 2865 C CA . HIS A 1 358 ? 19.224 35.579 8.628 1.00 29.42 358 HIS A CA 1
ATOM 2866 C C . HIS A 1 358 ? 18.196 36.740 8.535 1.00 29.42 358 HIS A C 1
ATOM 2868 O O . HIS A 1 358 ? 18.537 37.911 8.607 1.00 29.42 358 HIS A O 1
ATOM 2874 N N . ARG A 1 359 ? 16.925 36.297 8.666 1.00 29.55 359 ARG A N 1
ATOM 2875 C CA . ARG A 1 359 ? 15.805 36.746 9.543 1.00 29.55 359 ARG A CA 1
ATOM 2876 C C . ARG A 1 359 ? 14.987 38.017 9.199 1.00 29.55 359 ARG A C 1
ATOM 2878 O O . ARG A 1 359 ? 15.460 38.883 8.482 1.00 29.55 359 ARG A O 1
ATOM 2885 N N . PRO A 1 360 ? 13.692 38.049 9.607 1.00 45.53 360 PRO A N 1
ATOM 2886 C CA . PRO A 1 360 ? 12.589 38.319 8.681 1.00 45.53 360 PRO A CA 1
ATOM 2887 C C . PRO A 1 360 ? 11.844 39.621 8.985 1.00 45.53 360 PRO A C 1
ATOM 2889 O O . PRO A 1 360 ? 11.612 39.910 10.147 1.00 45.53 360 PRO A O 1
ATOM 2892 N N . HIS A 1 361 ? 11.356 40.326 7.961 1.00 27.56 361 HIS A N 1
ATOM 2893 C CA . HIS A 1 361 ? 10.113 41.100 8.039 1.00 27.56 361 HIS A CA 1
ATOM 2894 C C . HIS A 1 361 ? 9.531 41.339 6.633 1.00 27.56 361 HIS A C 1
ATOM 2896 O O . HIS A 1 361 ? 10.222 41.802 5.737 1.00 27.56 361 HIS A O 1
ATOM 2902 N N . LEU A 1 362 ? 8.249 40.979 6.504 1.00 27.20 362 LEU A N 1
ATOM 2903 C CA . LEU A 1 362 ? 7.186 41.516 5.642 1.00 27.20 362 LEU A CA 1
ATOM 2904 C C . LEU A 1 362 ? 7.431 41.816 4.139 1.00 27.20 362 LEU A C 1
ATOM 2906 O O . LEU A 1 362 ? 8.118 42.759 3.776 1.00 27.20 362 LEU A O 1
ATOM 2910 N N . LEU A 1 363 ? 6.648 41.094 3.318 1.00 32.88 363 LEU A N 1
ATOM 2911 C CA . LEU A 1 363 ? 5.858 41.557 2.158 1.00 32.88 363 LEU A CA 1
ATOM 2912 C C . LEU A 1 363 ? 6.555 42.380 1.052 1.00 32.88 363 LEU A C 1
ATOM 2914 O O . LEU A 1 363 ? 6.728 43.582 1.200 1.00 32.88 363 LEU A O 1
ATOM 2918 N N . LEU A 1 364 ? 6.763 41.762 -0.124 1.00 28.77 364 LEU A N 1
ATOM 2919 C CA . LEU A 1 364 ? 6.116 42.097 -1.418 1.00 28.77 364 LEU A CA 1
ATOM 2920 C C . LEU A 1 364 ? 6.851 41.430 -2.610 1.00 28.77 364 LEU A C 1
ATOM 2922 O O . LEU A 1 364 ? 8.072 41.458 -2.691 1.00 28.77 364 LEU A O 1
ATOM 2926 N N . LEU A 1 365 ? 6.047 40.800 -3.480 1.00 32.59 365 LEU A N 1
ATOM 2927 C CA . LEU A 1 365 ? 6.249 40.264 -4.849 1.00 32.59 365 LEU A CA 1
ATOM 2928 C C . LEU A 1 365 ? 7.646 40.388 -5.512 1.00 32.59 365 LEU A C 1
ATOM 2930 O O . LEU A 1 365 ? 8.182 41.494 -5.579 1.00 32.59 365 LEU A O 1
ATOM 2934 N N . PRO A 1 366 ? 8.189 39.338 -6.171 1.00 33.25 366 PRO A N 1
ATOM 2935 C CA . PRO A 1 366 ? 9.370 39.514 -7.007 1.00 33.25 366 PRO A CA 1
ATOM 2936 C C . PRO A 1 366 ? 8.975 40.047 -8.394 1.00 33.25 366 PRO A C 1
ATOM 2938 O O . PRO A 1 366 ? 8.301 39.372 -9.171 1.00 33.25 366 PRO A O 1
ATOM 2941 N N . MET A 1 367 ? 9.429 41.261 -8.719 1.00 27.89 367 MET A N 1
ATOM 2942 C CA . MET A 1 367 ? 9.540 41.726 -10.103 1.00 27.89 367 MET A CA 1
ATOM 2943 C C . MET A 1 367 ? 10.549 40.849 -10.855 1.00 27.89 367 MET A C 1
ATOM 2945 O O . MET A 1 367 ? 11.706 40.734 -10.448 1.00 27.89 367 MET A O 1
ATOM 2949 N N . CYS A 1 368 ? 10.130 40.270 -11.980 1.00 24.97 368 CYS A N 1
ATOM 2950 C CA . CYS A 1 368 ? 11.029 39.676 -12.964 1.00 24.97 368 CYS A CA 1
ATOM 2951 C C . CYS A 1 368 ? 11.847 40.782 -13.650 1.00 24.97 368 CYS A C 1
ATOM 2953 O O . CYS A 1 368 ? 11.296 41.600 -14.383 1.00 24.97 368 CYS A O 1
ATOM 2955 N N . LEU A 1 369 ? 13.165 40.787 -13.451 1.00 26.53 369 LEU A N 1
ATOM 2956 C CA . LEU A 1 369 ? 14.102 41.545 -14.282 1.00 26.53 369 LEU A CA 1
ATOM 2957 C C . LEU A 1 369 ? 14.581 40.639 -15.422 1.00 26.53 369 LEU A C 1
ATOM 2959 O O . LEU A 1 369 ? 15.291 39.661 -15.198 1.00 26.53 369 LEU A O 1
ATOM 2963 N N . ILE A 1 370 ? 14.150 40.963 -16.640 1.00 26.53 370 ILE A N 1
ATOM 2964 C CA . ILE A 1 370 ? 14.541 40.296 -17.884 1.00 26.53 370 ILE A CA 1
ATOM 2965 C C . ILE A 1 370 ? 15.882 40.890 -18.335 1.00 26.53 370 ILE A C 1
ATOM 2967 O O . ILE A 1 370 ? 15.946 42.073 -18.658 1.00 26.53 370 ILE A O 1
ATOM 2971 N N . PHE A 1 371 ? 16.940 40.078 -18.401 1.00 25.80 371 PHE A N 1
ATOM 2972 C CA . PHE A 1 371 ? 18.167 40.433 -19.121 1.00 25.80 371 PHE A CA 1
ATOM 2973 C C . PHE A 1 371 ? 18.281 39.575 -20.381 1.00 25.80 371 PHE A C 1
ATOM 2975 O O . PHE A 1 371 ? 18.402 38.354 -20.307 1.00 25.80 371 PHE A O 1
ATOM 2982 N N . ILE A 1 372 ? 18.235 40.231 -21.541 1.00 24.94 372 ILE A N 1
ATOM 2983 C CA . ILE A 1 372 ? 18.467 39.629 -22.856 1.00 24.94 372 ILE A CA 1
ATOM 2984 C C . ILE A 1 372 ? 19.948 39.828 -23.181 1.00 24.94 372 ILE A C 1
ATOM 2986 O O . ILE A 1 372 ? 20.381 40.960 -23.378 1.00 24.94 372 ILE A O 1
ATOM 2990 N N . PHE A 1 373 ? 20.721 38.746 -23.260 1.00 25.72 373 PHE A N 1
ATOM 2991 C CA . PHE A 1 373 ? 22.034 38.767 -23.904 1.00 25.72 373 PHE A CA 1
ATOM 2992 C C . PHE A 1 373 ? 21.984 37.879 -25.144 1.00 25.72 373 PHE A C 1
ATOM 2994 O O . PHE A 1 373 ? 21.917 36.657 -25.050 1.00 25.72 373 PHE A O 1
ATOM 3001 N N . THR A 1 374 ? 22.008 38.504 -26.319 1.00 26.89 374 THR A N 1
ATOM 3002 C CA . THR A 1 374 ? 22.264 37.830 -27.591 1.00 26.89 374 THR A CA 1
ATOM 3003 C C . THR A 1 374 ? 23.776 37.696 -27.765 1.00 26.89 374 THR A C 1
ATOM 3005 O O . THR A 1 374 ? 24.512 38.681 -27.802 1.00 26.89 374 THR A O 1
ATOM 3008 N N . TRP A 1 375 ? 24.276 36.462 -27.831 1.00 29.81 375 TRP A N 1
ATOM 3009 C CA . TRP A 1 375 ? 25.684 36.194 -28.125 1.00 29.81 375 TRP A CA 1
ATOM 3010 C C . TRP A 1 375 ? 25.949 36.451 -29.609 1.00 29.81 375 TRP A C 1
ATOM 3012 O O . TRP A 1 375 ? 25.613 35.631 -30.455 1.00 29.81 375 TRP A O 1
ATOM 3022 N N . ASN A 1 376 ? 26.527 37.608 -29.924 1.00 31.20 376 ASN A N 1
ATOM 3023 C CA . ASN A 1 376 ? 27.336 37.816 -31.124 1.00 31.20 376 ASN A CA 1
ATOM 3024 C C . ASN A 1 376 ? 28.137 39.111 -30.971 1.00 31.20 376 ASN A C 1
ATOM 3026 O O . ASN A 1 376 ? 27.682 40.175 -31.374 1.00 31.20 376 ASN A O 1
ATOM 3030 N N . THR A 1 377 ? 29.322 39.029 -30.367 1.00 27.62 377 THR A N 1
ATOM 3031 C CA . THR A 1 377 ? 30.525 39.763 -30.801 1.00 27.62 377 THR A CA 1
ATOM 3032 C C . THR A 1 377 ? 31.707 39.408 -29.909 1.00 27.62 377 THR A C 1
ATOM 3034 O O . THR A 1 377 ? 31.644 39.449 -28.683 1.00 27.62 377 THR A O 1
ATOM 3037 N N . VAL A 1 378 ? 32.807 39.054 -30.567 1.00 38.81 378 VAL A N 1
ATOM 3038 C CA . VAL A 1 378 ? 34.144 38.968 -29.986 1.00 38.81 378 VAL A CA 1
ATOM 3039 C C . VAL A 1 378 ? 34.500 40.335 -29.402 1.00 38.81 378 VAL A C 1
ATOM 3041 O O . VAL A 1 378 ? 34.593 41.311 -30.141 1.00 38.81 378 VAL A O 1
ATOM 3044 N N . ALA A 1 379 ? 34.739 40.401 -28.095 1.00 26.17 379 ALA A N 1
ATOM 3045 C CA . ALA A 1 379 ? 35.413 41.531 -27.471 1.00 26.17 379 ALA A CA 1
ATOM 3046 C C . ALA A 1 379 ? 36.554 40.999 -26.604 1.00 26.17 379 ALA A C 1
ATOM 3048 O O . ALA A 1 379 ? 36.367 40.513 -25.491 1.00 26.17 379 ALA A O 1
ATOM 3049 N N . VAL A 1 380 ? 37.757 41.081 -27.169 1.00 38.41 380 VAL A N 1
ATOM 3050 C CA . VAL A 1 380 ? 39.014 41.035 -26.428 1.00 38.41 380 VAL A CA 1
ATOM 3051 C C . VAL A 1 380 ? 38.996 42.204 -25.448 1.00 38.41 380 VAL A C 1
ATOM 3053 O O . VAL A 1 380 ? 39.068 43.356 -25.869 1.00 38.41 380 VAL A O 1
ATOM 3056 N N . VAL A 1 381 ? 38.921 41.923 -24.149 1.00 27.97 381 VAL A N 1
ATOM 3057 C CA . VAL A 1 381 ? 39.167 42.932 -23.116 1.00 27.97 381 VAL A CA 1
ATOM 3058 C C . VAL A 1 381 ? 40.522 42.629 -22.491 1.00 27.97 381 VAL A C 1
ATOM 3060 O O . VAL A 1 381 ? 40.691 41.662 -21.751 1.00 27.97 381 VAL A O 1
ATOM 3063 N N . LYS A 1 382 ? 41.512 43.450 -22.859 1.00 28.70 382 LYS A N 1
ATOM 3064 C CA . LYS A 1 382 ? 42.790 43.567 -22.148 1.00 28.70 382 LYS A CA 1
ATOM 3065 C C . LYS A 1 382 ? 42.523 44.033 -20.709 1.00 28.70 382 LYS A C 1
ATOM 3067 O O . LYS A 1 382 ? 41.631 44.857 -20.515 1.00 28.70 382 LYS A O 1
ATOM 3072 N N . PRO A 1 383 ? 43.309 43.587 -19.720 1.00 32.84 383 PRO A N 1
ATOM 3073 C CA . PRO A 1 383 ? 43.174 44.073 -18.359 1.00 32.84 383 PRO A CA 1
ATOM 3074 C C . PRO A 1 383 ? 43.893 45.415 -18.249 1.00 32.84 383 PRO A C 1
ATOM 3076 O O . PRO A 1 383 ? 45.068 45.467 -18.583 1.00 32.84 383 PRO A O 1
ATOM 3079 N N . PHE A 1 384 ? 43.243 46.467 -17.764 1.00 32.66 384 PHE A N 1
ATOM 3080 C CA . PHE A 1 384 ? 43.940 47.557 -17.078 1.00 32.66 384 PHE A CA 1
ATOM 3081 C C . PHE A 1 384 ? 43.002 48.210 -16.062 1.00 32.66 384 PHE A C 1
ATOM 3083 O O . PHE A 1 384 ? 41.783 48.171 -16.234 1.00 32.66 384 PHE A O 1
ATOM 3090 N N . GLY A 1 385 ? 43.607 48.708 -14.980 1.00 31.33 385 GLY A N 1
ATOM 3091 C CA . GLY A 1 385 ? 42.942 49.528 -13.969 1.00 31.33 385 GLY A CA 1
ATOM 3092 C C . GLY A 1 385 ? 42.549 50.911 -14.458 1.00 31.33 385 GLY A C 1
ATOM 3093 O O . GLY A 1 385 ? 42.718 51.197 -15.666 1.00 31.33 385 GLY A O 1
#

InterPro domains:
  IPR000626 Ubiquitin-like domain [PF00240] (28-98)
  IPR000626 Ubiquitin-like domain [PF00240] (195-230)
  IPR000626 Ubiquitin-like domain [PS50053] (26-98)
  IPR000626 Ubiquitin-like domain [PS50053] (94-183)
  IPR000626 Ubiquitin-like domain [PS50053] (262-344)
  IPR000626 Ubiquitin-like domain [SM00213] (26-101)
  IPR000626 Ubiquitin-like domain [SM00213] (188-249)
  IPR000626 Ubiquitin-like domain [SM00213] (260-344)
  IPR029071 Ubiquitin-like domain superfamily [SSF54236] (21-99)
  IPR029071 Ubiquitin-like domain superfamily [SSF54236] (113-185)
  IPR029071 Ubiquitin-like domain superfamily [SSF54236] (186-234)
  IPR029071 Ubiquitin-like domain superfamily [SSF54236] (262-343)

Organism: Heterodera schachtii (NCBI:txid97005)

pLDDT: mean 72.57, std 19.52, range [24.94, 96.56]

Radius of gyration: 34.37 Å; Cα contacts (8 Å, |Δi|>4): 611; chains: 1; bounding box: 68×69×116 Å

Mean predicted aligned error: 19.65 Å

Solvent-accessible surface area (backbone atoms only — not comparable to full-atom values): 22717 Å² total; per-residue (Å²): 142,90,83,78,65,66,64,58,53,51,50,49,50,50,50,48,53,53,54,57,69,54,69,62,55,34,48,29,28,43,35,45,95,96,41,74,43,82,44,81,42,42,50,78,38,25,43,51,53,50,41,53,57,53,34,68,36,75,90,80,36,84,55,56,59,90,32,59,44,43,27,37,78,91,77,67,47,71,66,55,55,84,45,29,30,51,82,69,69,54,54,73,67,38,70,41,34,51,46,69,62,56,100,75,59,56,38,50,26,38,39,32,44,91,94,38,73,46,78,45,78,43,45,63,76,35,23,39,49,52,49,37,54,56,54,27,70,34,67,87,76,66,52,48,57,54,92,49,56,47,43,32,36,64,77,51,102,90,40,75,45,73,61,78,53,47,82,44,33,38,39,83,73,69,50,51,73,72,34,52,34,39,49,40,64,60,72,43,80,41,39,37,34,42,92,96,38,77,41,80,41,84,38,37,52,75,39,31,42,47,56,52,34,50,57,45,19,74,74,70,71,48,58,52,91,42,49,43,48,24,33,73,74,73,21,75,61,60,58,86,43,39,46,48,81,37,63,83,47,102,69,49,47,35,40,48,40,73,35,70,22,34,34,40,38,38,60,62,103,75,63,38,25,49,77,45,84,47,54,48,81,39,26,43,47,55,50,54,48,53,52,47,56,60,38,72,77,64,84,52,78,79,69,76,46,57,75,45,44,23,44,55,54,94,87,62,84,59,65,44,75,62,56,50,88,42,33,28,50,82,69,72,43,44,60,66,35,65,32,40,35,37,64,59,58,101,68,79,83,79,81,80,80,75,88,75,88,82,86,88,82,82,89,81,82,87,80,85,82,86,81,88,81,82,94,82,78,93,74,91,75,80,90,75,135

Foldseek 3Di:
DPDPPPPVVVVVVVVVVVVVVCPQWAWEWEDDPNDTDIFIDGQFDFPLNVLVRVCVPPVRHNADSVQWFKDDPVVRDTGDRGDGCVNVPNGHHYYIYTDGNDPPPWAWEWEDEQPFIDTFTDDQQQFLLNVLVRVLPDVSNPNAPSVQKWKWWDDDLFDIDTSPGRNDGVVVVVDDHHTYMYIKRAWDWAWEDEPNDTDTDTDIQFAFQLNVLVRVCVVPVQDSVQKWKADQQGGTDDRRGTQNSQSNDPRSYIYIDSLFWFWEWEDDPRRTTDTDRDHQAQFQLNSLVSVVVVVVVPPDPLSPADKWKFAADPPRPDTHTGDRGDGCNVVVGGGYGYIYIDGPDVDDPDPPDDDDDDDDDDDDDDDDDDDDDDDDDDDDDDDDD

Secondary structure (DSSP, 8-state):
--SSSHHHHHHHHHHHHHHHHTTTEEEEEEEETTEEEEEEEETT-BHHHHHHHHHT-TTT----GGGEEEE-TTT-PBPPTTSBTGGGT--TT-EEEEEE--TT-EEEEEEEETTEEEEEEEETT-BHHHHHHHHHT-GGGT---GGGPEEEEEEETTEEEE---TTSBGGGGT--TT-EEEEE-S-EEEEEEETTEEEEEEE-TT-BHHHHHHHHHHHH---GGG-EEEETTTEE--TT-BTHHHHTSSS-EEEEE-SSSEEEEE-STT--EEEE---TT-BHHHHHHHHHHHHHTTT-GGGGSEEEEEEEPTTSS-EEEPPTTSBTGGGT--TT-EEEEEEE-S-----------S---------------------------

Nearest PDB structures (foldseek):
  8cmr-assembly1_B  TM=4.990E-01  e=4.981E-11  Homo sapiens
  3ivf-assembly1_A  TM=5.974E-01  e=4.785E-09  Mus musculus
  2kan-assembly1_A  TM=8.914E-01  e=1.540E-05  Arabidopsis thaliana
  2n4f-assembly1_A  TM=8.516E-01  e=2.608E-05  Arabidopsis thaliana
  7fgm-assembly1_B  TM=8.145E-01  e=3.046E-04  Homo sapiens